Protein AF-A0A919MCL1-F1 (afdb_monomer_lite)

Sequence (572 aa):
MMVAASNREPRRPWLAPAAVLRRIGEMRAAGGGRAAERLLDAIGAGRAAHEVAGIVEALDATGATADADRVLTAVCRRSPAEVAAMLTVLRTLRRDAVLTRVRAHAATELDTGTIAAIAALLAPAERAALTAAVLAARLRPESDGSPASSARPDLAGGAAARLTRLETTDPAAAAGLAEAVLDEGPAETARALAGLADAPLRQLLHRLGTRPAAEAALVMAELVGQGQRSLSRAVAAAVPGGVDWPAETDVRVVIDLMVASAEHGAALAAVVDAAGPRGFVEALAAEPAGVIAAVLTRAYAAGARELAGEILDDLARRPGTVKWIARLWHLDPEPAASAGRRPDLVDRYLDLVVGLRTPQQVADLIRELDDGDGAPMAGRITRMLLDDPARRWVRPYVGHLLGDSPRADVLCGGWTGDRAELARAAAVDELRRRLPEPAPVHSWRPALSLRAAERPLWLVRLGDLDGGSLIGLSDRGVHCHSAPGPLSGPRIRQPGREFRIDYEQFADLTFAFVEEGRRIRIAKADTSYYWAADHAAGAEARAVTALLNAVAAAVRAIYAVRIDEPLGPSPG

Structure (mmCIF, N/CA/C/O backbone):
data_AF-A0A919MCL1-F1
#
_entry.id   AF-A0A919MCL1-F1
#
loop_
_atom_site.group_PDB
_atom_site.id
_atom_site.type_symbol
_atom_site.label_atom_id
_atom_site.label_alt_id
_atom_site.label_comp_id
_atom_site.label_asym_id
_atom_site.label_entity_id
_atom_site.label_seq_id
_atom_site.pdbx_PDB_ins_code
_atom_site.Cartn_x
_atom_site.Cartn_y
_atom_site.Cartn_z
_atom_site.occupancy
_atom_site.B_iso_or_equiv
_atom_site.auth_seq_id
_atom_site.auth_comp_id
_atom_site.auth_asym_id
_atom_site.auth_atom_id
_atom_site.pdbx_PDB_model_num
ATOM 1 N N . MET A 1 1 ? -59.456 13.052 27.661 1.00 34.94 1 MET A N 1
ATOM 2 C CA . MET A 1 1 ? -59.749 14.132 28.625 1.00 34.94 1 MET A CA 1
ATOM 3 C C . MET A 1 1 ? -58.616 15.145 28.526 1.00 34.94 1 MET A C 1
ATOM 5 O O . MET A 1 1 ? -57.487 14.807 28.850 1.00 34.94 1 MET A O 1
ATOM 9 N N . MET A 1 2 ? -58.893 16.310 27.938 1.00 34.03 2 MET A N 1
ATOM 10 C CA . MET A 1 2 ? -57.967 17.442 27.815 1.00 34.03 2 MET A CA 1
ATOM 11 C C . MET A 1 2 ? -57.680 18.039 29.194 1.00 34.03 2 MET A C 1
ATOM 13 O O . MET A 1 2 ? -58.624 18.376 29.902 1.00 34.03 2 MET A O 1
ATOM 17 N N . VAL A 1 3 ? -56.407 18.271 29.514 1.00 35.84 3 VAL A N 1
ATOM 18 C CA . VAL A 1 3 ? -56.014 19.319 30.464 1.00 35.84 3 VAL A CA 1
ATOM 19 C C . VAL A 1 3 ? -54.991 20.201 29.762 1.00 35.84 3 VAL A C 1
ATOM 21 O O . VAL A 1 3 ? -53.824 19.855 29.612 1.00 35.84 3 VAL A O 1
ATOM 24 N N . ALA A 1 4 ? -55.496 21.327 29.269 1.00 43.41 4 ALA A N 1
ATOM 25 C CA . ALA A 1 4 ? -54.722 22.518 28.972 1.00 43.41 4 ALA A CA 1
ATOM 26 C C . ALA A 1 4 ? -54.785 23.462 30.189 1.00 43.41 4 ALA A C 1
ATOM 28 O O . ALA A 1 4 ? -55.746 23.401 30.954 1.00 43.41 4 ALA A O 1
ATOM 29 N N . ALA A 1 5 ? -53.803 24.371 30.261 1.00 36.53 5 ALA A N 1
ATOM 30 C CA . ALA A 1 5 ? -53.512 25.397 31.282 1.00 36.53 5 ALA A CA 1
ATOM 31 C C . ALA A 1 5 ? -52.458 24.946 32.317 1.00 36.53 5 ALA A C 1
ATOM 33 O O . ALA A 1 5 ? -52.543 23.857 32.856 1.00 36.53 5 ALA A O 1
ATOM 34 N N . SER A 1 6 ? -51.415 25.716 32.639 1.00 33.16 6 SER A N 1
ATOM 35 C CA . SER A 1 6 ? -51.302 27.175 32.639 1.00 33.16 6 SER A CA 1
ATOM 36 C C . SER A 1 6 ? -49.853 27.606 32.383 1.00 33.16 6 SER A C 1
ATOM 38 O O . SER A 1 6 ? -48.951 27.259 33.137 1.00 33.16 6 SER A O 1
ATOM 40 N N . ASN A 1 7 ? -49.634 28.373 31.313 1.00 40.66 7 ASN A N 1
ATOM 41 C CA . ASN A 1 7 ? -48.327 28.877 30.890 1.00 40.66 7 ASN A CA 1
ATOM 42 C C . ASN A 1 7 ? -48.272 30.407 31.045 1.00 40.66 7 ASN A C 1
ATOM 44 O O . ASN A 1 7 ? -48.068 31.136 30.074 1.00 40.66 7 ASN A O 1
ATOM 48 N N . ARG A 1 8 ? -48.552 30.911 32.253 1.00 48.19 8 ARG A N 1
ATOM 49 C CA . ARG A 1 8 ? -48.386 32.330 32.610 1.00 48.19 8 ARG A CA 1
ATOM 50 C C . ARG A 1 8 ? -48.020 32.477 34.084 1.00 48.19 8 ARG A C 1
ATOM 52 O O . ARG A 1 8 ? -48.889 32.709 34.917 1.00 48.19 8 ARG A O 1
ATOM 59 N N . GLU A 1 9 ? -46.726 32.415 34.383 1.00 36.44 9 GLU A N 1
ATOM 60 C CA . GLU A 1 9 ? -46.188 33.081 35.569 1.00 36.44 9 GLU A CA 1
ATOM 61 C C . GLU A 1 9 ? -45.606 34.452 35.187 1.00 36.44 9 GLU A C 1
ATOM 63 O O . GLU A 1 9 ? -44.975 34.596 34.132 1.00 36.44 9 GLU A O 1
ATOM 68 N N . PRO A 1 10 ? -45.829 35.487 36.015 1.00 41.12 10 PRO A N 1
ATOM 69 C CA . PRO A 1 10 ? -45.293 36.818 35.785 1.00 41.12 10 PRO A CA 1
ATOM 70 C C . PRO A 1 10 ? -43.765 36.766 35.860 1.00 41.12 10 PRO A C 1
ATOM 72 O O . PRO A 1 10 ? -43.200 36.334 36.865 1.00 41.12 10 PRO A O 1
ATOM 75 N N . ARG A 1 11 ? -43.096 37.231 34.796 1.00 43.06 11 ARG A N 1
ATOM 76 C CA . ARG A 1 11 ? -41.638 37.402 34.729 1.00 43.06 11 ARG A CA 1
ATOM 77 C C . ARG A 1 11 ? -41.191 38.380 35.817 1.00 43.06 11 ARG A C 1
ATOM 79 O O . ARG A 1 11 ? -41.071 39.578 35.573 1.00 43.06 11 ARG A O 1
ATOM 86 N N . ARG A 1 12 ? -40.951 37.879 37.032 1.00 50.88 12 ARG A N 1
ATOM 87 C CA . ARG A 1 12 ? -40.153 38.605 38.019 1.00 50.88 12 ARG A CA 1
ATOM 88 C C . ARG A 1 12 ? -38.799 38.889 37.361 1.00 50.88 12 ARG A C 1
ATOM 90 O O . ARG A 1 12 ? -38.257 37.978 36.729 1.00 50.88 12 ARG A O 1
ATOM 97 N N . PRO A 1 13 ? -38.278 40.124 37.449 1.00 54.84 13 PRO A N 1
ATOM 98 C CA . PRO A 1 13 ? -36.992 40.457 36.858 1.00 54.84 13 PRO A CA 1
ATOM 99 C C . PRO A 1 13 ? -35.946 39.482 37.393 1.00 54.84 13 PRO A C 1
ATOM 101 O O . PRO A 1 13 ? -35.831 39.274 38.604 1.00 54.84 13 PRO A O 1
ATOM 104 N N . TRP A 1 14 ? -35.259 38.828 36.462 1.00 64.25 14 TRP A N 1
ATOM 105 C CA . TRP A 1 14 ? -34.248 37.826 36.753 1.00 64.25 14 TRP A CA 1
ATOM 106 C C . TRP A 1 14 ? -33.180 38.445 37.651 1.00 64.25 14 TRP A C 1
ATOM 108 O O . TRP A 1 14 ? -32.696 39.549 37.384 1.00 64.25 14 TRP A O 1
ATOM 118 N N . LEU A 1 15 ? -32.807 37.751 38.725 1.00 70.75 15 LEU A N 1
ATOM 119 C CA . LEU A 1 15 ? -31.635 38.160 39.487 1.00 70.75 15 LEU A CA 1
ATOM 120 C C . LEU A 1 15 ? -30.414 37.776 38.656 1.00 70.75 15 LEU A C 1
ATOM 122 O O . LEU A 1 15 ? -30.041 36.607 38.602 1.00 70.75 15 LEU A O 1
ATOM 126 N N . ALA A 1 16 ? -29.813 38.762 37.990 1.00 85.88 16 ALA A N 1
ATOM 127 C CA . ALA A 1 16 ? -28.543 38.574 37.303 1.00 85.88 16 ALA A CA 1
ATOM 128 C C . ALA A 1 16 ? -27.527 37.912 38.260 1.00 85.88 16 ALA A C 1
ATOM 130 O O . ALA A 1 16 ? -27.430 38.354 39.411 1.00 85.88 16 ALA A O 1
ATOM 131 N N . PRO A 1 17 ? -26.744 36.907 37.819 1.00 90.31 17 PRO A N 1
ATOM 132 C CA . PRO A 1 17 ? -25.770 36.218 38.672 1.00 90.31 17 PRO A CA 1
ATOM 133 C C . PRO A 1 17 ? -24.850 37.173 39.446 1.00 90.31 17 PRO A C 1
ATOM 135 O O . PRO A 1 17 ? -24.631 37.003 40.642 1.00 90.31 17 PRO A O 1
ATOM 138 N N . ALA A 1 18 ? -24.420 38.266 38.809 1.00 88.56 18 ALA A N 1
ATOM 139 C CA . ALA A 1 18 ? -23.626 39.315 39.448 1.00 88.56 18 ALA A CA 1
ATOM 140 C C . ALA A 1 18 ? -24.337 39.989 40.641 1.00 88.56 18 ALA A C 1
ATOM 142 O O . ALA A 1 18 ? -23.704 40.304 41.648 1.00 88.56 18 ALA A O 1
ATOM 143 N N . ALA A 1 19 ? -25.657 40.190 40.570 1.00 90.62 19 ALA A N 1
ATOM 144 C CA . ALA A 1 19 ? -26.431 40.759 41.672 1.00 90.62 19 ALA A CA 1
ATOM 145 C C . ALA A 1 19 ? -26.532 39.787 42.856 1.00 90.62 19 ALA A C 1
ATOM 147 O O . ALA A 1 19 ? -26.469 40.224 44.006 1.00 90.62 19 ALA A O 1
ATOM 148 N N . VAL A 1 20 ? -26.642 38.483 42.578 1.00 91.19 20 VAL A N 1
ATOM 149 C CA . VAL A 1 20 ? -26.633 37.421 43.597 1.00 91.19 20 VAL A CA 1
ATOM 150 C C . VAL A 1 20 ? -25.281 37.375 44.308 1.00 91.19 20 VAL A C 1
ATOM 152 O O . VAL A 1 20 ? -25.243 37.444 45.535 1.00 91.19 20 VAL A O 1
ATOM 155 N N . LEU A 1 21 ? -24.177 37.350 43.554 1.00 93.56 21 LEU A N 1
ATOM 156 C CA . LEU A 1 21 ? -22.821 37.360 44.112 1.00 93.56 21 LEU A CA 1
ATOM 157 C C . LEU A 1 21 ? -22.550 38.601 44.961 1.00 93.56 21 LEU A C 1
ATOM 159 O O . LEU A 1 21 ? -22.076 38.487 46.090 1.00 93.56 21 LEU A O 1
ATOM 163 N N . ARG A 1 22 ? -22.917 39.787 44.456 1.00 94.19 22 ARG A N 1
ATOM 164 C CA . ARG A 1 22 ? -22.798 41.038 45.213 1.00 94.19 22 ARG A CA 1
ATOM 165 C C . ARG A 1 22 ? -23.568 40.956 46.529 1.00 94.19 22 ARG A C 1
ATOM 167 O O . ARG A 1 22 ? -23.026 41.301 47.574 1.00 94.19 22 ARG A O 1
ATOM 174 N N . ARG A 1 23 ? -24.801 40.440 46.500 1.00 94.38 23 ARG A N 1
ATOM 175 C CA . ARG A 1 23 ? -25.625 40.303 47.704 1.00 94.38 23 ARG A CA 1
ATOM 176 C C . ARG A 1 23 ? -25.035 39.312 48.711 1.00 94.38 23 ARG A C 1
ATOM 178 O O . ARG A 1 23 ? -25.081 39.579 49.908 1.00 94.38 23 ARG A O 1
ATOM 185 N N . ILE A 1 24 ? -24.469 38.198 48.247 1.00 95.81 24 ILE A N 1
ATOM 186 C CA . ILE A 1 24 ? -23.751 37.233 49.096 1.00 95.81 24 ILE A CA 1
ATOM 187 C C . ILE A 1 24 ? -22.542 37.904 49.761 1.00 95.81 24 ILE A C 1
ATOM 189 O O . ILE A 1 24 ? -22.358 37.765 50.971 1.00 95.81 24 ILE A O 1
ATOM 193 N N . GLY A 1 25 ? -21.761 38.675 48.998 1.00 93.50 25 GLY A N 1
ATOM 194 C CA . GLY A 1 25 ? -20.633 39.454 49.512 1.00 93.50 25 GLY A CA 1
ATOM 195 C C . GLY A 1 25 ? -21.052 40.469 50.579 1.00 93.50 25 GLY A C 1
ATOM 196 O O . GLY A 1 25 ? -20.471 40.490 51.661 1.00 93.50 25 GLY A O 1
ATOM 197 N N . GLU A 1 26 ? -22.111 41.244 50.326 1.00 95.44 26 GLU A N 1
ATOM 198 C CA . GLU A 1 26 ? -22.688 42.194 51.292 1.00 95.44 26 GLU A CA 1
ATOM 199 C C . GLU A 1 26 ? -23.147 41.503 52.583 1.00 95.44 26 GLU A C 1
ATOM 201 O O . GLU A 1 26 ? -22.840 41.965 53.682 1.00 95.44 26 GLU A O 1
ATOM 206 N N . MET A 1 27 ? -23.866 40.377 52.469 1.00 96.38 27 MET A N 1
ATOM 207 C CA . MET A 1 27 ? -24.326 39.612 53.631 1.00 96.38 27 MET A CA 1
ATOM 208 C C . MET A 1 27 ? -23.149 39.130 54.478 1.00 96.38 27 MET A C 1
ATOM 210 O O . MET A 1 27 ? -23.207 39.218 55.702 1.00 96.38 27 MET A O 1
ATOM 214 N N . ARG A 1 28 ? -22.073 38.650 53.845 1.00 95.31 28 ARG A N 1
ATOM 215 C CA . ARG A 1 28 ? -20.866 38.198 54.548 1.00 95.31 28 ARG A CA 1
ATOM 216 C C . ARG A 1 28 ? -20.114 39.345 55.207 1.00 95.31 28 ARG A C 1
ATOM 218 O O . ARG A 1 28 ? -19.742 39.212 56.368 1.00 95.31 28 ARG A O 1
ATOM 225 N N . ALA A 1 29 ? -19.950 40.469 54.512 1.00 94.81 29 ALA A N 1
ATOM 226 C CA . ALA A 1 29 ? -19.303 41.661 55.057 1.00 94.81 29 ALA A CA 1
ATOM 227 C C . ALA A 1 29 ? -20.036 42.201 56.299 1.00 94.81 29 ALA A C 1
ATOM 229 O O . ALA A 1 29 ? -19.402 42.682 57.231 1.00 94.81 29 ALA A O 1
ATOM 230 N N . ALA A 1 30 ? -21.362 42.048 56.352 1.00 95.19 30 ALA A N 1
ATOM 231 C CA . ALA A 1 30 ? -22.183 42.393 57.511 1.00 95.19 30 ALA A CA 1
ATOM 232 C C . ALA A 1 30 ? -22.212 41.311 58.620 1.00 95.19 30 ALA A C 1
ATOM 234 O O . ALA A 1 30 ? -23.043 41.386 59.524 1.00 95.19 30 ALA A O 1
ATOM 235 N N . GLY A 1 31 ? -21.373 40.268 58.550 1.00 96.19 31 GLY A N 1
ATOM 236 C CA . GLY A 1 31 ? -21.351 39.151 59.510 1.00 96.19 31 GLY A CA 1
ATOM 237 C C . GLY A 1 31 ? -22.490 38.132 59.340 1.00 96.19 31 GLY A C 1
ATOM 238 O O . GLY A 1 31 ? -22.601 37.168 60.095 1.00 96.19 31 GLY A O 1
ATOM 239 N N . GLY A 1 32 ? -23.332 38.292 58.320 1.00 95.81 32 GLY A N 1
ATOM 240 C CA . GLY A 1 32 ? -24.489 37.452 58.013 1.00 95.81 32 GLY A CA 1
ATOM 241 C C . GLY A 1 32 ? -24.155 36.155 57.272 1.00 95.81 32 GLY A C 1
ATOM 242 O O . GLY A 1 32 ? -24.894 35.779 56.364 1.00 95.81 32 GLY A O 1
ATOM 243 N N . GLY A 1 33 ? -23.080 35.450 57.647 1.00 95.19 33 GLY A N 1
ATOM 244 C CA . GLY A 1 33 ? -22.623 34.224 56.973 1.00 95.19 33 GLY A CA 1
ATOM 245 C C . GLY A 1 33 ? -23.753 33.214 56.745 1.00 95.19 33 GLY A C 1
ATOM 246 O O . GLY A 1 33 ? -24.091 32.925 55.603 1.00 95.19 33 GLY A O 1
ATOM 247 N N . ARG A 1 34 ? -24.448 32.797 57.813 1.00 95.31 34 ARG A N 1
ATOM 248 C CA . ARG A 1 34 ? -25.596 31.863 57.751 1.00 95.31 34 ARG A CA 1
ATOM 249 C C . ARG A 1 34 ? -26.770 32.351 56.893 1.00 95.31 34 ARG A C 1
ATOM 251 O O . ARG A 1 34 ? -27.591 31.546 56.460 1.00 95.31 34 ARG A O 1
ATOM 258 N N . ALA A 1 35 ? -26.939 33.663 56.722 1.00 95.12 35 ALA A N 1
ATOM 259 C CA . ALA A 1 35 ? -27.977 34.197 55.840 1.00 95.12 35 ALA A CA 1
ATOM 260 C C . ALA A 1 35 ? -27.584 34.013 54.366 1.00 95.12 35 ALA A C 1
ATOM 262 O O . ALA A 1 35 ? -28.434 33.643 53.560 1.00 95.12 35 ALA A O 1
ATOM 263 N N . ALA A 1 36 ? -26.298 34.184 54.042 1.00 95.44 36 ALA A N 1
ATOM 264 C CA . ALA A 1 36 ? -25.764 33.905 52.714 1.00 95.44 36 ALA A CA 1
ATOM 265 C C . ALA A 1 36 ? -25.847 32.410 52.359 1.00 95.44 36 ALA A C 1
ATOM 267 O O . ALA A 1 36 ? -26.259 32.076 51.252 1.00 95.44 36 ALA A O 1
ATOM 268 N N . GLU A 1 37 ? -25.536 31.510 53.299 1.00 96.50 37 GLU A N 1
ATOM 269 C CA . GLU A 1 37 ? -25.662 30.057 53.072 1.00 96.50 37 GLU A CA 1
ATOM 270 C C . GLU A 1 37 ? -27.113 29.660 52.781 1.00 96.50 37 GLU A C 1
ATOM 272 O O . GLU A 1 37 ? -27.386 29.008 51.778 1.00 96.50 37 GLU A O 1
ATOM 277 N N . ARG A 1 38 ? -28.061 30.154 53.590 1.00 95.94 38 ARG A N 1
ATOM 278 C CA . ARG A 1 38 ? -29.498 29.924 53.372 1.00 95.94 38 ARG A CA 1
ATOM 279 C C . ARG A 1 38 ? -29.992 30.480 52.040 1.00 95.94 38 ARG A C 1
ATOM 281 O O . ARG A 1 38 ? -30.890 29.899 51.439 1.00 95.94 38 ARG A O 1
ATOM 288 N N . LEU A 1 39 ? -29.428 31.596 51.572 1.00 95.75 39 LEU A N 1
ATOM 289 C CA . LEU A 1 39 ? -29.741 32.134 50.250 1.00 95.75 39 LEU A CA 1
ATOM 290 C C . LEU A 1 39 ? -29.243 31.201 49.135 1.00 95.75 39 LEU A C 1
ATOM 292 O O . LEU A 1 39 ? -29.992 30.950 48.196 1.00 95.75 39 LEU A O 1
ATOM 296 N N . LEU A 1 40 ? -28.020 30.672 49.244 1.00 96.56 40 LEU A N 1
ATOM 297 C CA . LEU A 1 40 ? -27.462 29.704 48.290 1.00 96.56 40 LEU A CA 1
ATOM 298 C C . LEU A 1 40 ? -28.272 28.402 48.263 1.00 96.56 40 LEU A C 1
ATOM 300 O O . LEU A 1 40 ? -28.620 27.926 47.182 1.00 96.56 40 LEU A O 1
ATOM 304 N N . ASP A 1 41 ? -28.660 27.887 49.431 1.00 96.44 41 ASP A N 1
ATOM 305 C CA . ASP A 1 41 ? -29.538 26.718 49.537 1.00 96.44 41 ASP A CA 1
ATOM 306 C C . ASP A 1 41 ? -30.903 26.989 48.890 1.00 96.44 41 ASP A C 1
ATOM 308 O O . ASP A 1 41 ? -31.398 26.178 48.110 1.00 96.44 41 ASP A O 1
ATOM 312 N N . ALA A 1 42 ? -31.501 28.158 49.147 1.00 95.25 42 ALA A N 1
ATOM 313 C CA . ALA A 1 42 ? -32.776 28.548 48.545 1.00 95.25 42 ALA A CA 1
ATOM 314 C C . ALA A 1 42 ? -32.684 28.701 47.016 1.00 95.25 42 ALA A C 1
ATOM 316 O O . ALA A 1 42 ? -33.631 28.369 46.301 1.00 95.25 42 ALA A O 1
ATOM 317 N N . ILE A 1 43 ? -31.546 29.176 46.498 1.00 95.00 43 ILE A N 1
ATOM 318 C CA . ILE A 1 43 ? -31.276 29.223 45.056 1.00 95.00 43 ILE A CA 1
ATOM 319 C C . ILE A 1 43 ? -31.229 27.801 44.493 1.00 95.00 43 ILE A C 1
ATOM 321 O O . ILE A 1 43 ? -31.973 27.483 43.561 1.00 95.00 43 ILE A O 1
ATOM 325 N N . GLY A 1 44 ? -30.399 26.942 45.086 1.00 94.62 44 GLY A N 1
ATOM 326 C CA . GLY A 1 44 ? -30.232 25.560 44.653 1.00 94.62 44 GLY A CA 1
ATOM 327 C C . GLY A 1 44 ? -31.515 24.739 44.761 1.00 94.62 44 GLY A C 1
ATOM 328 O O . GLY A 1 44 ? -31.772 23.928 43.881 1.00 94.62 44 GLY A O 1
ATOM 329 N N . ALA A 1 45 ? -32.382 25.007 45.738 1.00 94.19 45 ALA A N 1
ATOM 330 C CA . ALA A 1 45 ? -33.644 24.290 45.926 1.00 94.19 45 ALA A CA 1
ATOM 331 C C . ALA A 1 45 ? -34.806 24.818 45.064 1.00 94.19 45 ALA A C 1
ATOM 333 O O . ALA A 1 45 ? -35.647 24.031 44.646 1.00 94.19 45 ALA A O 1
ATOM 334 N N . GLY A 1 46 ? -34.873 26.128 44.786 1.00 90.56 46 GLY A N 1
ATOM 335 C CA . GLY A 1 46 ? -36.096 26.748 44.252 1.00 90.56 46 GLY A CA 1
ATOM 336 C C . GLY A 1 46 ? -35.991 27.433 42.889 1.00 90.56 46 GLY A C 1
ATOM 337 O O . GLY A 1 46 ? -37.017 27.799 42.320 1.00 90.56 46 GLY A O 1
ATOM 338 N N . ARG A 1 47 ? -34.785 27.665 42.351 1.00 93.31 47 ARG A N 1
ATOM 339 C CA . ARG A 1 47 ? -34.612 28.437 41.102 1.00 93.31 47 ARG A CA 1
ATOM 340 C C . ARG A 1 47 ? -34.651 27.588 39.838 1.00 93.31 47 ARG A C 1
ATOM 342 O O . ARG A 1 47 ? -34.448 26.373 39.884 1.00 93.31 47 ARG A O 1
ATOM 349 N N . ALA A 1 48 ? -34.907 28.232 38.701 1.00 90.94 48 ALA A N 1
ATOM 350 C CA . ALA A 1 48 ? -34.924 27.552 37.413 1.00 90.94 48 ALA A CA 1
ATOM 351 C C . ALA A 1 48 ? -33.513 27.096 37.009 1.00 90.94 48 ALA A C 1
ATOM 353 O O . ALA A 1 48 ? -32.510 27.696 37.393 1.00 90.94 48 ALA A O 1
ATOM 354 N N . ALA A 1 49 ? -33.434 26.048 36.188 1.00 88.00 49 ALA A N 1
ATOM 355 C CA . ALA A 1 49 ? -32.173 25.388 35.863 1.00 88.00 49 ALA A CA 1
ATOM 356 C C . ALA A 1 49 ? -31.098 26.300 35.253 1.00 88.00 49 ALA A C 1
ATOM 358 O O . ALA A 1 49 ? -29.934 26.253 35.643 1.00 88.00 49 ALA A O 1
ATOM 359 N N . HIS A 1 50 ? -31.502 27.176 34.336 1.00 87.06 50 HIS A N 1
ATOM 360 C CA . HIS A 1 50 ? -30.599 28.130 33.696 1.00 87.06 50 HIS A CA 1
ATOM 361 C C . HIS A 1 50 ? -30.101 29.217 34.663 1.00 87.06 50 HIS A C 1
ATOM 363 O O . HIS A 1 50 ? -28.962 29.661 34.540 1.00 87.06 50 HIS A O 1
ATOM 369 N N . GLU A 1 51 ? -30.920 29.627 35.640 1.00 91.38 51 GLU A N 1
ATOM 370 C CA . GLU A 1 51 ? -30.513 30.590 36.672 1.00 91.38 51 GLU A CA 1
ATOM 371 C C . GLU A 1 51 ? -29.476 29.963 37.604 1.00 91.38 51 GLU A C 1
ATOM 373 O O . GLU A 1 51 ? -28.445 30.573 37.881 1.00 91.38 51 GLU A O 1
ATOM 378 N N . VAL A 1 52 ? -29.722 28.724 38.043 1.00 93.88 52 VAL A N 1
ATOM 379 C CA . VAL A 1 52 ? -28.776 27.965 38.869 1.00 93.88 52 VAL A CA 1
ATOM 380 C C . VAL A 1 52 ? -27.446 27.786 38.137 1.00 93.88 52 VAL A C 1
ATOM 382 O O . VAL A 1 52 ? -26.404 28.064 38.721 1.00 93.88 52 VAL A O 1
ATOM 385 N N . ALA A 1 53 ? -27.476 27.405 36.855 1.00 91.06 53 ALA A N 1
ATOM 386 C CA . ALA A 1 53 ? -26.274 27.257 36.036 1.00 91.06 53 ALA A CA 1
ATOM 387 C C . ALA A 1 53 ? -25.446 28.548 35.988 1.00 91.06 53 ALA A C 1
ATOM 389 O O . ALA A 1 53 ? -24.257 28.527 36.292 1.00 91.06 53 ALA A O 1
ATOM 390 N N . GLY A 1 54 ? -26.090 29.680 35.678 1.00 91.19 54 GLY A N 1
ATOM 391 C CA . GLY A 1 54 ? -25.409 30.973 35.610 1.00 91.19 54 GLY A CA 1
ATOM 392 C C . GLY A 1 54 ? -24.843 31.432 36.957 1.00 91.19 54 GLY A C 1
ATOM 393 O O . GLY A 1 54 ? -23.805 32.085 36.991 1.00 91.19 54 GLY A O 1
ATOM 394 N N . ILE A 1 55 ? -25.492 31.085 38.074 1.00 94.00 55 ILE A N 1
ATOM 395 C CA . ILE A 1 55 ? -24.993 31.391 39.424 1.00 94.00 55 ILE A CA 1
ATOM 396 C C . ILE A 1 55 ? -23.795 30.504 39.784 1.00 94.00 55 ILE A C 1
ATOM 398 O O . ILE A 1 55 ? -22.814 31.022 40.307 1.00 94.00 55 ILE A O 1
ATOM 402 N N . VAL A 1 56 ? -23.844 29.202 39.481 1.00 94.56 56 VAL A N 1
ATOM 403 C CA . VAL A 1 56 ? -22.730 28.263 39.712 1.00 94.56 56 VAL A CA 1
ATOM 404 C C . VAL A 1 56 ? -21.494 28.679 38.915 1.00 94.56 56 VAL A C 1
ATOM 406 O O . VAL A 1 56 ? -20.416 28.795 39.487 1.00 94.56 56 VAL A O 1
ATOM 409 N N . GLU A 1 57 ? -21.656 29.001 37.630 1.00 92.75 57 GLU A N 1
ATOM 410 C CA . GLU A 1 57 ? -20.557 29.491 36.788 1.00 92.75 57 GLU A CA 1
ATOM 411 C C . GLU A 1 57 ? -19.955 30.793 37.325 1.00 92.75 57 GLU A C 1
ATOM 413 O O . GLU A 1 57 ? -18.738 30.966 37.329 1.00 92.75 57 GLU A O 1
ATOM 418 N N . ALA A 1 58 ? -20.798 31.711 37.803 1.00 93.94 58 ALA A N 1
ATOM 419 C CA . ALA A 1 58 ? -20.329 32.967 38.368 1.00 93.94 58 ALA A CA 1
ATOM 420 C C . ALA A 1 58 ? -19.580 32.751 39.699 1.00 93.94 58 ALA A C 1
ATOM 422 O O . ALA A 1 58 ? -18.564 33.401 39.937 1.00 93.94 58 ALA A O 1
ATOM 423 N N . LEU A 1 59 ? -20.040 31.825 40.550 1.00 94.25 59 LEU A N 1
ATOM 424 C CA . LEU A 1 59 ? -19.338 31.437 41.779 1.00 94.25 59 LEU A CA 1
ATOM 425 C C . LEU A 1 59 ? -17.965 30.834 41.456 1.00 94.25 59 LEU A C 1
ATOM 427 O O . LEU A 1 59 ? -16.962 31.277 42.018 1.00 94.25 59 LEU A O 1
ATOM 431 N N . ASP A 1 60 ? -17.903 29.916 40.493 1.00 92.50 60 ASP A N 1
ATOM 432 C CA . ASP A 1 60 ? -16.652 29.304 40.034 1.00 92.50 60 ASP A CA 1
ATOM 433 C C . ASP A 1 60 ? -15.673 30.331 39.469 1.00 92.50 60 ASP A C 1
ATOM 435 O O . ASP A 1 60 ? -14.497 30.323 39.830 1.00 92.50 60 ASP A O 1
ATOM 439 N N . ALA A 1 61 ? -16.157 31.269 38.651 1.00 91.88 61 ALA A N 1
ATOM 440 C CA . ALA A 1 61 ? -15.335 32.341 38.090 1.00 91.88 61 ALA A CA 1
ATOM 441 C C . ALA A 1 61 ? -14.713 33.248 39.169 1.00 91.88 61 ALA A C 1
ATOM 443 O O . ALA A 1 61 ? -13.668 33.854 38.944 1.00 91.88 61 ALA A O 1
ATOM 444 N N . THR A 1 62 ? -15.335 33.329 40.349 1.00 93.31 62 THR A N 1
ATOM 445 C CA . THR A 1 62 ? -14.802 34.061 41.512 1.00 93.31 62 THR A CA 1
ATOM 446 C C . THR A 1 62 ? -13.984 33.189 42.470 1.00 93.31 62 THR A C 1
ATOM 448 O O . THR A 1 62 ? -13.531 33.680 43.501 1.00 93.31 62 THR A O 1
ATOM 451 N N . GLY A 1 63 ? -13.789 31.903 42.157 1.00 92.62 63 GLY A N 1
ATOM 452 C CA . GLY A 1 63 ? -13.092 30.943 43.017 1.00 92.62 63 GLY A CA 1
ATOM 453 C C . GLY A 1 63 ? -13.903 30.473 44.232 1.00 92.62 63 GLY A C 1
ATOM 454 O O . GLY A 1 63 ? -13.363 29.794 45.102 1.00 92.62 63 GLY A O 1
ATOM 455 N N . ALA A 1 64 ? -15.197 30.795 44.309 1.00 93.25 64 ALA A N 1
ATOM 456 C CA . ALA A 1 64 ? -16.090 30.400 45.397 1.00 93.25 64 ALA A CA 1
ATOM 457 C C . ALA A 1 64 ? -16.622 28.963 45.207 1.00 93.25 64 ALA A C 1
ATOM 459 O O . ALA A 1 64 ? -17.829 28.717 45.223 1.00 93.25 64 ALA A O 1
ATOM 460 N N . THR A 1 65 ? -15.720 27.995 45.020 1.00 91.81 65 THR A N 1
ATOM 461 C CA . THR A 1 65 ? -16.064 26.605 44.660 1.00 91.81 65 THR A CA 1
ATOM 462 C C . THR A 1 65 ? -16.930 25.907 45.707 1.00 91.81 65 THR A C 1
ATOM 464 O O . THR A 1 65 ? -17.876 25.218 45.338 1.00 91.81 65 THR A O 1
ATOM 467 N N . ALA A 1 66 ? -16.684 26.149 46.998 1.00 93.31 66 ALA A N 1
ATOM 468 C CA . ALA A 1 66 ? -17.491 25.597 48.091 1.00 93.31 66 ALA A CA 1
ATOM 469 C C . ALA A 1 66 ? -18.946 26.105 48.078 1.00 93.31 66 ALA A C 1
ATOM 471 O O . ALA A 1 66 ? -19.873 25.379 48.435 1.00 93.31 66 ALA A O 1
ATOM 472 N N . ASP A 1 67 ? -19.165 27.347 47.638 1.00 95.12 67 ASP A N 1
ATOM 473 C CA . ASP A 1 67 ? -20.512 27.899 47.486 1.00 95.12 67 ASP A CA 1
ATOM 474 C C . ASP A 1 67 ? -21.213 27.318 46.261 1.00 95.12 67 ASP A C 1
ATOM 476 O O . ASP A 1 67 ? -22.401 27.001 46.328 1.00 95.12 67 ASP A O 1
ATOM 480 N N . ALA A 1 68 ? -20.479 27.150 45.156 1.00 94.56 68 ALA A N 1
ATOM 481 C CA . ALA A 1 68 ? -20.976 26.455 43.975 1.00 94.56 68 ALA A CA 1
ATOM 482 C C . ALA A 1 68 ? -21.392 25.018 44.328 1.00 94.56 68 ALA A C 1
ATOM 484 O O . ALA A 1 68 ? -22.499 24.600 43.990 1.00 94.56 68 ALA A O 1
ATOM 485 N N . ASP A 1 69 ? -20.559 24.300 45.085 1.00 94.06 69 ASP A N 1
ATOM 486 C CA . ASP A 1 69 ? -20.867 22.956 45.569 1.00 94.06 69 ASP A CA 1
ATOM 487 C C . ASP A 1 69 ? -22.120 22.941 46.438 1.00 94.06 69 ASP A C 1
ATOM 489 O O . ASP A 1 69 ? -23.002 22.123 46.199 1.00 94.06 69 ASP A O 1
ATOM 493 N N . ARG A 1 70 ? -22.267 23.892 47.368 1.00 95.88 70 ARG A N 1
ATOM 494 C CA . ARG A 1 70 ? -23.473 24.003 48.199 1.00 95.88 70 ARG A CA 1
ATOM 495 C C . ARG A 1 70 ? -24.743 24.190 47.369 1.00 95.88 70 ARG A C 1
ATOM 497 O O . ARG A 1 70 ? -25.746 23.525 47.635 1.00 95.88 70 ARG A O 1
ATOM 504 N N . VAL A 1 71 ? -24.712 25.058 46.355 1.00 96.38 71 VAL A N 1
ATOM 505 C CA . VAL A 1 71 ? -25.856 25.249 45.446 1.00 96.38 71 VAL A CA 1
ATOM 506 C C . VAL A 1 71 ? -26.199 23.935 44.745 1.00 96.38 71 VAL A C 1
ATOM 508 O O . VAL A 1 71 ? -27.369 23.561 44.688 1.00 96.38 71 VAL A O 1
ATOM 511 N N . LEU A 1 72 ? -25.194 23.210 44.253 1.00 95.94 72 LEU A N 1
ATOM 512 C CA . LEU A 1 72 ? -25.378 21.927 43.576 1.00 95.94 72 LEU A CA 1
ATOM 513 C C . LEU A 1 72 ? -25.868 20.815 44.524 1.00 95.94 72 LEU A C 1
ATOM 515 O O . LEU A 1 72 ? -26.732 20.027 44.139 1.00 95.94 72 LEU A O 1
ATOM 519 N N . THR A 1 73 ? -25.413 20.781 45.779 1.00 95.44 73 THR A N 1
ATOM 520 C CA . THR A 1 73 ? -25.954 19.889 46.817 1.00 95.44 73 THR A CA 1
ATOM 521 C C . THR A 1 73 ? -27.434 20.183 47.063 1.00 95.44 73 THR A C 1
ATOM 523 O O . THR A 1 73 ? -28.251 19.267 47.130 1.00 95.44 73 THR A O 1
ATOM 526 N N . ALA A 1 74 ? -27.820 21.460 47.142 1.00 95.62 74 ALA A N 1
ATOM 527 C CA . ALA A 1 74 ? -29.220 21.848 47.290 1.00 95.62 74 ALA A CA 1
ATOM 528 C C . ALA A 1 74 ? -30.073 21.492 46.054 1.00 95.62 74 ALA A C 1
ATOM 530 O O . ALA A 1 74 ? -31.238 21.132 46.215 1.00 95.62 74 ALA A O 1
ATOM 531 N N . VAL A 1 75 ? -29.501 21.510 44.841 1.00 96.31 75 VAL A N 1
ATOM 532 C CA . VAL A 1 75 ? -30.161 20.984 43.629 1.00 96.31 75 VAL A CA 1
ATOM 533 C C . VAL A 1 75 ? -30.445 19.491 43.759 1.00 96.31 75 VAL A C 1
ATOM 535 O O . VAL A 1 75 ? -31.540 19.057 43.411 1.00 96.31 75 VAL A O 1
ATOM 538 N N . CYS A 1 76 ? -29.498 18.709 44.280 1.00 95.25 76 CYS A N 1
ATOM 539 C CA . CYS A 1 76 ? -29.671 17.262 44.422 1.00 95.25 76 CYS A CA 1
ATOM 540 C C . CYS A 1 76 ? -30.795 16.901 45.406 1.00 95.25 76 CYS A C 1
ATOM 542 O O . CYS A 1 76 ? -31.409 15.857 45.264 1.00 95.25 76 CYS A O 1
ATOM 544 N N . ARG A 1 77 ? -31.147 17.784 46.348 1.00 94.31 77 ARG A N 1
ATOM 545 C CA . ARG A 1 77 ? -32.263 17.568 47.292 1.00 94.31 77 ARG A CA 1
ATOM 546 C C . ARG A 1 77 ? -33.658 17.773 46.686 1.00 94.31 77 ARG A C 1
ATOM 548 O O . ARG A 1 77 ? -34.649 17.601 47.393 1.00 94.31 77 ARG A O 1
ATOM 555 N N . ARG A 1 78 ? -33.755 18.183 45.417 1.00 95.44 78 ARG A N 1
ATOM 556 C CA . ARG A 1 78 ? -35.034 18.296 44.700 1.00 95.44 78 ARG A CA 1
ATOM 557 C C . ARG A 1 78 ? -35.603 16.917 44.366 1.00 95.44 78 ARG A C 1
ATOM 559 O O . ARG A 1 78 ? -34.936 15.897 44.521 1.00 95.44 78 ARG A O 1
ATOM 566 N N . SER A 1 79 ? -36.840 16.875 43.875 1.00 96.12 79 SER A N 1
ATOM 567 C CA . SER A 1 79 ? -37.422 15.609 43.424 1.00 96.12 79 SER A CA 1
ATOM 568 C C . SER A 1 79 ? -36.637 15.018 42.233 1.00 96.12 79 SER A C 1
ATOM 570 O O . SER A 1 79 ? -36.082 15.775 41.428 1.00 96.12 79 SER A O 1
ATOM 572 N N . PRO A 1 80 ? -36.629 13.682 42.044 1.00 96.00 80 PRO A N 1
ATOM 573 C CA . PRO A 1 80 ? -35.959 13.038 40.908 1.00 96.00 80 PRO A CA 1
ATOM 574 C C . PRO A 1 80 ? -36.332 13.636 39.546 1.00 96.00 80 PRO A C 1
ATOM 576 O O . PRO A 1 80 ? -35.478 13.807 38.677 1.00 96.00 80 PRO A O 1
ATOM 579 N N . ALA A 1 81 ? -37.606 14.001 39.373 1.00 94.62 81 ALA A N 1
ATOM 580 C CA . ALA A 1 81 ? -38.107 14.611 38.147 1.00 94.62 81 ALA A CA 1
ATOM 581 C C . ALA A 1 81 ? -37.509 16.001 37.895 1.00 94.62 81 ALA A C 1
ATOM 583 O O . ALA A 1 81 ? -37.143 16.319 36.764 1.00 94.62 81 ALA A O 1
ATOM 584 N N . GLU A 1 82 ? -37.350 16.813 38.939 1.00 93.19 82 GLU A N 1
ATOM 585 C CA . GLU A 1 82 ? -36.728 18.133 38.829 1.00 93.19 82 GLU A CA 1
ATOM 586 C C . GLU A 1 82 ? -35.229 18.034 38.536 1.00 93.19 82 GLU A C 1
ATOM 588 O O . GLU A 1 82 ? -34.717 18.805 37.723 1.00 93.19 82 GLU A O 1
ATOM 593 N N . VAL A 1 83 ? -34.527 17.068 39.138 1.00 94.75 83 VAL A N 1
ATOM 594 C CA . VAL A 1 83 ? -33.104 16.823 38.851 1.00 94.75 83 VAL A CA 1
ATOM 595 C C . VAL A 1 83 ? -32.916 16.322 37.413 1.00 94.75 83 VAL A C 1
ATOM 597 O O . VAL A 1 83 ? -32.048 16.820 36.696 1.00 94.75 83 VAL A O 1
ATOM 600 N N . ALA A 1 84 ? -33.760 15.407 36.928 1.00 94.62 84 ALA A N 1
ATOM 601 C CA . ALA A 1 84 ? -33.714 14.947 35.537 1.00 94.62 84 ALA A CA 1
ATOM 602 C C . ALA A 1 84 ? -34.008 16.082 34.534 1.00 94.62 84 ALA A C 1
ATOM 604 O O . ALA A 1 84 ? -33.303 16.238 33.527 1.00 94.62 84 ALA A O 1
ATOM 605 N N . ALA A 1 85 ? -35.006 16.923 34.829 1.00 91.38 85 ALA A N 1
ATOM 606 C CA . ALA A 1 85 ? -35.322 18.103 34.027 1.00 91.38 85 ALA A CA 1
ATOM 607 C C . ALA A 1 85 ? -34.149 19.099 34.005 1.00 91.38 85 ALA A C 1
ATOM 609 O O . ALA A 1 85 ? -33.782 19.601 32.942 1.00 91.38 85 ALA A O 1
ATOM 610 N N . MET A 1 86 ? -33.508 19.332 35.153 1.00 92.81 86 MET A N 1
ATOM 611 C CA . MET A 1 86 ? -32.308 20.162 35.283 1.00 92.81 86 MET A CA 1
ATOM 612 C C . MET A 1 86 ? -31.167 19.660 34.387 1.00 92.81 86 MET A C 1
ATOM 614 O O . MET A 1 86 ? -30.653 20.430 33.577 1.00 92.81 86 MET A O 1
ATOM 618 N N . LEU A 1 87 ? -30.805 18.373 34.475 1.00 94.00 87 LEU A N 1
ATOM 619 C CA . LEU A 1 87 ? -29.749 17.769 33.646 1.00 94.00 87 LEU A CA 1
ATOM 620 C C . LEU A 1 87 ? -30.044 17.930 32.144 1.00 94.00 87 LEU A C 1
ATOM 622 O O . LEU A 1 87 ? -29.152 18.257 31.359 1.00 94.00 87 LEU A O 1
ATOM 626 N N . THR A 1 88 ? -31.310 17.773 31.754 1.00 91.31 88 THR A N 1
ATOM 627 C CA . THR A 1 88 ? -31.762 17.953 30.366 1.00 91.31 88 THR A CA 1
ATOM 628 C C . THR A 1 88 ? -31.623 19.404 29.900 1.00 91.31 88 THR A C 1
ATOM 630 O O . THR A 1 88 ? -31.140 19.661 28.792 1.00 91.31 88 THR A O 1
ATOM 633 N N . VAL A 1 89 ? -32.000 20.372 30.742 1.00 90.88 89 VAL A N 1
ATOM 634 C CA . VAL A 1 89 ? -31.859 21.802 30.431 1.00 90.88 89 VAL A CA 1
ATOM 635 C C . VAL A 1 89 ? -30.386 22.198 30.317 1.00 90.88 89 VAL A C 1
ATOM 637 O O . VAL A 1 89 ? -30.018 22.855 29.346 1.00 90.88 89 VAL A O 1
ATOM 640 N N . LEU A 1 90 ? -29.529 21.768 31.247 1.00 90.62 90 LEU A N 1
ATOM 641 C CA . LEU A 1 90 ? -28.092 22.077 31.224 1.00 90.62 90 LEU A CA 1
ATOM 642 C C . LEU A 1 90 ? -27.416 21.585 29.943 1.00 90.62 90 LEU A C 1
ATOM 644 O O . LEU A 1 90 ? -26.656 22.329 29.324 1.00 90.62 90 LEU A O 1
ATOM 648 N N . ARG A 1 91 ? -27.747 20.367 29.503 1.00 91.69 91 ARG A N 1
ATOM 649 C CA . ARG A 1 91 ? -27.271 19.825 28.228 1.00 91.69 91 ARG A CA 1
ATOM 650 C C . ARG A 1 91 ? -27.786 20.629 27.036 1.00 91.69 91 ARG A C 1
ATOM 652 O O . ARG A 1 91 ? -27.015 20.963 26.143 1.00 91.69 91 ARG A O 1
ATOM 659 N N . THR A 1 92 ? -29.077 20.965 27.021 1.00 90.94 92 THR A N 1
ATOM 660 C CA . THR A 1 92 ? -29.685 21.757 25.935 1.00 90.94 92 THR A CA 1
ATOM 661 C C . THR A 1 92 ? -29.000 23.119 25.792 1.00 90.94 92 THR A C 1
ATOM 663 O O . THR A 1 92 ? -28.793 23.604 24.683 1.00 90.94 92 THR A O 1
ATOM 666 N N . LEU A 1 93 ? -28.583 23.706 26.915 1.00 85.19 93 LEU A N 1
ATOM 667 C CA . LEU A 1 93 ? -27.846 24.967 26.976 1.00 85.19 93 LEU A CA 1
ATOM 668 C C . LEU A 1 93 ? -26.322 24.811 26.814 1.00 85.19 93 LEU A C 1
ATOM 670 O O . LEU A 1 93 ? -25.616 25.813 26.922 1.00 85.19 93 LEU A O 1
ATOM 674 N N . ARG A 1 94 ? -25.819 23.591 26.567 1.00 90.44 94 ARG A N 1
ATOM 675 C CA . ARG A 1 94 ? -24.389 23.249 26.426 1.00 90.44 94 ARG A CA 1
ATOM 676 C C . ARG A 1 94 ? -23.525 23.717 27.603 1.00 90.44 94 ARG A C 1
ATOM 678 O O . ARG A 1 94 ? -22.444 24.271 27.426 1.00 90.44 94 ARG A O 1
ATOM 685 N N . ARG A 1 95 ? -24.024 23.536 28.828 1.00 88.56 95 ARG A N 1
ATOM 686 C CA . ARG A 1 95 ? -23.310 23.878 30.071 1.00 88.56 95 ARG A CA 1
ATOM 687 C C . ARG A 1 95 ? -22.602 22.654 30.648 1.00 88.56 95 ARG A C 1
ATOM 689 O O . ARG A 1 95 ? -22.905 22.211 31.754 1.00 88.56 95 ARG A O 1
ATOM 696 N N . ASP A 1 96 ? -21.668 22.096 29.880 1.00 89.25 96 ASP A N 1
ATOM 697 C CA . ASP A 1 96 ? -21.093 20.763 30.127 1.00 89.25 96 ASP A CA 1
ATOM 698 C C . ASP A 1 96 ? -20.299 20.663 31.440 1.00 89.25 96 ASP A C 1
ATOM 700 O O . ASP A 1 96 ? -20.354 19.638 32.126 1.00 89.25 96 ASP A O 1
ATOM 704 N N . ALA A 1 97 ? -19.624 21.743 31.846 1.00 86.38 97 ALA A N 1
ATOM 705 C CA . ALA A 1 97 ? -18.895 21.799 33.115 1.00 86.38 97 ALA A CA 1
ATOM 706 C C . ALA A 1 97 ? -19.844 21.689 34.323 1.00 86.38 97 ALA A C 1
ATOM 708 O O . ALA A 1 97 ? -19.638 20.861 35.214 1.00 86.38 97 ALA A O 1
ATOM 709 N N . VAL A 1 98 ? -20.932 22.467 34.320 1.00 88.75 98 VAL A N 1
ATOM 710 C CA . VAL A 1 98 ? -21.962 22.422 35.372 1.00 88.75 98 VAL A CA 1
ATOM 711 C C . VAL A 1 98 ? -22.678 21.073 35.353 1.00 88.75 98 VAL A C 1
ATOM 713 O O . VAL A 1 98 ? -22.880 20.469 36.403 1.00 88.75 98 VAL A O 1
ATOM 716 N N . LEU A 1 99 ? -23.006 20.559 34.164 1.00 90.31 99 LEU A N 1
ATOM 717 C CA . LEU A 1 99 ? -23.635 19.251 33.983 1.00 90.31 99 LEU A CA 1
ATOM 718 C C . LEU A 1 99 ? -22.798 18.119 34.597 1.00 90.31 99 LEU A C 1
ATOM 720 O O . LEU A 1 99 ? -23.334 17.271 35.311 1.00 90.31 99 LEU A O 1
ATOM 724 N N . THR A 1 100 ? -21.488 18.125 34.354 1.00 89.94 100 THR A N 1
ATOM 725 C CA . THR A 1 100 ? -20.551 17.142 34.915 1.00 89.94 100 THR A CA 1
ATOM 726 C C . THR A 1 100 ? -20.522 17.210 36.442 1.00 89.94 100 THR A C 1
ATOM 728 O O . THR A 1 100 ? -20.598 16.174 37.101 1.00 89.94 100 THR A O 1
ATOM 731 N N . ARG A 1 101 ? -20.505 18.416 37.026 1.00 89.94 101 ARG A N 1
ATOM 732 C CA . ARG A 1 101 ? -20.522 18.585 38.489 1.00 89.94 101 ARG A CA 1
ATOM 733 C C . ARG A 1 101 ? -21.842 18.170 39.127 1.00 89.94 101 ARG A C 1
ATOM 735 O O . ARG A 1 101 ? -21.822 17.509 40.157 1.00 89.94 101 ARG A O 1
ATOM 742 N N . VAL A 1 102 ? -22.983 18.488 38.512 1.00 91.62 102 VAL A N 1
ATOM 743 C CA . VAL A 1 102 ? -24.297 18.047 39.019 1.00 91.62 102 VAL A CA 1
ATOM 744 C C . VAL A 1 102 ? -24.366 16.520 39.049 1.00 91.62 102 VAL A C 1
ATOM 746 O O . VAL A 1 102 ? -24.859 15.959 40.021 1.00 91.62 102 VAL A O 1
ATOM 749 N N . ARG A 1 103 ? -23.838 15.833 38.024 1.00 92.44 103 ARG A N 1
ATOM 750 C CA . ARG A 1 103 ? -23.758 14.361 38.005 1.00 92.44 103 ARG A CA 1
ATOM 751 C C . ARG A 1 103 ? -22.865 13.820 39.116 1.00 92.44 103 ARG A C 1
ATOM 753 O O . ARG A 1 103 ? -23.254 12.859 39.770 1.00 92.44 103 ARG A O 1
ATOM 760 N N . ALA A 1 104 ? -21.704 14.435 39.336 1.00 89.12 104 ALA A N 1
ATOM 761 C CA . ALA A 1 104 ? -20.797 14.045 40.412 1.00 89.12 104 ALA A CA 1
ATOM 762 C C . ALA A 1 104 ? -21.452 14.205 41.796 1.00 89.12 104 ALA A C 1
ATOM 764 O O . ALA A 1 104 ? -21.388 13.283 42.601 1.00 89.12 104 ALA A O 1
ATOM 765 N N . HIS A 1 105 ? -22.155 15.314 42.042 1.00 90.38 105 HIS A N 1
ATOM 766 C CA . HIS A 1 105 ? -22.863 15.527 43.311 1.00 90.38 105 HIS A CA 1
ATOM 767 C C . HIS A 1 105 ? -24.075 14.620 43.468 1.00 90.38 105 HIS A C 1
ATOM 769 O O . HIS A 1 105 ? -24.301 14.086 44.545 1.00 90.38 105 HIS A O 1
ATOM 775 N N . ALA A 1 106 ? -24.835 14.383 42.399 1.00 89.81 106 ALA A N 1
ATOM 776 C CA . ALA A 1 106 ? -25.922 13.410 42.429 1.00 89.81 106 ALA A CA 1
ATOM 777 C C . ALA A 1 106 ? -25.393 12.008 42.774 1.00 89.81 106 ALA A C 1
ATOM 779 O O . ALA A 1 106 ? -26.016 11.282 43.540 1.00 89.81 106 ALA A O 1
ATOM 780 N N . ALA A 1 107 ? -24.221 11.644 42.252 1.00 88.81 107 ALA A N 1
ATOM 781 C CA . ALA A 1 107 ? -23.571 10.371 42.522 1.00 88.81 107 ALA A CA 1
ATOM 782 C C . ALA A 1 107 ? -23.104 10.198 43.978 1.00 88.81 107 ALA A C 1
ATOM 784 O O . ALA A 1 107 ? -23.115 9.070 44.483 1.00 88.81 107 ALA A O 1
ATOM 785 N N . THR A 1 108 ? -22.702 11.283 44.647 1.00 89.81 108 THR A N 1
ATOM 786 C CA . THR A 1 108 ? -22.239 11.255 46.043 1.00 89.81 108 THR A CA 1
ATOM 787 C C . THR A 1 108 ? -23.370 11.427 47.052 1.00 89.81 108 THR A C 1
ATOM 789 O O . THR A 1 108 ? -23.381 10.739 48.068 1.00 89.81 108 THR A O 1
ATOM 792 N N . GLU A 1 109 ? -24.318 12.326 46.784 1.00 88.81 109 GLU A N 1
ATOM 793 C CA . GLU A 1 109 ? -25.328 12.764 47.757 1.00 88.81 109 GLU A CA 1
ATOM 794 C C . GLU A 1 109 ? -26.606 11.919 47.743 1.00 88.81 109 GLU A C 1
ATOM 796 O O . GLU A 1 109 ? -27.332 11.893 48.737 1.00 88.81 109 GLU A O 1
ATOM 801 N N . LEU A 1 110 ? -26.922 11.259 46.625 1.00 90.94 110 LEU A N 1
ATOM 802 C CA . LEU A 1 110 ? -28.182 10.535 46.472 1.00 90.94 110 LEU A CA 1
ATOM 803 C C . LEU A 1 110 ? -28.030 9.045 46.774 1.00 90.94 110 LEU A C 1
ATOM 805 O O . LEU A 1 110 ? -27.020 8.406 46.461 1.00 90.94 110 LEU A O 1
ATOM 809 N N . ASP A 1 111 ? -29.078 8.472 47.359 1.00 93.06 111 ASP A N 1
ATOM 810 C CA . ASP A 1 111 ? -29.199 7.029 47.501 1.00 93.06 111 ASP A CA 1
ATOM 811 C C . ASP A 1 111 ? -29.452 6.358 46.138 1.00 93.06 111 ASP A C 1
ATOM 813 O O . ASP A 1 111 ? -29.920 6.972 45.172 1.00 93.06 111 ASP A O 1
ATOM 817 N N . THR A 1 112 ? -29.157 5.059 46.063 1.00 88.12 112 THR A N 1
ATOM 818 C CA . THR A 1 112 ? -29.276 4.270 44.831 1.00 88.12 112 THR A CA 1
ATOM 819 C C . THR A 1 112 ? -30.700 4.265 44.262 1.00 88.12 112 THR A C 1
ATOM 821 O O . THR A 1 112 ? -30.863 4.247 43.041 1.00 88.12 112 THR A O 1
ATOM 824 N N . GLY A 1 113 ? -31.734 4.322 45.112 1.00 90.00 113 GLY A N 1
ATOM 825 C CA . GLY A 1 113 ? -33.132 4.368 44.680 1.00 90.00 113 GLY A CA 1
ATOM 826 C C . GLY A 1 113 ? -33.470 5.683 43.980 1.00 90.00 113 GLY A C 1
ATOM 827 O O . GLY A 1 113 ? -34.044 5.678 42.889 1.00 90.00 113 GLY A O 1
ATOM 828 N N . THR A 1 114 ? -33.039 6.808 44.550 1.00 91.44 114 THR A N 1
ATOM 829 C CA . THR A 1 114 ? -33.200 8.136 43.941 1.00 91.44 114 THR A CA 1
ATOM 830 C C . THR A 1 114 ? -32.428 8.253 42.623 1.00 91.44 114 THR A C 1
ATOM 832 O O . THR A 1 114 ? -32.971 8.748 41.632 1.00 91.44 114 THR A O 1
ATOM 835 N N . ILE A 1 115 ? -31.196 7.737 42.557 1.00 90.81 115 ILE A N 1
ATOM 836 C CA . ILE A 1 115 ? -30.395 7.703 41.320 1.00 90.81 115 ILE A CA 1
ATOM 837 C C . ILE A 1 115 ? -31.113 6.908 40.224 1.00 90.81 115 ILE A C 1
ATOM 839 O O . ILE A 1 115 ? -31.206 7.377 39.088 1.00 90.81 115 ILE A O 1
ATOM 843 N N . ALA A 1 116 ? -31.655 5.732 40.554 1.00 85.88 116 ALA A N 1
ATOM 844 C CA . ALA A 1 116 ? -32.406 4.913 39.606 1.00 85.88 116 ALA A CA 1
ATOM 845 C C . ALA A 1 116 ? -33.665 5.637 39.097 1.00 85.88 116 ALA A C 1
ATOM 847 O O . ALA A 1 116 ? -33.955 5.604 37.899 1.00 85.88 116 ALA A O 1
ATOM 848 N N . ALA A 1 117 ? -34.372 6.351 39.980 1.00 90.94 117 ALA A N 1
ATOM 849 C CA . ALA A 1 117 ? -35.528 7.162 39.607 1.00 90.94 117 ALA A CA 1
ATOM 850 C C . ALA A 1 117 ? -35.156 8.306 38.645 1.00 90.94 117 ALA A C 1
ATOM 852 O O . ALA A 1 117 ? -35.870 8.536 37.672 1.00 90.94 117 ALA A O 1
ATOM 853 N N . ILE A 1 118 ? -34.022 8.986 38.858 1.00 92.88 118 ILE A N 1
ATOM 854 C CA . ILE A 1 118 ? -33.513 10.011 37.928 1.00 92.88 118 ILE A CA 1
ATOM 855 C C . ILE A 1 118 ? -33.143 9.371 36.585 1.00 92.88 118 ILE A C 1
ATOM 857 O O . ILE A 1 118 ? -33.582 9.832 35.534 1.00 92.88 118 ILE A O 1
ATOM 861 N N . ALA A 1 119 ? -32.369 8.284 36.610 1.00 89.88 119 ALA A N 1
ATOM 862 C CA . ALA A 1 119 ? -31.903 7.563 35.427 1.00 89.88 119 ALA A CA 1
ATOM 863 C C . ALA A 1 119 ? -33.055 7.089 34.521 1.00 89.88 119 ALA A C 1
ATOM 865 O O . ALA A 1 119 ? -32.938 7.136 33.292 1.00 89.88 119 ALA A O 1
ATOM 866 N N . ALA A 1 120 ? -34.179 6.673 35.112 1.00 92.38 120 ALA A N 1
ATOM 867 C CA . ALA A 1 120 ? -35.377 6.256 34.388 1.00 92.38 120 ALA A CA 1
ATOM 868 C C . ALA A 1 120 ? -36.039 7.398 33.593 1.00 92.38 120 ALA A C 1
ATOM 870 O O . ALA A 1 120 ? -36.657 7.140 32.562 1.00 92.38 120 ALA A O 1
ATOM 871 N N . LEU A 1 121 ? -35.878 8.647 34.040 1.00 93.12 121 LEU A N 1
ATOM 872 C CA . LEU A 1 121 ? -36.444 9.845 33.406 1.00 93.12 121 LEU A CA 1
ATOM 873 C C . LEU A 1 121 ? -35.512 10.481 32.364 1.00 93.12 121 LEU A C 1
ATOM 875 O O . LEU A 1 121 ? -35.916 11.400 31.653 1.00 93.12 121 LEU A O 1
ATOM 879 N N . LEU A 1 122 ? -34.266 10.013 32.277 1.00 92.25 122 LEU A N 1
ATOM 880 C CA . LEU A 1 122 ? -33.266 10.507 31.338 1.00 92.25 122 LEU A CA 1
ATOM 881 C C . LEU A 1 122 ? -33.271 9.708 30.030 1.00 92.25 122 LEU A C 1
ATOM 883 O O . LEU A 1 122 ? -33.542 8.500 30.008 1.00 92.25 122 LEU A O 1
ATOM 887 N N . ALA A 1 123 ? -32.908 10.387 28.939 1.00 89.62 123 ALA A N 1
ATOM 888 C CA . ALA A 1 123 ? -32.606 9.733 27.673 1.00 89.62 123 ALA A CA 1
ATOM 889 C C . ALA A 1 123 ? -31.342 8.842 27.799 1.00 89.62 123 ALA A C 1
ATOM 891 O O . ALA A 1 123 ? -30.571 8.981 28.757 1.00 89.62 123 ALA A O 1
ATOM 892 N N . PRO A 1 124 ? -31.140 7.866 26.885 1.00 86.06 124 PRO A N 1
ATOM 893 C CA . PRO A 1 124 ? -30.141 6.809 27.070 1.00 86.06 124 PRO A CA 1
ATOM 894 C C . PRO A 1 124 ? -28.707 7.307 27.287 1.00 86.06 124 PRO A C 1
ATOM 896 O O . PRO A 1 124 ? -27.997 6.774 28.138 1.00 86.06 124 PRO A O 1
ATOM 899 N N . ALA A 1 125 ? -28.290 8.354 26.572 1.00 78.62 125 ALA A N 1
ATOM 900 C CA . ALA A 1 125 ? -26.939 8.902 26.687 1.00 78.62 125 ALA A CA 1
ATOM 901 C C . ALA A 1 125 ? -26.701 9.576 28.051 1.00 78.62 125 ALA A C 1
ATOM 903 O O . ALA A 1 125 ? -25.657 9.404 28.677 1.00 78.62 125 ALA A O 1
ATOM 904 N N . GLU A 1 126 ? -27.681 10.325 28.558 1.00 86.38 126 GLU A N 1
ATOM 905 C CA . GLU A 1 126 ? -27.596 10.985 29.860 1.00 86.38 126 GLU A CA 1
ATOM 906 C C . GLU A 1 126 ? -27.695 9.987 31.005 1.00 86.38 126 GLU A C 1
ATOM 908 O O . GLU A 1 126 ? -27.048 10.186 32.034 1.00 86.38 126 GLU A O 1
ATOM 913 N N . ARG A 1 127 ? -28.464 8.912 30.811 1.00 89.56 127 ARG A N 1
ATOM 914 C CA . ARG A 1 127 ? -28.502 7.776 31.727 1.00 89.56 127 ARG A CA 1
ATOM 915 C C . ARG A 1 127 ? -27.118 7.149 31.859 1.00 89.56 127 ARG A C 1
ATOM 917 O O . ARG A 1 127 ? -26.634 7.039 32.978 1.00 89.56 127 ARG A O 1
ATOM 924 N N . ALA A 1 128 ? -26.471 6.815 30.741 1.00 76.94 128 ALA A N 1
ATOM 925 C CA . ALA A 1 128 ? -25.127 6.239 30.741 1.00 76.94 128 ALA A CA 1
ATOM 926 C C . ALA A 1 128 ? -24.116 7.154 31.453 1.00 76.94 128 ALA A C 1
ATOM 928 O O . ALA A 1 128 ? -23.390 6.709 32.338 1.00 76.94 128 ALA A O 1
ATOM 929 N N . ALA A 1 129 ? -24.140 8.457 31.156 1.00 79.25 129 ALA A N 1
ATOM 930 C CA . ALA A 1 129 ? -23.248 9.421 31.796 1.00 79.25 129 ALA A CA 1
ATOM 931 C C . ALA A 1 129 ? -23.502 9.589 33.309 1.00 79.25 129 ALA A C 1
ATOM 933 O O . ALA A 1 129 ? -22.557 9.788 34.073 1.00 79.25 129 ALA A O 1
ATOM 934 N N . LEU A 1 130 ? -24.760 9.518 33.762 1.00 85.56 130 LEU A N 1
ATOM 935 C CA . LEU A 1 130 ? -25.084 9.520 35.191 1.00 85.56 130 LEU A CA 1
ATOM 936 C C . LEU A 1 130 ? -24.596 8.230 35.863 1.00 85.56 130 LEU A C 1
ATOM 938 O O . LEU A 1 130 ? -23.971 8.299 36.916 1.00 85.56 130 LEU A O 1
ATOM 942 N N . THR A 1 131 ? -24.822 7.069 35.245 1.00 76.00 131 THR A N 1
ATOM 943 C CA . THR A 1 131 ? -24.337 5.775 35.744 1.00 76.00 131 THR A CA 1
ATOM 944 C C . THR A 1 131 ? -22.815 5.755 35.868 1.00 76.00 131 THR A C 1
ATOM 946 O O . THR A 1 131 ? -22.303 5.348 36.908 1.00 76.00 131 THR A O 1
ATOM 949 N N . ALA A 1 132 ? -22.091 6.264 34.868 1.00 70.00 132 ALA A N 1
ATOM 950 C CA . ALA A 1 132 ? -20.636 6.377 34.911 1.00 70.00 132 ALA A CA 1
ATOM 951 C C . ALA A 1 132 ? -20.160 7.256 36.080 1.00 70.00 132 ALA A C 1
ATOM 953 O O . ALA A 1 132 ? -19.266 6.862 36.824 1.00 70.00 132 ALA A O 1
ATOM 954 N N . ALA A 1 133 ? -20.799 8.410 36.309 1.00 75.94 133 ALA A N 1
ATOM 955 C CA . ALA A 1 133 ? -20.470 9.278 37.442 1.00 75.94 133 ALA A CA 1
ATOM 956 C C . ALA A 1 133 ? -20.727 8.597 38.800 1.00 75.94 133 ALA A C 1
ATOM 958 O O . ALA A 1 133 ? -19.925 8.740 39.723 1.00 75.94 133 ALA A O 1
ATOM 959 N N . VAL A 1 134 ? -21.814 7.827 38.914 1.00 77.12 134 VAL A N 1
ATOM 960 C CA . VAL A 1 134 ? -22.150 7.041 40.113 1.00 77.12 134 VAL A CA 1
ATOM 961 C C . VAL A 1 134 ? -21.104 5.970 40.373 1.00 77.12 134 VAL A C 1
ATOM 963 O O . VAL A 1 134 ? -20.609 5.865 41.494 1.00 77.12 134 VAL A O 1
ATOM 966 N N . LEU A 1 135 ? -20.716 5.218 39.345 1.00 67.88 135 LEU A N 1
ATOM 967 C CA . LEU A 1 135 ? -19.652 4.226 39.455 1.00 67.88 135 LEU A CA 1
ATOM 968 C C . LEU A 1 135 ? -18.333 4.889 39.861 1.00 67.88 135 LEU A C 1
ATOM 970 O O . LEU A 1 135 ? -17.730 4.468 40.842 1.00 67.88 135 LEU A O 1
ATOM 974 N N . ALA A 1 136 ? -17.933 5.978 39.203 1.00 69.25 136 ALA A N 1
ATOM 975 C CA . ALA A 1 136 ? -16.709 6.705 39.535 1.00 69.25 136 ALA A CA 1
ATOM 976 C C . ALA A 1 136 ? -16.690 7.203 40.994 1.00 69.25 136 ALA A C 1
ATOM 978 O O . ALA A 1 136 ? -15.676 7.072 41.680 1.00 69.25 136 ALA A O 1
ATOM 979 N N . ALA A 1 137 ? -17.811 7.730 41.497 1.00 76.31 137 ALA A N 1
ATOM 980 C CA . ALA A 1 137 ? -17.921 8.188 42.880 1.00 76.31 137 ALA A CA 1
ATOM 981 C C . ALA A 1 137 ? -17.853 7.033 43.892 1.00 76.31 137 ALA A C 1
ATOM 983 O O . ALA A 1 137 ? -17.190 7.160 44.918 1.00 76.31 137 ALA A O 1
ATOM 984 N N . ARG A 1 138 ? -18.503 5.899 43.599 1.00 79.88 138 ARG A N 1
ATOM 985 C CA . ARG A 1 138 ? -18.552 4.717 44.482 1.00 79.88 138 ARG A CA 1
ATOM 986 C C . ARG A 1 138 ? -17.270 3.886 44.447 1.00 79.88 138 ARG A C 1
ATOM 988 O O . ARG A 1 138 ? -16.969 3.189 45.407 1.00 79.88 138 ARG A O 1
ATOM 995 N N . LEU A 1 139 ? -16.515 3.964 43.353 1.00 54.50 139 LEU A N 1
ATOM 996 C CA . LEU A 1 139 ? -15.216 3.309 43.185 1.00 54.50 139 LEU A CA 1
ATOM 997 C C . LEU A 1 139 ? -14.055 4.126 43.767 1.00 54.50 139 LEU A C 1
ATOM 999 O O . LEU A 1 139 ? -12.920 3.628 43.805 1.00 54.50 139 LEU A O 1
ATOM 1003 N N . ARG A 1 140 ? -14.325 5.359 44.219 1.00 65.44 140 ARG A N 1
ATOM 1004 C CA . ARG A 1 140 ? -13.358 6.178 44.944 1.00 65.44 140 ARG A CA 1
ATOM 1005 C C . ARG A 1 140 ? -13.043 5.451 46.258 1.00 65.44 140 ARG A C 1
ATOM 1007 O O . ARG A 1 140 ? -13.971 5.200 47.024 1.00 65.44 140 ARG A O 1
ATOM 1014 N N . PRO A 1 141 ? -11.782 5.055 46.512 1.00 46.97 141 PRO A N 1
ATOM 1015 C CA . PRO A 1 141 ? -11.431 4.470 47.799 1.00 46.97 141 PRO A CA 1
ATOM 1016 C C . PRO A 1 141 ? -11.831 5.463 48.892 1.00 46.97 141 PRO A C 1
ATOM 1018 O O . PRO A 1 141 ? -11.634 6.666 48.701 1.00 46.97 141 PRO A O 1
ATOM 1021 N N . GLU A 1 142 ? -12.401 4.978 49.998 1.00 47.25 142 GLU A N 1
ATOM 1022 C CA . GLU A 1 142 ? -12.535 5.763 51.227 1.00 47.25 142 GLU A CA 1
ATOM 1023 C C . GLU A 1 142 ? -11.120 6.190 51.626 1.00 47.25 142 GLU A C 1
ATOM 1025 O O . GLU A 1 142 ? -10.365 5.448 52.247 1.00 47.25 142 GLU A O 1
ATOM 1030 N N . SER A 1 143 ? -10.688 7.347 51.133 1.00 46.16 143 SER A N 1
ATOM 1031 C CA . SER A 1 143 ? -9.416 7.923 51.510 1.00 46.16 143 SER A CA 1
ATOM 1032 C C . SER A 1 143 ? -9.584 8.378 52.947 1.00 46.16 143 SER A C 1
ATOM 1034 O O . SER A 1 143 ? -10.348 9.315 53.195 1.00 46.16 143 SER A O 1
ATOM 1036 N N . ASP A 1 144 ? -8.893 7.713 53.868 1.00 40.62 144 ASP A N 1
ATOM 1037 C CA . ASP A 1 144 ? -8.706 8.172 55.239 1.00 40.62 144 ASP A CA 1
ATOM 1038 C C . ASP A 1 144 ? -8.333 9.660 55.229 1.00 40.62 144 ASP A C 1
ATOM 1040 O O . ASP A 1 144 ? -7.217 10.031 54.875 1.00 40.62 144 ASP A O 1
ATOM 1044 N N . GLY A 1 145 ? -9.312 10.506 55.555 1.00 40.88 145 GLY A N 1
ATOM 1045 C CA . GLY A 1 145 ? -9.197 11.826 56.180 1.00 40.88 145 GLY A CA 1
ATOM 1046 C C . GLY A 1 145 ? -8.119 12.823 55.734 1.00 40.88 145 GLY A C 1
ATOM 1047 O O . GLY A 1 145 ? -7.863 13.751 56.496 1.00 40.88 145 GLY A O 1
ATOM 1048 N N . SER A 1 146 ? -7.480 12.694 54.570 1.00 33.91 146 SER A N 1
ATOM 1049 C CA . SER A 1 146 ? -6.395 13.592 54.159 1.00 33.91 146 SER A CA 1
ATOM 1050 C C . SER A 1 146 ? -6.795 14.415 52.932 1.00 33.91 146 SER A C 1
ATOM 1052 O O . SER A 1 146 ? -6.947 13.861 51.839 1.00 33.91 146 SER A O 1
ATOM 1054 N N . PRO A 1 147 ? -7.011 15.737 53.073 1.00 39.97 147 PRO A N 1
ATOM 1055 C CA . PRO A 1 147 ? -7.317 16.577 51.933 1.00 39.97 147 PRO A CA 1
ATOM 1056 C C . PRO A 1 147 ? -6.037 16.885 51.143 1.00 39.97 147 PRO A C 1
ATOM 1058 O O . PRO A 1 147 ? -5.010 17.243 51.712 1.00 39.97 147 PRO A O 1
ATOM 1061 N N . ALA A 1 148 ? -6.175 16.832 49.817 1.00 41.16 148 ALA A N 1
ATOM 1062 C CA . ALA A 1 148 ? -5.258 17.328 48.787 1.00 41.16 148 ALA A CA 1
ATOM 1063 C C . ALA A 1 148 ? -4.070 16.428 48.381 1.00 41.16 148 ALA A C 1
ATOM 1065 O O . ALA A 1 148 ? -2.917 16.660 48.728 1.00 41.16 148 ALA A O 1
ATOM 1066 N N . SER A 1 149 ? -4.344 15.513 47.448 1.00 36.06 149 SER A N 1
ATOM 1067 C CA . SER A 1 149 ? -3.467 15.315 46.289 1.00 36.06 149 SER A CA 1
ATOM 1068 C C . SER A 1 149 ? -4.334 15.095 45.051 1.00 36.06 149 SER A C 1
ATOM 1070 O O . SER A 1 149 ? -5.090 14.131 44.964 1.00 36.06 149 SER A O 1
ATOM 1072 N N . SER A 1 150 ? -4.266 16.023 44.098 1.00 38.47 150 SER A N 1
ATOM 1073 C CA . SER A 1 150 ? -4.969 15.992 42.810 1.00 38.47 150 SER A CA 1
ATOM 1074 C C . SER A 1 150 ? -4.296 15.062 41.791 1.00 38.47 150 SER A C 1
ATOM 1076 O O . SER A 1 150 ? -4.285 15.352 40.595 1.00 38.47 150 SER A O 1
ATOM 1078 N N . ALA A 1 151 ? -3.722 13.947 42.243 1.00 38.62 151 ALA A N 1
ATOM 1079 C CA . ALA A 1 151 ? -3.278 12.885 41.354 1.00 38.62 151 ALA A CA 1
ATOM 1080 C C . ALA A 1 151 ? -4.505 12.065 40.931 1.00 38.62 151 ALA A C 1
ATOM 1082 O O . ALA A 1 151 ? -5.200 11.498 41.777 1.00 38.62 151 ALA A O 1
ATOM 1083 N N . ARG A 1 152 ? -4.792 12.017 39.622 1.00 39.16 152 ARG A N 1
ATOM 1084 C CA . ARG A 1 152 ? -5.706 11.016 39.049 1.00 39.16 152 ARG A CA 1
ATOM 1085 C C . ARG A 1 152 ? -5.270 9.643 39.590 1.00 39.16 152 ARG A C 1
ATOM 1087 O O . ARG A 1 152 ? -4.108 9.293 39.383 1.00 39.16 152 ARG A O 1
ATOM 1094 N N . PRO A 1 153 ? -6.124 8.903 40.318 1.00 46.59 153 PRO A N 1
ATOM 1095 C CA . PRO A 1 153 ? -5.745 7.585 40.802 1.00 46.59 153 PRO A CA 1
ATOM 1096 C C . PRO A 1 153 ? -5.464 6.676 39.602 1.00 46.59 153 PRO A C 1
ATOM 1098 O O . PRO A 1 153 ? -6.176 6.739 38.601 1.00 46.59 153 PRO A O 1
ATOM 1101 N N . ASP A 1 154 ? -4.419 5.854 39.705 1.00 51.34 154 ASP A N 1
ATOM 1102 C CA . ASP A 1 154 ? -4.078 4.816 38.729 1.00 51.34 154 ASP A CA 1
ATOM 1103 C C . ASP A 1 154 ? -5.175 3.738 38.728 1.00 51.34 154 ASP A C 1
ATOM 1105 O O . ASP A 1 154 ? -5.140 2.751 39.470 1.00 51.34 154 ASP A O 1
ATOM 1109 N N . LEU A 1 155 ? -6.220 3.997 37.943 1.00 55.47 155 LEU A N 1
ATOM 1110 C CA . LEU A 1 155 ? -7.384 3.128 37.805 1.00 55.47 155 LEU A CA 1
ATOM 1111 C C . LEU A 1 155 ? -7.013 1.804 37.122 1.00 55.47 155 LEU A C 1
ATOM 1113 O O . LEU A 1 155 ? -7.576 0.769 37.476 1.00 55.47 155 LEU A O 1
ATOM 1117 N N . ALA A 1 156 ? -6.024 1.805 36.221 1.00 51.50 156 ALA A N 1
ATOM 1118 C CA . ALA A 1 156 ? -5.632 0.631 35.444 1.00 51.50 156 ALA A CA 1
ATOM 1119 C C . ALA A 1 156 ? -4.913 -0.426 36.298 1.00 51.50 156 ALA A C 1
ATOM 1121 O O . ALA A 1 156 ? -5.274 -1.603 36.245 1.00 51.50 156 ALA A O 1
ATOM 1122 N N . GLY A 1 157 ? -3.957 -0.017 37.141 1.00 57.75 157 GLY A N 1
ATOM 1123 C CA . GLY A 1 157 ? -3.244 -0.941 38.033 1.00 57.75 157 GLY A CA 1
ATOM 1124 C C . GLY A 1 157 ? -4.154 -1.587 39.088 1.00 57.75 157 GLY A C 1
ATOM 1125 O O . GLY A 1 157 ? -3.973 -2.745 39.465 1.00 57.75 157 GLY A O 1
ATOM 1126 N N . GLY A 1 158 ? -5.187 -0.865 39.534 1.00 74.88 158 GLY A N 1
ATOM 1127 C CA . GLY A 1 158 ? -6.170 -1.373 40.492 1.00 74.88 158 GLY A CA 1
ATOM 1128 C C . GLY A 1 158 ? -7.278 -2.232 39.874 1.00 74.88 158 GLY A C 1
ATOM 1129 O O . GLY A 1 158 ? -7.819 -3.105 40.559 1.00 74.88 158 GLY A O 1
ATOM 1130 N N . ALA A 1 159 ? -7.629 -2.003 38.606 1.00 74.94 159 ALA A N 1
ATOM 1131 C CA . ALA A 1 159 ? -8.762 -2.654 37.951 1.00 74.94 159 ALA A CA 1
ATOM 1132 C C . ALA A 1 159 ? -8.584 -4.170 37.833 1.00 74.94 159 ALA A C 1
ATOM 1134 O O . ALA A 1 159 ? -9.522 -4.907 38.128 1.00 74.94 159 ALA A O 1
ATOM 1135 N N . ALA A 1 160 ? -7.388 -4.653 37.489 1.00 74.62 160 ALA A N 1
ATOM 1136 C CA . ALA A 1 160 ? -7.156 -6.082 37.290 1.00 74.62 160 ALA A CA 1
ATOM 1137 C C . ALA A 1 160 ? -7.291 -6.904 38.587 1.00 74.62 160 ALA A C 1
ATOM 1139 O O . ALA A 1 160 ? -7.976 -7.933 38.632 1.00 74.62 160 ALA A O 1
ATOM 1140 N N . ALA A 1 161 ? -6.714 -6.403 39.684 1.00 77.56 161 ALA A N 1
ATOM 1141 C CA . ALA A 1 161 ? -6.833 -7.020 41.004 1.00 77.56 161 ALA A CA 1
ATOM 1142 C C . ALA A 1 161 ? -8.280 -6.985 41.532 1.00 77.56 161 ALA A C 1
ATOM 1144 O O . ALA A 1 161 ? -8.735 -7.930 42.181 1.00 77.56 161 ALA A O 1
ATOM 1145 N N . ARG A 1 162 ? -9.024 -5.908 41.239 1.00 77.31 162 ARG A N 1
ATOM 1146 C CA . ARG A 1 162 ? -10.435 -5.767 41.628 1.00 77.31 162 ARG A CA 1
ATOM 1147 C C . ARG A 1 162 ? -11.358 -6.648 40.793 1.00 77.31 162 ARG A C 1
ATOM 1149 O O . ARG A 1 162 ? -12.212 -7.289 41.387 1.00 77.31 162 ARG A O 1
ATOM 1156 N N . LEU A 1 163 ? -11.165 -6.733 39.475 1.00 79.12 163 LEU A N 1
ATOM 1157 C CA . LEU A 1 163 ? -11.899 -7.652 38.594 1.00 79.12 163 LEU A CA 1
ATOM 1158 C C . LEU A 1 163 ? -11.729 -9.096 39.064 1.00 79.12 163 LEU A C 1
ATOM 1160 O O . LEU A 1 163 ? -12.719 -9.784 39.283 1.00 79.12 163 LEU A O 1
ATOM 1164 N N . THR A 1 164 ? -10.490 -9.504 39.343 1.00 77.81 164 THR A N 1
ATOM 1165 C CA . THR A 1 164 ? -10.184 -10.853 39.843 1.00 77.81 164 THR A CA 1
ATOM 1166 C C . THR A 1 164 ? -10.874 -11.151 41.178 1.00 77.81 164 THR A C 1
ATOM 1168 O O . THR A 1 164 ? -11.417 -12.236 41.372 1.00 77.81 164 THR A O 1
ATOM 1171 N N . ARG A 1 165 ? -10.897 -10.187 42.109 1.00 84.12 165 ARG A N 1
ATOM 1172 C CA . ARG A 1 165 ? -11.595 -10.345 43.394 1.00 84.12 165 ARG A CA 1
ATOM 1173 C C . ARG A 1 165 ? -13.113 -10.394 43.211 1.00 84.12 165 ARG A C 1
ATOM 1175 O O . ARG A 1 165 ? -13.760 -11.287 43.752 1.00 84.12 165 ARG A O 1
ATOM 1182 N N . LEU A 1 166 ? -13.670 -9.450 42.454 1.00 81.38 166 LEU A N 1
ATOM 1183 C CA . LEU A 1 166 ? -15.110 -9.312 42.255 1.00 81.38 166 LEU A CA 1
ATOM 1184 C C . LEU A 1 166 ? -15.698 -10.497 41.504 1.00 81.38 166 LEU A C 1
ATOM 1186 O O . LEU A 1 166 ? -16.796 -10.909 41.834 1.00 81.38 166 LEU A O 1
ATOM 1190 N N . GLU A 1 167 ? -14.984 -11.109 40.566 1.00 82.19 167 GLU A N 1
ATOM 1191 C CA . GLU A 1 167 ? -15.516 -12.277 39.860 1.00 82.19 167 GLU A CA 1
ATOM 1192 C C . GLU A 1 167 ? -15.822 -13.449 40.810 1.00 82.19 167 GLU A C 1
ATOM 1194 O O . GLU A 1 167 ? -16.773 -14.196 40.591 1.00 82.19 167 GLU A O 1
ATOM 1199 N N . THR A 1 168 ? -15.080 -13.562 41.918 1.00 79.31 168 THR A N 1
ATOM 1200 C CA . THR A 1 168 ? -15.335 -14.579 42.952 1.00 79.31 168 THR A CA 1
ATOM 1201 C C . THR A 1 168 ? -16.429 -14.199 43.949 1.00 79.31 168 THR A C 1
ATOM 1203 O O . THR A 1 168 ? -17.090 -15.086 44.485 1.00 79.31 168 THR A O 1
ATOM 1206 N N . THR A 1 169 ? -16.624 -12.905 44.223 1.00 84.25 169 THR A N 1
ATOM 1207 C CA . THR A 1 169 ? -17.508 -12.437 45.308 1.00 84.25 169 THR A CA 1
ATOM 1208 C C . THR A 1 169 ? -18.818 -11.826 44.817 1.00 84.25 169 THR A C 1
ATOM 1210 O O . THR A 1 169 ? -19.826 -11.927 45.507 1.00 84.25 169 THR A O 1
ATOM 1213 N N . ASP A 1 170 ? -18.805 -11.176 43.654 1.00 85.31 170 ASP A N 1
ATOM 1214 C CA . ASP A 1 170 ? -19.929 -10.465 43.040 1.00 85.31 170 ASP A CA 1
ATOM 1215 C C . ASP A 1 170 ? -19.747 -10.347 41.502 1.00 85.31 170 ASP A C 1
ATOM 1217 O O . ASP A 1 170 ? -19.206 -9.354 40.989 1.00 85.31 170 ASP A O 1
ATOM 1221 N N . PRO A 1 171 ? -20.220 -11.346 40.731 1.00 80.88 171 PRO A N 1
ATOM 1222 C CA . PRO A 1 171 ? -20.092 -11.367 39.273 1.00 80.88 171 PRO A CA 1
ATOM 1223 C C . PRO A 1 171 ? -20.799 -10.201 38.566 1.00 80.88 171 PRO A C 1
ATOM 1225 O O . PRO A 1 171 ? -20.398 -9.811 37.467 1.00 80.88 171 PRO A O 1
ATOM 1228 N N . ALA A 1 172 ? -21.847 -9.632 39.172 1.00 75.62 172 ALA A N 1
ATOM 1229 C CA . ALA A 1 172 ? -22.578 -8.501 38.606 1.00 75.62 172 ALA A CA 1
ATOM 1230 C C . ALA A 1 172 ? -21.774 -7.199 38.744 1.00 75.62 172 ALA A C 1
ATOM 1232 O O . ALA A 1 172 ? -21.720 -6.396 37.809 1.00 75.62 172 ALA A O 1
ATOM 1233 N N . ALA A 1 173 ? -21.079 -7.014 39.867 1.00 74.00 173 ALA A N 1
ATOM 1234 C CA . ALA A 1 173 ? -20.134 -5.914 40.029 1.00 74.00 173 ALA A CA 1
ATOM 1235 C C . ALA A 1 173 ? -18.899 -6.077 39.127 1.00 74.00 173 ALA A C 1
ATOM 1237 O O . ALA A 1 173 ? -18.453 -5.098 38.525 1.00 74.00 173 ALA A O 1
ATOM 1238 N N . ALA A 1 174 ? -18.381 -7.302 38.967 1.00 78.19 174 ALA A N 1
ATOM 1239 C CA . ALA A 1 174 ? -17.292 -7.593 38.027 1.00 78.19 174 ALA A CA 1
ATOM 1240 C C . ALA A 1 174 ? -17.683 -7.230 36.585 1.00 78.19 174 ALA A C 1
ATOM 1242 O O . ALA A 1 174 ? -16.925 -6.579 35.869 1.00 78.19 174 ALA A O 1
ATOM 1243 N N . ALA A 1 175 ? -18.916 -7.564 36.197 1.00 80.19 175 ALA A N 1
ATOM 1244 C CA . ALA A 1 175 ? -19.498 -7.184 34.921 1.00 80.19 175 ALA A CA 1
ATOM 1245 C C . ALA A 1 175 ? -19.558 -5.661 34.707 1.00 80.19 175 ALA A C 1
ATOM 1247 O O . ALA A 1 175 ? -19.246 -5.191 33.615 1.00 80.19 175 ALA A O 1
ATOM 1248 N N . GLY A 1 176 ? -19.958 -4.892 35.722 1.00 77.12 176 GLY A N 1
ATOM 1249 C CA . GLY A 1 176 ? -19.985 -3.429 35.640 1.00 77.12 176 GLY A CA 1
ATOM 1250 C C . GLY A 1 176 ? -18.586 -2.814 35.547 1.00 77.12 176 GLY A C 1
ATOM 1251 O O . GLY A 1 176 ? -18.371 -1.881 34.778 1.00 77.12 176 GLY A O 1
ATOM 1252 N N . LEU A 1 177 ? -17.620 -3.369 36.284 1.00 81.06 177 LEU A N 1
ATOM 1253 C CA . LEU A 1 177 ? -16.230 -2.916 36.246 1.00 81.06 177 LEU A CA 1
ATOM 1254 C C . LEU A 1 177 ? -15.557 -3.228 34.902 1.00 81.06 177 LEU A C 1
ATOM 1256 O O . LEU A 1 177 ? -14.787 -2.411 34.413 1.00 81.06 177 LEU A O 1
ATOM 1260 N N . ALA A 1 178 ? -15.866 -4.372 34.289 1.00 82.88 178 ALA A N 1
ATOM 1261 C CA . ALA A 1 178 ? -15.367 -4.728 32.965 1.00 82.88 178 ALA A CA 1
ATOM 1262 C C . ALA A 1 178 ? -15.803 -3.717 31.890 1.00 82.88 178 ALA A C 1
ATOM 1264 O O . ALA A 1 178 ? -14.970 -3.303 31.092 1.00 82.88 178 ALA A O 1
ATOM 1265 N N . GLU A 1 179 ? -17.069 -3.274 31.896 1.00 87.00 179 GLU A N 1
ATOM 1266 C CA . GLU A 1 179 ? -17.521 -2.213 30.976 1.00 87.00 179 GLU A CA 1
ATOM 1267 C C . GLU A 1 179 ? -16.819 -0.887 31.252 1.00 87.00 179 GLU A C 1
ATOM 1269 O O . GLU A 1 179 ? -16.366 -0.236 30.319 1.00 87.00 179 GLU A O 1
ATOM 1274 N N . ALA A 1 180 ? -16.659 -0.521 32.527 1.00 81.19 180 ALA A N 1
ATOM 1275 C CA . ALA A 1 180 ? -15.960 0.706 32.889 1.00 81.19 180 ALA A CA 1
ATOM 1276 C C . ALA A 1 180 ? -14.503 0.702 32.396 1.00 81.19 180 ALA A C 1
ATOM 1278 O O . ALA A 1 180 ? -14.035 1.711 31.891 1.00 81.19 180 ALA A O 1
ATOM 1279 N N . VAL A 1 181 ? -13.799 -0.433 32.485 1.00 83.56 181 VAL A N 1
ATOM 1280 C CA . VAL A 1 181 ? -12.432 -0.576 31.950 1.00 83.56 181 VAL A CA 1
ATOM 1281 C C . VAL A 1 181 ? -12.398 -0.393 30.433 1.00 83.56 181 VAL A C 1
ATOM 1283 O O . VAL A 1 181 ? -11.510 0.293 29.937 1.00 83.56 181 VAL A O 1
ATOM 1286 N N . LEU A 1 182 ? -13.359 -0.975 29.709 1.00 86.94 182 LEU A N 1
ATOM 1287 C CA . LEU A 1 182 ? -13.463 -0.818 28.255 1.00 86.94 182 LEU A CA 1
ATOM 1288 C C . LEU A 1 182 ? -13.761 0.639 27.857 1.00 86.94 182 LEU A C 1
ATOM 1290 O O . LEU A 1 182 ? -13.223 1.124 26.866 1.00 86.94 182 LEU A O 1
ATOM 1294 N N . ASP A 1 183 ? -14.563 1.350 28.654 1.00 86.75 183 ASP A N 1
ATOM 1295 C CA . ASP A 1 183 ? -14.943 2.746 28.405 1.00 86.75 183 ASP A CA 1
ATOM 1296 C C . ASP A 1 183 ? -13.823 3.766 28.723 1.00 86.75 183 ASP A C 1
ATOM 1298 O O . ASP A 1 183 ? -13.878 4.897 28.240 1.00 86.75 183 ASP A O 1
ATOM 1302 N N . GLU A 1 184 ? -12.794 3.392 29.497 1.00 83.00 184 GLU A N 1
ATOM 1303 C CA . GLU A 1 184 ? -11.628 4.252 29.801 1.00 83.00 184 GLU A CA 1
ATOM 1304 C C . GLU A 1 184 ? -10.643 4.369 28.620 1.00 83.00 184 GLU A C 1
ATOM 1306 O O . GLU A 1 184 ? -9.831 5.295 28.573 1.00 83.00 184 GLU A O 1
ATOM 1311 N N . GLY A 1 185 ? -10.730 3.466 27.638 1.00 81.69 185 GLY A N 1
ATOM 1312 C CA . GLY A 1 185 ? -9.979 3.532 26.385 1.00 81.69 185 GLY A CA 1
ATOM 1313 C C . GLY A 1 185 ? -8.900 2.450 26.202 1.00 81.69 185 GLY A C 1
ATOM 1314 O O . GLY A 1 185 ? -8.718 1.574 27.055 1.00 81.69 185 GLY A O 1
ATOM 1315 N N . PRO A 1 186 ? -8.178 2.473 25.060 1.00 79.12 186 PRO A N 1
ATOM 1316 C CA . PRO A 1 186 ? -7.366 1.340 24.608 1.00 79.12 186 PRO A CA 1
ATOM 1317 C C . PRO A 1 186 ? -6.149 1.024 25.482 1.00 79.12 186 PRO A C 1
ATOM 1319 O O . PRO A 1 186 ? -5.878 -0.145 25.753 1.00 79.12 186 PRO A O 1
ATOM 1322 N N . ALA A 1 187 ? -5.431 2.047 25.955 1.00 79.56 187 ALA A N 1
ATOM 1323 C CA . ALA A 1 187 ? -4.220 1.871 26.757 1.00 79.56 187 ALA A CA 1
ATOM 1324 C C . ALA A 1 187 ? -4.535 1.323 28.160 1.00 79.56 187 ALA A C 1
ATOM 1326 O O . ALA A 1 187 ? -3.844 0.432 28.657 1.00 79.56 187 ALA A O 1
ATOM 1327 N N . GLU A 1 188 ? -5.594 1.833 28.790 1.00 85.81 188 GLU A N 1
ATOM 1328 C CA . GLU A 1 188 ? -6.143 1.366 30.064 1.00 85.81 188 GLU A CA 1
ATOM 1329 C C . GLU A 1 188 ? -6.687 -0.062 29.941 1.00 85.81 188 GLU A C 1
ATOM 1331 O O . GLU A 1 188 ? -6.377 -0.908 30.782 1.00 85.81 188 GLU A O 1
ATOM 1336 N N . THR A 1 189 ? -7.415 -0.361 28.861 1.00 86.88 189 THR A N 1
ATOM 1337 C CA . THR A 1 189 ? -7.907 -1.713 28.561 1.00 86.88 189 THR A CA 1
ATOM 1338 C C . THR A 1 189 ? -6.752 -2.694 28.353 1.00 86.88 189 THR A C 1
ATOM 1340 O O . THR A 1 189 ? -6.765 -3.783 28.925 1.00 86.88 189 THR A O 1
ATOM 1343 N N . ALA A 1 190 ? -5.718 -2.313 27.596 1.00 83.06 190 ALA A N 1
ATOM 1344 C CA . ALA A 1 190 ? -4.524 -3.130 27.383 1.00 83.06 190 ALA A CA 1
ATOM 1345 C C . ALA A 1 190 ? -3.761 -3.386 28.695 1.00 83.06 190 ALA A C 1
ATOM 1347 O O . ALA A 1 190 ? -3.401 -4.529 28.987 1.00 83.06 190 ALA A O 1
ATOM 1348 N N . ARG A 1 191 ? -3.588 -2.350 29.530 1.00 85.38 191 ARG A N 1
ATOM 1349 C CA . ARG A 1 191 ? -2.976 -2.475 30.864 1.00 85.38 191 ARG A CA 1
ATOM 1350 C C . ARG A 1 191 ? -3.780 -3.390 31.784 1.00 85.38 191 ARG A C 1
ATOM 1352 O O . ARG A 1 191 ? -3.191 -4.212 32.482 1.00 85.38 191 ARG A O 1
ATOM 1359 N N . ALA A 1 192 ? -5.108 -3.277 31.775 1.00 85.62 192 ALA A N 1
ATOM 1360 C CA . ALA A 1 192 ? -5.975 -4.157 32.546 1.00 85.62 192 ALA A CA 1
ATOM 1361 C C . ALA A 1 192 ? -5.846 -5.607 32.060 1.00 85.62 192 ALA A C 1
ATOM 1363 O O . ALA A 1 192 ? -5.549 -6.478 32.870 1.00 85.62 192 ALA A O 1
ATOM 1364 N N . LEU A 1 193 ? -5.969 -5.858 30.750 1.00 87.38 193 LEU A N 1
ATOM 1365 C CA . LEU A 1 193 ? -5.806 -7.185 30.139 1.00 87.38 193 LEU A CA 1
ATOM 1366 C C . LEU A 1 193 ? -4.478 -7.850 30.517 1.00 87.38 193 LEU A C 1
ATOM 1368 O O . LEU A 1 193 ? -4.464 -9.042 30.818 1.00 87.38 193 LEU A O 1
ATOM 1372 N N . ALA A 1 194 ? -3.383 -7.087 30.553 1.00 86.19 194 ALA A N 1
ATOM 1373 C CA . ALA A 1 194 ? -2.061 -7.589 30.921 1.00 86.19 194 ALA A CA 1
ATOM 1374 C C . ALA A 1 194 ? -1.953 -8.065 32.384 1.00 86.19 194 ALA A C 1
ATOM 1376 O O . ALA A 1 194 ? -1.070 -8.862 32.697 1.00 86.19 194 ALA A O 1
ATOM 1377 N N . GLY A 1 195 ? -2.830 -7.591 33.276 1.00 84.62 195 GLY A N 1
ATOM 1378 C CA . GLY A 1 195 ? -2.823 -7.925 34.704 1.00 84.62 195 GLY A CA 1
ATOM 1379 C C . GLY A 1 195 ? -3.885 -8.937 35.153 1.00 84.62 195 GLY A C 1
ATOM 1380 O O . GLY A 1 195 ? -3.942 -9.248 36.344 1.00 84.62 195 GLY A O 1
ATOM 1381 N N . LEU A 1 196 ? -4.758 -9.414 34.258 1.00 86.50 196 LEU A N 1
ATOM 1382 C CA . LEU A 1 196 ? -5.879 -10.301 34.603 1.00 86.50 196 LEU A CA 1
ATOM 1383 C C . LEU A 1 196 ? -5.484 -11.787 34.605 1.00 86.50 196 LEU A C 1
ATOM 1385 O O . LEU A 1 196 ? -4.677 -12.238 33.797 1.00 86.50 196 LEU A O 1
ATOM 1389 N N . ALA A 1 197 ? -6.114 -12.569 35.488 1.00 84.94 197 ALA A N 1
ATOM 1390 C CA . ALA A 1 197 ? -6.074 -14.034 35.455 1.00 84.94 197 ALA A CA 1
ATOM 1391 C C . ALA A 1 197 ? -7.020 -14.614 34.373 1.00 84.94 197 ALA A C 1
ATOM 1393 O O . ALA A 1 197 ? -7.849 -13.896 33.818 1.00 84.94 197 ALA A O 1
ATOM 1394 N N . ASP A 1 198 ? -6.948 -15.924 34.102 1.00 79.50 198 ASP A N 1
ATOM 1395 C CA . ASP A 1 198 ? -7.634 -16.587 32.970 1.00 79.50 198 ASP A CA 1
ATOM 1396 C C . ASP A 1 198 ? -9.165 -16.434 32.917 1.00 79.50 198 ASP A C 1
ATOM 1398 O O . ASP A 1 198 ? -9.750 -16.323 31.835 1.00 79.50 198 ASP A O 1
ATOM 1402 N N . ALA A 1 199 ? -9.855 -16.496 34.057 1.00 75.75 199 ALA A N 1
ATOM 1403 C CA . ALA A 1 199 ? -11.310 -16.316 34.093 1.00 75.75 199 ALA A CA 1
ATOM 1404 C C . ALA A 1 199 ? -11.718 -14.850 33.808 1.00 75.75 199 ALA A C 1
ATOM 1406 O O . ALA A 1 199 ? -12.427 -14.640 32.814 1.00 75.75 199 ALA A O 1
ATOM 1407 N N . PRO A 1 200 ? -11.147 -13.844 34.504 1.00 78.75 200 PRO A N 1
ATOM 1408 C CA . PRO A 1 200 ? -11.461 -12.439 34.236 1.00 78.75 200 PRO A CA 1
ATOM 1409 C C . PRO A 1 200 ? -11.070 -12.001 32.824 1.00 78.75 200 PRO A C 1
ATOM 1411 O O . PRO A 1 200 ? -11.771 -11.227 32.170 1.00 78.75 200 PRO A O 1
ATOM 1414 N N . LEU A 1 201 ? -9.941 -12.522 32.337 1.00 85.69 201 LEU A N 1
ATOM 1415 C CA . LEU A 1 201 ? -9.430 -12.261 31.001 1.00 85.69 201 LEU A CA 1
ATOM 1416 C C . LEU A 1 201 ? -10.432 -12.705 29.933 1.00 85.69 201 LEU A C 1
ATOM 1418 O O . LEU A 1 201 ? -10.768 -11.924 29.047 1.00 85.69 201 LEU A O 1
ATOM 1422 N N . ARG A 1 202 ? -10.960 -13.933 30.024 1.00 84.94 202 ARG A N 1
ATOM 1423 C CA . ARG A 1 202 ? -11.960 -14.433 29.064 1.00 84.94 202 ARG A CA 1
ATOM 1424 C C . ARG A 1 202 ? -13.229 -13.592 29.065 1.00 84.94 202 ARG A C 1
ATOM 1426 O O . ARG A 1 202 ? -13.799 -13.361 28.001 1.00 84.94 202 ARG A O 1
ATOM 1433 N N . GLN A 1 203 ? -13.655 -13.113 30.231 1.00 82.06 203 GLN A N 1
ATOM 1434 C CA . GLN A 1 203 ? -14.827 -12.254 30.338 1.00 82.06 203 GLN A CA 1
ATOM 1435 C C . GLN A 1 203 ? -14.599 -10.889 29.672 1.00 82.06 203 GLN A C 1
ATOM 1437 O O . GLN A 1 203 ? -15.469 -10.423 28.934 1.00 82.06 203 GLN A O 1
ATOM 1442 N N . LEU A 1 204 ? -13.433 -10.271 29.892 1.00 86.00 204 LEU A N 1
ATOM 1443 C CA . LEU A 1 204 ? -13.087 -8.996 29.261 1.00 86.00 204 LEU A CA 1
ATOM 1444 C C . LEU A 1 204 ? -12.925 -9.148 27.742 1.00 86.00 204 LEU A C 1
ATOM 1446 O O . LEU A 1 204 ? -13.439 -8.326 26.992 1.00 86.00 204 LEU A O 1
ATOM 1450 N N . LEU A 1 205 ? -12.284 -10.230 27.286 1.00 86.56 205 LEU A N 1
ATOM 1451 C CA . LEU A 1 205 ? -12.136 -10.553 25.864 1.00 86.56 205 LEU A CA 1
ATOM 1452 C C . LEU A 1 205 ? -13.488 -10.759 25.184 1.00 86.56 205 LEU A C 1
ATOM 1454 O O . LEU A 1 205 ? -13.721 -10.202 24.119 1.00 86.56 205 LEU A O 1
ATOM 1458 N N . HIS A 1 206 ? -14.403 -11.505 25.807 1.00 87.81 206 HIS A N 1
ATOM 1459 C CA . HIS A 1 206 ? -15.745 -11.707 25.262 1.00 87.81 206 HIS A CA 1
ATOM 1460 C C . HIS A 1 206 ? -16.488 -10.378 25.067 1.00 87.81 206 HIS A C 1
ATOM 1462 O O . HIS A 1 206 ? -17.121 -10.171 24.036 1.00 87.81 206 HIS A O 1
ATOM 1468 N N . ARG A 1 207 ? -16.366 -9.453 26.026 1.00 88.25 207 ARG A N 1
ATOM 1469 C CA . ARG A 1 207 ? -16.987 -8.121 25.951 1.00 88.25 207 ARG A CA 1
ATOM 1470 C C . ARG A 1 207 ? -16.323 -7.219 24.928 1.00 88.25 207 ARG A C 1
ATOM 1472 O O . ARG A 1 207 ? -17.027 -6.585 24.151 1.00 88.25 207 ARG A O 1
ATOM 1479 N N . LEU A 1 208 ? -14.995 -7.209 24.878 1.00 84.56 208 LEU A N 1
ATOM 1480 C CA . LEU A 1 208 ? -14.244 -6.511 23.838 1.00 84.56 208 LEU A CA 1
ATOM 1481 C C . LEU A 1 208 ? -14.617 -7.040 22.445 1.00 84.56 208 LEU A C 1
ATOM 1483 O O . LEU A 1 208 ? -14.723 -6.267 21.503 1.00 84.56 208 LEU A O 1
ATOM 1487 N N . GLY A 1 209 ? -14.922 -8.333 22.335 1.00 78.44 209 GLY A N 1
ATOM 1488 C CA . GLY A 1 209 ? -15.492 -8.934 21.135 1.00 78.44 209 GLY A CA 1
ATOM 1489 C C . GLY A 1 209 ? -16.849 -8.356 20.733 1.00 78.44 209 GLY A C 1
ATOM 1490 O O . GLY A 1 209 ? -17.156 -8.238 19.559 1.00 78.44 209 GLY A O 1
ATOM 1491 N N . THR A 1 210 ? -17.673 -7.928 21.685 1.00 83.31 210 THR A N 1
ATOM 1492 C CA . THR A 1 210 ? -18.956 -7.270 21.376 1.00 83.31 210 THR A CA 1
ATOM 1493 C C . THR A 1 210 ? -18.828 -5.777 21.051 1.00 83.31 210 THR A C 1
ATOM 1495 O O . THR A 1 210 ? -19.827 -5.149 20.698 1.00 83.31 210 THR A O 1
ATOM 1498 N N . ARG A 1 211 ? -17.625 -5.197 21.176 1.00 81.69 211 ARG A N 1
ATOM 1499 C CA . ARG A 1 211 ? -17.348 -3.785 20.873 1.00 81.69 211 ARG A CA 1
ATOM 1500 C C . ARG A 1 211 ? -17.052 -3.579 19.381 1.00 81.69 211 ARG A C 1
ATOM 1502 O O . ARG A 1 211 ? -16.755 -4.544 18.672 1.00 81.69 211 ARG A O 1
ATOM 1509 N N . PRO A 1 212 ? -17.135 -2.331 18.878 1.00 76.25 212 PRO A N 1
ATOM 1510 C CA . PRO A 1 212 ? -16.702 -2.011 17.528 1.00 76.25 212 PRO A CA 1
ATOM 1511 C C . PRO A 1 212 ? -15.276 -2.492 17.304 1.00 76.25 212 PRO A C 1
ATOM 1513 O O . PRO A 1 212 ? -14.381 -2.264 18.116 1.00 76.25 212 PRO A O 1
ATOM 1516 N N . ALA A 1 213 ? -15.064 -3.133 16.168 1.00 63.28 213 ALA A N 1
ATOM 1517 C CA . ALA A 1 213 ? -13.814 -3.790 15.862 1.00 63.28 213 ALA A CA 1
ATOM 1518 C C . ALA A 1 213 ? -12.614 -2.810 15.921 1.00 63.28 213 ALA A C 1
ATOM 1520 O O . ALA A 1 213 ? -11.549 -3.182 16.410 1.00 63.28 213 ALA A O 1
ATOM 1521 N N . ALA A 1 214 ? -12.823 -1.529 15.580 1.00 54.81 214 ALA A N 1
ATOM 1522 C CA . ALA A 1 214 ? -11.843 -0.438 15.699 1.00 54.81 214 ALA A CA 1
ATOM 1523 C C . ALA A 1 214 ? -11.274 -0.239 17.119 1.00 54.81 214 ALA A C 1
ATOM 1525 O O . ALA A 1 214 ? -10.099 0.083 17.294 1.00 54.81 214 ALA A O 1
ATOM 1526 N N . GLU A 1 215 ? -12.087 -0.449 18.155 1.00 69.50 215 GLU A N 1
ATOM 1527 C CA . GLU A 1 215 ? -11.636 -0.337 19.546 1.00 69.50 215 GLU A CA 1
ATOM 1528 C C . GLU A 1 215 ? -10.740 -1.521 19.915 1.00 69.50 215 GLU A C 1
ATOM 1530 O O . GLU A 1 215 ? -9.677 -1.348 20.511 1.00 69.50 215 GLU A O 1
ATOM 1535 N N . ALA A 1 216 ? -11.111 -2.725 19.480 1.00 73.88 216 ALA A N 1
ATOM 1536 C CA . ALA A 1 216 ? -10.287 -3.909 19.669 1.00 73.88 216 ALA A CA 1
ATOM 1537 C C . ALA A 1 216 ? -8.960 -3.822 18.897 1.00 73.88 216 ALA A C 1
ATOM 1539 O O . ALA A 1 216 ? -7.935 -4.260 19.410 1.00 73.88 216 ALA A O 1
ATOM 1540 N N . ALA A 1 217 ? -8.947 -3.198 17.716 1.00 62.09 217 ALA A N 1
ATOM 1541 C CA . ALA A 1 217 ? -7.741 -2.826 16.971 1.00 62.09 217 ALA A CA 1
ATOM 1542 C C . ALA A 1 217 ? -6.746 -2.011 17.787 1.00 62.09 217 ALA A C 1
ATOM 1544 O O . ALA A 1 217 ? -5.563 -2.345 17.864 1.00 62.09 217 ALA A O 1
ATOM 1545 N N . LEU A 1 218 ? -7.241 -0.938 18.396 1.00 64.69 218 LEU A N 1
ATOM 1546 C CA . LEU A 1 218 ? -6.428 -0.038 19.197 1.00 64.69 218 LEU A CA 1
ATOM 1547 C C . LEU A 1 218 ? -5.894 -0.748 20.442 1.00 64.69 218 LEU A C 1
ATOM 1549 O O . LEU A 1 218 ? -4.722 -0.605 20.779 1.00 64.69 218 LEU A O 1
ATOM 1553 N N . VAL A 1 219 ? -6.710 -1.593 21.076 1.00 75.81 219 VAL A N 1
ATOM 1554 C CA . VAL A 1 219 ? -6.265 -2.446 22.188 1.00 75.81 219 VAL A CA 1
ATOM 1555 C C . VAL A 1 219 ? -5.204 -3.449 21.725 1.00 75.81 219 VAL A C 1
ATOM 1557 O O . VAL A 1 219 ? -4.211 -3.658 22.420 1.00 75.81 219 VAL A O 1
ATOM 1560 N N . MET A 1 220 ? -5.364 -4.052 20.542 1.00 71.00 220 MET A N 1
ATOM 1561 C CA . MET A 1 220 ? -4.364 -4.948 19.952 1.00 71.00 220 MET A CA 1
ATOM 1562 C C . MET A 1 220 ? -3.037 -4.233 19.698 1.00 71.00 220 MET A C 1
ATOM 1564 O O . MET A 1 220 ? -1.992 -4.819 19.987 1.00 71.00 220 MET A O 1
ATOM 1568 N N . ALA A 1 221 ? -3.069 -2.995 19.198 1.00 56.41 221 ALA A N 1
ATOM 1569 C CA . ALA A 1 221 ? -1.883 -2.177 18.958 1.00 56.41 221 ALA A CA 1
ATOM 1570 C C . ALA A 1 221 ? -1.170 -1.805 20.271 1.00 56.41 221 ALA A C 1
ATOM 1572 O O . ALA A 1 221 ? 0.040 -1.996 20.385 1.00 56.41 221 ALA A O 1
ATOM 1573 N N . GLU A 1 222 ? -1.915 -1.384 21.297 1.00 75.62 222 GLU A N 1
ATOM 1574 C CA . GLU A 1 222 ? -1.374 -1.081 22.631 1.00 75.62 222 GLU A CA 1
ATOM 1575 C C . GLU A 1 222 ? -0.745 -2.312 23.297 1.00 75.62 222 GLU A C 1
ATOM 1577 O O . GLU A 1 222 ? 0.365 -2.250 23.829 1.00 75.62 222 GLU A O 1
ATOM 1582 N N . LEU A 1 223 ? -1.402 -3.473 23.209 1.00 72.31 223 LEU A N 1
ATOM 1583 C CA . LEU A 1 223 ? -0.842 -4.735 23.694 1.00 72.31 223 LEU A CA 1
ATOM 1584 C C . LEU A 1 223 ? 0.444 -5.107 22.946 1.00 72.31 223 LEU A C 1
ATOM 1586 O O . LEU A 1 223 ? 1.390 -5.589 23.567 1.00 72.31 223 LEU A O 1
ATOM 1590 N N . VAL A 1 224 ? 0.521 -4.871 21.633 1.00 60.19 224 VAL A N 1
ATOM 1591 C CA . VAL A 1 224 ? 1.749 -5.093 20.851 1.00 60.19 224 VAL A CA 1
ATOM 1592 C C . VAL A 1 224 ? 2.861 -4.135 21.286 1.00 60.19 224 VAL A C 1
ATOM 1594 O O . VAL A 1 224 ? 3.980 -4.601 21.519 1.00 60.19 224 VAL A O 1
ATOM 1597 N N . GLY A 1 225 ? 2.555 -2.848 21.483 1.00 51.38 225 GLY A N 1
ATOM 1598 C CA . GLY A 1 225 ? 3.497 -1.839 21.984 1.00 51.38 225 GLY A CA 1
ATOM 1599 C C . GLY A 1 225 ? 4.038 -2.154 23.383 1.00 51.38 225 GLY A C 1
ATOM 1600 O O . GLY A 1 225 ? 5.209 -1.917 23.669 1.00 51.38 225 GLY A O 1
ATOM 1601 N N . GLN A 1 226 ? 3.223 -2.787 24.230 1.00 72.38 226 GLN A N 1
ATOM 1602 C CA . GLN A 1 226 ? 3.603 -3.268 25.566 1.00 72.38 226 GLN A CA 1
ATOM 1603 C C . GLN A 1 226 ? 4.295 -4.650 25.555 1.00 72.38 226 GLN A C 1
ATOM 1605 O O . GLN A 1 226 ? 4.622 -5.189 26.613 1.00 72.38 226 GLN A O 1
ATOM 1610 N N . GLY A 1 227 ? 4.511 -5.261 24.382 1.00 58.19 227 GLY A N 1
ATOM 1611 C CA . GLY A 1 227 ? 5.141 -6.581 24.235 1.00 58.19 227 GLY A CA 1
ATOM 1612 C C . GLY A 1 227 ? 4.222 -7.787 24.499 1.00 58.19 227 GLY A C 1
ATOM 1613 O O . GLY A 1 227 ? 4.679 -8.930 24.472 1.00 58.19 227 GLY A O 1
ATOM 1614 N N . GLN A 1 228 ? 2.920 -7.573 24.694 1.00 73.25 228 GLN A N 1
ATOM 1615 C CA . GLN A 1 228 ? 1.900 -8.567 25.061 1.00 73.25 228 GLN A CA 1
ATOM 1616 C C . GLN A 1 228 ? 1.250 -9.250 23.836 1.00 73.25 228 GLN A C 1
ATOM 1618 O O . GLN A 1 228 ? 0.032 -9.249 23.640 1.00 73.25 228 GLN A O 1
ATOM 1623 N N . ARG A 1 229 ? 2.066 -9.882 22.980 1.00 60.16 229 ARG A N 1
ATOM 1624 C CA . ARG A 1 229 ? 1.622 -10.467 21.690 1.00 60.16 229 ARG A CA 1
ATOM 1625 C C . ARG A 1 229 ? 0.648 -11.650 21.814 1.00 60.16 229 ARG A C 1
ATOM 1627 O O . ARG A 1 229 ? -0.112 -11.926 20.888 1.00 60.16 229 ARG A O 1
ATOM 1634 N N . SER A 1 230 ? 0.691 -12.404 22.912 1.00 65.88 230 SER A N 1
ATOM 1635 C CA . SER A 1 230 ? -0.264 -13.495 23.184 1.00 65.88 230 SER A CA 1
ATOM 1636 C C . SER A 1 230 ? -1.664 -12.955 23.474 1.00 65.88 230 SER A C 1
ATOM 1638 O O . SER A 1 230 ? -2.635 -13.481 22.938 1.00 65.88 230 SER A O 1
ATOM 1640 N N . LEU A 1 231 ? -1.752 -11.874 24.251 1.00 73.44 231 LEU A N 1
ATOM 1641 C CA . LEU A 1 231 ? -3.006 -11.190 24.558 1.00 73.44 231 LEU A CA 1
ATOM 1642 C C . LEU A 1 231 ? -3.583 -10.490 23.326 1.00 73.44 231 LEU A C 1
ATOM 1644 O O . LEU A 1 231 ? -4.774 -10.618 23.077 1.00 73.44 231 LEU A O 1
ATOM 1648 N N . SER A 1 232 ? -2.750 -9.851 22.499 1.00 71.50 232 SER A N 1
ATOM 1649 C CA . SER A 1 232 ? -3.197 -9.250 21.230 1.00 71.50 232 SER A CA 1
ATOM 1650 C C . SER A 1 232 ? -3.888 -10.275 20.310 1.00 71.50 232 SER A C 1
ATOM 1652 O O . SER A 1 232 ? -4.979 -10.028 19.803 1.00 71.50 232 SER A O 1
ATOM 1654 N N . ARG A 1 233 ? -3.342 -11.496 20.192 1.00 65.12 233 ARG A N 1
ATOM 1655 C CA . ARG A 1 233 ? -3.994 -12.595 19.449 1.00 65.12 233 ARG A CA 1
ATOM 1656 C C . ARG A 1 233 ? -5.307 -13.059 20.079 1.00 65.12 233 ARG A C 1
ATOM 1658 O O . ARG A 1 233 ? -6.230 -13.422 19.356 1.00 65.12 233 ARG A O 1
ATOM 1665 N N . ALA A 1 234 ? -5.391 -13.060 21.407 1.00 72.88 234 ALA A N 1
ATOM 1666 C CA . ALA A 1 234 ? -6.618 -13.407 22.115 1.00 72.88 234 ALA A CA 1
ATOM 1667 C C . ALA A 1 234 ? -7.717 -12.352 21.897 1.00 72.88 234 ALA A C 1
ATOM 1669 O O . ALA A 1 234 ? -8.881 -12.715 21.756 1.00 72.88 234 ALA A O 1
ATOM 1670 N N . VAL A 1 235 ? -7.342 -11.071 21.793 1.00 76.06 235 VAL A N 1
ATOM 1671 C CA . VAL A 1 235 ? -8.245 -9.982 21.393 1.00 76.06 235 VAL A CA 1
ATOM 1672 C C . VAL A 1 235 ? -8.706 -10.166 19.948 1.00 76.06 235 VAL A C 1
ATOM 1674 O O . VAL A 1 235 ? -9.907 -10.154 19.706 1.00 76.06 235 VAL A O 1
ATOM 1677 N N . ALA A 1 236 ? -7.792 -10.428 19.007 1.00 67.44 236 ALA A N 1
ATOM 1678 C CA . ALA A 1 236 ? -8.133 -10.658 17.598 1.00 67.44 236 ALA A CA 1
ATOM 1679 C C . ALA A 1 236 ? -9.152 -11.794 17.415 1.00 67.44 236 ALA A C 1
ATOM 1681 O O . ALA A 1 236 ? -10.104 -11.669 16.651 1.00 67.44 236 ALA A O 1
ATOM 1682 N N . ALA A 1 237 ? -8.970 -12.895 18.149 1.00 70.12 237 ALA A N 1
ATOM 1683 C CA . ALA A 1 237 ? -9.865 -14.049 18.104 1.00 70.12 237 ALA A CA 1
ATOM 1684 C C . ALA A 1 237 ? -11.245 -13.783 18.730 1.00 70.12 237 ALA A C 1
ATOM 1686 O O . ALA A 1 237 ? -12.181 -14.542 18.486 1.00 70.12 237 ALA A O 1
ATOM 1687 N N . ALA A 1 238 ? -11.368 -12.741 19.555 1.00 75.31 238 ALA A N 1
ATOM 1688 C CA . ALA A 1 238 ? -12.607 -12.405 20.238 1.00 75.31 238 ALA A CA 1
ATOM 1689 C C . ALA A 1 238 ? -13.521 -11.476 19.422 1.00 75.31 238 ALA A C 1
ATOM 1691 O O . ALA A 1 238 ? -14.715 -11.451 19.704 1.00 75.31 238 ALA A O 1
ATOM 1692 N N . VAL A 1 239 ? -13.002 -10.747 18.424 1.00 74.94 239 VAL A N 1
ATOM 1693 C CA . VAL A 1 239 ? -13.754 -9.766 17.615 1.00 74.94 239 VAL A CA 1
ATOM 1694 C C . VAL A 1 239 ? -14.485 -10.448 16.447 1.00 74.94 239 VAL A C 1
ATOM 1696 O O . VAL A 1 239 ? -13.834 -10.946 15.527 1.00 74.94 239 VAL A O 1
ATOM 1699 N N . PRO A 1 240 ? -15.827 -10.454 16.417 1.00 51.78 240 PRO A N 1
ATOM 1700 C CA . PRO A 1 240 ? -16.611 -10.941 15.292 1.00 51.78 240 PRO A CA 1
ATOM 1701 C C . PRO A 1 240 ? -16.613 -9.912 14.148 1.00 51.78 240 PRO A C 1
ATOM 1703 O O . PRO A 1 240 ? -17.027 -8.773 14.346 1.00 51.78 240 PRO A O 1
ATOM 1706 N N . GLY A 1 241 ? -16.224 -10.320 12.935 1.00 58.34 241 GLY A N 1
ATOM 1707 C CA . GLY A 1 241 ? -16.545 -9.589 11.696 1.00 58.34 241 GLY A CA 1
ATOM 1708 C C . GLY A 1 241 ? -15.561 -8.517 11.201 1.00 58.34 241 GLY A C 1
ATOM 1709 O O . GLY A 1 241 ? -15.899 -7.801 10.265 1.00 58.34 241 GLY A O 1
ATOM 1710 N N . GLY A 1 242 ? -14.356 -8.416 11.766 1.00 47.81 242 GLY A N 1
ATOM 1711 C CA . GLY A 1 242 ? -13.262 -7.610 11.199 1.00 47.81 242 GLY A CA 1
ATOM 1712 C C . GLY A 1 242 ? -13.327 -6.091 11.439 1.00 47.81 242 GLY A C 1
ATOM 1713 O O . GLY A 1 242 ? -14.374 -5.521 11.731 1.00 47.81 242 GLY A O 1
ATOM 1714 N N . VAL A 1 243 ? -12.157 -5.440 11.388 1.00 48.91 243 VAL A N 1
ATOM 1715 C CA . VAL A 1 243 ? -11.877 -4.119 11.990 1.00 48.91 243 VAL A CA 1
ATOM 1716 C C . VAL A 1 243 ? -11.655 -2.965 10.994 1.00 48.91 243 VAL A C 1
ATOM 1718 O O . VAL A 1 243 ? -10.869 -3.130 10.067 1.00 48.91 243 VAL A O 1
ATOM 1721 N N . ASP A 1 244 ? -12.251 -1.787 11.261 1.00 41.16 244 ASP A N 1
ATOM 1722 C CA . ASP A 1 244 ? -11.936 -0.465 10.662 1.00 41.16 244 ASP A CA 1
ATOM 1723 C C . ASP A 1 244 ? -10.881 0.308 11.495 1.00 41.16 244 ASP A C 1
ATOM 1725 O O . ASP A 1 244 ? -10.956 0.309 12.723 1.00 41.16 244 ASP A O 1
ATOM 1729 N N . TRP A 1 245 ? -9.905 0.983 10.865 1.00 44.12 245 TRP A N 1
ATOM 1730 C CA . TRP A 1 245 ? -8.656 1.436 11.523 1.00 44.12 245 TRP A CA 1
ATOM 1731 C C . TRP A 1 245 ? -8.402 2.963 11.490 1.00 44.12 245 TRP A C 1
ATOM 1733 O O . TRP A 1 245 ? -8.717 3.610 10.491 1.00 44.12 245 TRP A O 1
ATOM 1743 N N . PRO A 1 246 ? -7.774 3.551 12.534 1.00 39.84 246 PRO A N 1
ATOM 1744 C CA . PRO A 1 246 ? -7.351 4.957 12.571 1.00 39.84 246 PRO A CA 1
ATOM 1745 C C . PRO A 1 246 ? -5.982 5.228 11.912 1.00 39.84 246 PRO A C 1
ATOM 1747 O O . PRO A 1 246 ? -5.147 4.339 11.750 1.00 39.84 246 PRO A O 1
ATOM 1750 N N . ALA A 1 247 ? -5.741 6.498 11.568 1.00 38.16 247 ALA A N 1
ATOM 1751 C CA . ALA A 1 247 ? -4.678 6.949 10.664 1.00 38.16 247 ALA A CA 1
ATOM 1752 C C . ALA A 1 247 ? -3.214 6.767 11.130 1.00 38.16 247 ALA A C 1
ATOM 1754 O O . ALA A 1 247 ? -2.312 6.806 10.301 1.00 38.16 247 ALA A O 1
ATOM 1755 N N . GLU A 1 248 ? -2.966 6.542 12.423 1.00 40.44 248 GLU A N 1
ATOM 1756 C CA . GLU A 1 248 ? -1.616 6.371 13.002 1.00 40.44 248 GLU A CA 1
ATOM 1757 C C . GLU A 1 248 ? -1.288 4.903 13.344 1.00 40.44 248 GLU A C 1
ATOM 1759 O O . GLU A 1 248 ? -0.437 4.616 14.184 1.00 40.44 248 GLU A O 1
ATOM 1764 N N . THR A 1 249 ? -1.977 3.946 12.721 1.00 50.16 249 THR A N 1
ATOM 1765 C CA . THR A 1 249 ? -1.766 2.519 13.006 1.00 50.16 249 THR A CA 1
ATOM 1766 C C . THR A 1 249 ? -0.397 2.047 12.496 1.00 50.16 249 THR A C 1
ATOM 1768 O O . THR A 1 249 ? -0.071 2.222 11.322 1.00 50.16 249 THR A O 1
ATOM 1771 N N . ASP A 1 250 ? 0.386 1.398 13.369 1.00 55.88 250 ASP A N 1
ATOM 1772 C CA . ASP A 1 250 ? 1.676 0.782 13.034 1.00 55.88 250 ASP A CA 1
ATOM 1773 C C . ASP A 1 250 ? 1.509 -0.215 11.872 1.00 55.88 250 ASP A C 1
ATOM 1775 O O . ASP A 1 250 ? 0.780 -1.207 11.964 1.00 55.88 250 ASP A O 1
ATOM 1779 N N . VAL A 1 251 ? 2.196 0.057 10.761 1.00 55.78 251 VAL A N 1
ATOM 1780 C CA . VAL A 1 251 ? 2.129 -0.701 9.503 1.00 55.78 251 VAL A CA 1
ATOM 1781 C C . VAL A 1 251 ? 2.343 -2.203 9.719 1.00 55.78 251 VAL A C 1
ATOM 1783 O O . VAL A 1 251 ? 1.752 -3.026 9.017 1.00 55.78 251 VAL A O 1
ATOM 1786 N N . ARG A 1 252 ? 3.134 -2.590 10.726 1.00 57.81 252 ARG A N 1
ATOM 1787 C CA . ARG A 1 252 ? 3.360 -3.999 11.069 1.00 57.81 252 ARG A CA 1
ATOM 1788 C C . ARG A 1 252 ? 2.106 -4.693 11.607 1.00 57.81 252 ARG A C 1
ATOM 1790 O O . ARG A 1 252 ? 1.845 -5.835 11.240 1.00 57.81 252 ARG A O 1
ATOM 1797 N N . VAL A 1 253 ? 1.311 -4.001 12.423 1.00 57.69 253 VAL A N 1
ATOM 1798 C CA . VAL A 1 253 ? 0.037 -4.512 12.964 1.00 57.69 253 VAL A CA 1
ATOM 1799 C C . VAL A 1 253 ? -0.946 -4.764 11.824 1.00 57.69 253 VAL A C 1
ATOM 1801 O O . VAL A 1 253 ? -1.606 -5.799 11.783 1.00 57.69 253 VAL A O 1
ATOM 1804 N N . VAL A 1 254 ? -0.966 -3.864 10.845 1.00 59.62 254 VAL A N 1
ATOM 1805 C CA . VAL A 1 254 ? -1.809 -3.966 9.650 1.00 59.62 254 VAL A CA 1
ATOM 1806 C C . VAL A 1 254 ? -1.402 -5.184 8.824 1.00 59.62 254 VAL A C 1
ATOM 1808 O O . VAL A 1 254 ? -2.259 -5.988 8.470 1.00 59.62 254 VAL A O 1
ATOM 1811 N N . ILE A 1 255 ? -0.103 -5.377 8.574 1.00 61.50 255 ILE A N 1
ATOM 1812 C CA . ILE A 1 255 ? 0.423 -6.545 7.853 1.00 61.50 255 ILE A CA 1
ATOM 1813 C C . ILE A 1 255 ? 0.057 -7.856 8.566 1.00 61.50 255 ILE A C 1
ATOM 1815 O O . ILE A 1 255 ? -0.403 -8.802 7.925 1.00 61.50 255 ILE A O 1
ATOM 1819 N N . ASP A 1 256 ? 0.223 -7.926 9.885 1.00 58.94 256 ASP A N 1
ATOM 1820 C CA . ASP A 1 256 ? -0.048 -9.147 10.648 1.00 58.94 256 ASP A CA 1
ATOM 1821 C C . ASP A 1 256 ? -1.557 -9.483 10.675 1.00 58.94 256 ASP A C 1
ATOM 1823 O O . ASP A 1 256 ? -1.937 -10.650 10.539 1.00 58.94 256 ASP A O 1
ATOM 1827 N N . LEU A 1 257 ? -2.434 -8.474 10.746 1.00 57.12 257 LEU A N 1
ATOM 1828 C CA . LEU A 1 257 ? -3.889 -8.643 10.610 1.00 57.12 257 LEU A CA 1
ATOM 1829 C C . LEU A 1 257 ? -4.318 -9.038 9.202 1.00 57.12 257 LEU A C 1
ATOM 1831 O O . LEU A 1 257 ? -5.176 -9.908 9.036 1.00 57.12 257 LEU A O 1
ATOM 1835 N N . MET A 1 258 ? -3.676 -8.458 8.190 1.00 62.66 258 MET A N 1
ATOM 1836 C CA . MET A 1 258 ? -3.876 -8.849 6.805 1.00 62.66 258 MET A CA 1
ATOM 1837 C C . MET A 1 258 ? -3.518 -10.305 6.573 1.00 62.66 258 MET A C 1
ATOM 1839 O O . MET A 1 258 ? -4.190 -10.950 5.779 1.00 62.66 258 MET A O 1
ATOM 1843 N N . VAL A 1 259 ? -2.473 -10.831 7.224 1.00 59.72 259 VAL A N 1
ATOM 1844 C CA . VAL A 1 259 ? -2.097 -12.248 7.127 1.00 59.72 259 VAL A CA 1
ATOM 1845 C C . VAL A 1 259 ? -3.147 -13.147 7.793 1.00 59.72 259 VAL A C 1
ATOM 1847 O O . VAL A 1 259 ? -3.413 -14.238 7.279 1.00 59.72 259 VAL A O 1
ATOM 1850 N N . ALA A 1 260 ? -3.766 -12.678 8.877 1.00 52.12 260 ALA A N 1
ATOM 1851 C CA . ALA A 1 260 ? -4.650 -13.459 9.733 1.00 52.12 260 ALA A CA 1
ATOM 1852 C C . ALA A 1 260 ? -6.107 -13.593 9.244 1.00 52.12 260 ALA A C 1
ATOM 1854 O O . ALA A 1 260 ? -6.755 -14.571 9.613 1.00 52.12 260 ALA A O 1
ATOM 1855 N N . SER A 1 261 ? -6.648 -12.668 8.434 1.00 54.53 261 SER A N 1
ATOM 1856 C CA . SER A 1 261 ? -8.036 -12.783 7.946 1.00 54.53 261 SER A CA 1
ATOM 1857 C C . SER A 1 261 ? -8.291 -12.083 6.602 1.00 54.53 261 SER A C 1
ATOM 1859 O O . SER A 1 261 ? -7.898 -10.937 6.387 1.00 54.53 261 SER A O 1
ATOM 1861 N N . ALA A 1 262 ? -9.005 -12.776 5.707 1.00 52.88 262 ALA A N 1
ATOM 1862 C CA . ALA A 1 262 ? -9.389 -12.287 4.381 1.00 52.88 262 ALA A CA 1
ATOM 1863 C C . ALA A 1 262 ? -10.383 -11.106 4.417 1.00 52.88 262 ALA A C 1
ATOM 1865 O O . ALA A 1 262 ? -10.410 -10.305 3.484 1.00 52.88 262 ALA A O 1
ATOM 1866 N N . GLU A 1 263 ? -11.153 -10.957 5.499 1.00 53.81 263 GLU A N 1
ATOM 1867 C CA . GLU A 1 263 ? -12.178 -9.910 5.653 1.00 53.81 263 GLU A CA 1
ATOM 1868 C C . GLU A 1 263 ? -11.574 -8.505 5.853 1.00 53.81 263 GLU A C 1
ATOM 1870 O O . GLU A 1 263 ? -12.232 -7.500 5.602 1.00 53.81 263 GLU A O 1
ATOM 1875 N N . HIS A 1 264 ? -10.288 -8.412 6.207 1.00 57.41 264 HIS A N 1
ATOM 1876 C CA . HIS A 1 264 ? -9.601 -7.145 6.495 1.00 57.41 264 HIS A CA 1
ATOM 1877 C C . HIS A 1 264 ? -9.034 -6.431 5.256 1.00 57.41 264 HIS A C 1
ATOM 1879 O O . HIS A 1 264 ? -8.427 -5.367 5.373 1.00 57.41 264 HIS A O 1
ATOM 1885 N N . GLY A 1 265 ? -9.226 -6.981 4.052 1.00 54.62 265 GLY A N 1
ATOM 1886 C CA . GLY A 1 265 ? -8.702 -6.388 2.819 1.00 54.62 265 GLY A CA 1
ATOM 1887 C C . GLY A 1 265 ? -9.322 -5.030 2.458 1.00 54.62 265 GLY A C 1
ATOM 1888 O O . GLY A 1 265 ? -8.660 -4.233 1.807 1.00 54.62 265 GLY A O 1
ATOM 1889 N N . ALA A 1 266 ? -10.557 -4.730 2.875 1.00 53.62 266 ALA A N 1
ATOM 1890 C CA . ALA A 1 266 ? -11.168 -3.411 2.648 1.00 53.62 266 ALA A CA 1
ATOM 1891 C C . ALA A 1 266 ? -10.571 -2.337 3.575 1.00 53.62 266 ALA A C 1
ATOM 1893 O O . ALA A 1 266 ? -10.351 -1.199 3.162 1.00 53.62 266 ALA A O 1
ATOM 1894 N N . ALA A 1 267 ? -10.218 -2.734 4.799 1.00 54.84 267 ALA A N 1
ATOM 1895 C CA . ALA A 1 267 ? -9.580 -1.872 5.784 1.00 54.84 267 ALA A CA 1
ATOM 1896 C C . ALA A 1 267 ? -8.144 -1.476 5.372 1.00 54.84 267 ALA A C 1
ATOM 1898 O O . ALA A 1 267 ? -7.639 -0.429 5.767 1.00 54.84 267 ALA A O 1
ATOM 1899 N N . LEU A 1 268 ? -7.516 -2.272 4.498 1.00 59.78 268 LEU A N 1
ATOM 1900 C CA . LEU A 1 268 ? -6.217 -1.993 3.886 1.00 59.78 268 LEU A CA 1
ATOM 1901 C C . LEU A 1 268 ? -6.166 -0.655 3.140 1.00 59.78 268 LEU A C 1
ATOM 1903 O O . LEU A 1 268 ? -5.202 0.086 3.302 1.00 59.78 268 LEU A O 1
ATOM 1907 N N . ALA A 1 269 ? -7.163 -0.365 2.297 1.00 57.97 269 ALA A N 1
ATOM 1908 C CA . ALA A 1 269 ? -7.157 0.847 1.478 1.00 57.97 269 ALA A CA 1
ATOM 1909 C C . ALA A 1 269 ? -7.200 2.096 2.369 1.00 57.97 269 ALA A C 1
ATOM 1911 O O . ALA A 1 269 ? -6.415 3.017 2.176 1.00 57.97 269 ALA A O 1
ATOM 1912 N N . ALA A 1 270 ? -8.027 2.058 3.418 1.00 58.25 270 ALA A N 1
ATOM 1913 C CA . ALA A 1 270 ? -8.144 3.135 4.395 1.00 58.25 270 ALA A CA 1
ATOM 1914 C C . ALA A 1 270 ? -6.853 3.349 5.205 1.00 58.25 270 ALA A C 1
ATOM 1916 O O . ALA A 1 270 ? -6.459 4.487 5.451 1.00 58.25 270 ALA A O 1
ATOM 1917 N N . VAL A 1 271 ? -6.166 2.268 5.595 1.00 56.28 271 VAL A N 1
ATOM 1918 C CA . VAL A 1 271 ? -4.889 2.368 6.316 1.00 56.28 271 VAL A CA 1
ATOM 1919 C C . VAL A 1 271 ? -3.779 2.896 5.417 1.00 56.28 271 VAL A C 1
ATOM 1921 O O . VAL A 1 271 ? -2.984 3.716 5.862 1.00 56.28 271 VAL A O 1
ATOM 1924 N N . VAL A 1 272 ? -3.689 2.437 4.170 1.00 60.12 272 VAL A N 1
ATOM 1925 C CA . VAL A 1 272 ? -2.625 2.879 3.260 1.00 60.12 272 VAL A CA 1
ATOM 1926 C C . VAL A 1 272 ? -2.824 4.331 2.829 1.00 60.12 272 VAL A C 1
ATOM 1928 O O . VAL A 1 272 ? -1.847 5.083 2.804 1.00 60.12 272 VAL A O 1
ATOM 1931 N N . ASP A 1 273 ? -4.067 4.759 2.611 1.00 57.84 273 ASP A N 1
ATOM 1932 C CA . ASP A 1 273 ? -4.390 6.174 2.395 1.00 57.84 273 ASP A CA 1
ATOM 1933 C C . ASP A 1 273 ? -3.963 7.047 3.585 1.00 57.84 273 ASP A C 1
ATOM 1935 O O . ASP A 1 273 ? -3.554 8.195 3.401 1.00 57.84 273 ASP A O 1
ATOM 1939 N N . ALA A 1 274 ? -4.006 6.504 4.805 1.00 53.34 274 ALA A N 1
ATOM 1940 C CA . ALA A 1 274 ? -3.657 7.232 6.017 1.00 53.34 274 ALA A CA 1
ATOM 1941 C C . ALA A 1 274 ? -2.157 7.200 6.377 1.00 53.34 274 ALA A C 1
ATOM 1943 O O . ALA A 1 274 ? -1.594 8.230 6.746 1.00 53.34 274 ALA A O 1
ATOM 1944 N N . ALA A 1 275 ? -1.498 6.045 6.244 1.00 54.12 275 ALA A N 1
ATOM 1945 C CA . ALA A 1 275 ? -0.075 5.851 6.544 1.00 54.12 275 ALA A CA 1
ATOM 1946 C C . ALA A 1 275 ? 0.849 6.346 5.414 1.00 54.12 275 ALA A C 1
ATOM 1948 O O . ALA A 1 275 ? 2.053 6.527 5.610 1.00 54.12 275 ALA A O 1
ATOM 1949 N N . GLY A 1 276 ? 0.290 6.565 4.224 1.00 57.84 276 GLY A N 1
ATOM 1950 C CA . GLY A 1 276 ? 1.023 6.904 3.017 1.00 57.84 276 GLY A CA 1
ATOM 1951 C C . GLY A 1 276 ? 1.579 5.648 2.323 1.00 57.84 276 GLY A C 1
ATOM 1952 O O . GLY A 1 276 ? 2.311 4.863 2.936 1.00 57.84 276 GLY A O 1
ATOM 1953 N N . PRO A 1 277 ? 1.320 5.465 1.015 1.00 61.88 277 PRO A N 1
ATOM 1954 C CA . PRO A 1 277 ? 1.646 4.229 0.301 1.00 61.88 277 PRO A CA 1
ATOM 1955 C C . PRO A 1 277 ? 3.133 3.877 0.309 1.00 61.88 277 PRO A C 1
ATOM 1957 O O . PRO A 1 277 ? 3.491 2.707 0.411 1.00 61.88 277 PRO A O 1
ATOM 1960 N N . ARG A 1 278 ? 4.025 4.874 0.301 1.00 66.50 278 ARG A N 1
ATOM 1961 C CA . ARG A 1 278 ? 5.475 4.635 0.382 1.00 66.50 278 ARG A CA 1
ATOM 1962 C C . ARG A 1 278 ? 5.912 3.973 1.687 1.00 66.50 278 ARG A C 1
ATOM 1964 O O . ARG A 1 278 ? 6.669 3.011 1.633 1.00 66.50 278 ARG A O 1
ATOM 1971 N N . GLY A 1 279 ? 5.430 4.455 2.834 1.00 67.75 279 GLY A N 1
ATOM 1972 C CA . GLY A 1 279 ? 5.805 3.897 4.138 1.00 67.75 279 GLY A CA 1
ATOM 1973 C C . GLY A 1 279 ? 5.290 2.468 4.311 1.00 67.75 279 GLY A C 1
ATOM 1974 O O . GLY A 1 279 ? 6.008 1.598 4.804 1.00 67.75 279 GLY A O 1
ATOM 1975 N N . PHE A 1 280 ? 4.077 2.204 3.812 1.00 72.38 280 PHE A N 1
ATOM 1976 C CA . PHE A 1 280 ? 3.503 0.861 3.799 1.00 72.38 280 PHE A CA 1
ATOM 1977 C C . PHE A 1 280 ? 4.306 -0.104 2.920 1.00 72.38 280 PHE A C 1
ATOM 1979 O O . PHE A 1 280 ? 4.650 -1.201 3.353 1.00 72.38 280 PHE A O 1
ATOM 1986 N N . VAL A 1 281 ? 4.645 0.316 1.701 1.00 70.88 281 VAL A N 1
ATOM 1987 C CA . VAL A 1 281 ? 5.408 -0.489 0.741 1.00 70.88 281 VAL A CA 1
ATOM 1988 C C . VAL A 1 281 ? 6.828 -0.775 1.239 1.00 70.88 281 VAL A C 1
ATOM 1990 O O . VAL A 1 281 ? 7.301 -1.904 1.112 1.00 70.88 281 VAL A O 1
ATOM 1993 N N . GLU A 1 282 ? 7.505 0.204 1.846 1.00 71.19 282 GLU A N 1
ATOM 1994 C CA . GLU A 1 282 ? 8.850 0.021 2.403 1.00 71.19 282 GLU A CA 1
ATOM 1995 C C . GLU A 1 282 ? 8.880 -1.022 3.522 1.00 71.19 282 GLU A C 1
ATOM 1997 O O . GLU A 1 282 ? 9.726 -1.921 3.494 1.00 71.19 282 GLU A O 1
ATOM 2002 N N . ALA A 1 283 ? 7.935 -0.939 4.460 1.00 71.00 283 ALA A N 1
ATOM 2003 C CA . ALA A 1 283 ? 7.799 -1.904 5.544 1.00 71.00 283 ALA A CA 1
ATOM 2004 C C . ALA A 1 283 ? 7.374 -3.281 5.021 1.00 71.00 283 ALA A C 1
ATOM 2006 O O . ALA A 1 283 ? 7.984 -4.291 5.372 1.00 71.00 283 ALA A O 1
ATOM 2007 N N . LEU A 1 284 ? 6.384 -3.323 4.121 1.00 73.69 284 LEU A N 1
ATOM 2008 C CA . LEU A 1 284 ? 5.912 -4.559 3.513 1.00 73.69 284 LEU A CA 1
ATOM 2009 C C . LEU A 1 284 ? 7.044 -5.277 2.791 1.00 73.69 284 LEU A C 1
ATOM 2011 O O . LEU A 1 284 ? 7.158 -6.484 2.905 1.00 73.69 284 LEU A O 1
ATOM 2015 N N . ALA A 1 285 ? 7.912 -4.566 2.082 1.00 69.25 285 ALA A N 1
ATOM 2016 C CA . ALA A 1 285 ? 8.975 -5.184 1.306 1.00 69.25 285 ALA A CA 1
ATOM 2017 C C . ALA A 1 285 ? 10.159 -5.713 2.144 1.00 69.25 285 ALA A C 1
ATOM 2019 O O . ALA A 1 285 ? 11.037 -6.383 1.592 1.00 69.25 285 ALA A O 1
ATOM 2020 N N . ALA A 1 286 ? 10.185 -5.448 3.455 1.00 72.88 286 ALA A N 1
ATOM 2021 C CA . ALA A 1 286 ? 11.067 -6.129 4.405 1.00 72.88 286 ALA A CA 1
ATOM 2022 C C . ALA A 1 286 ? 10.508 -7.495 4.861 1.00 72.88 286 ALA A C 1
ATOM 2024 O O . ALA A 1 286 ? 11.225 -8.283 5.482 1.00 72.88 286 ALA A O 1
ATOM 2025 N N . GLU A 1 287 ? 9.247 -7.799 4.541 1.00 74.19 287 GLU A N 1
ATOM 2026 C CA . GLU A 1 287 ? 8.574 -9.014 4.985 1.00 74.19 287 GLU A CA 1
ATOM 2027 C C . GLU A 1 287 ? 8.944 -10.266 4.175 1.00 74.19 287 GLU A C 1
ATOM 2029 O O . GLU A 1 287 ? 9.383 -10.199 3.020 1.00 74.19 287 GLU A O 1
ATOM 2034 N N . PRO A 1 288 ? 8.730 -11.468 4.741 1.00 69.56 288 PRO A N 1
ATOM 2035 C CA . PRO A 1 288 ? 8.850 -12.709 3.995 1.00 69.56 288 PRO A CA 1
ATOM 2036 C C . PRO A 1 288 ? 7.901 -12.735 2.793 1.00 69.56 288 PRO A C 1
ATOM 2038 O O . PRO A 1 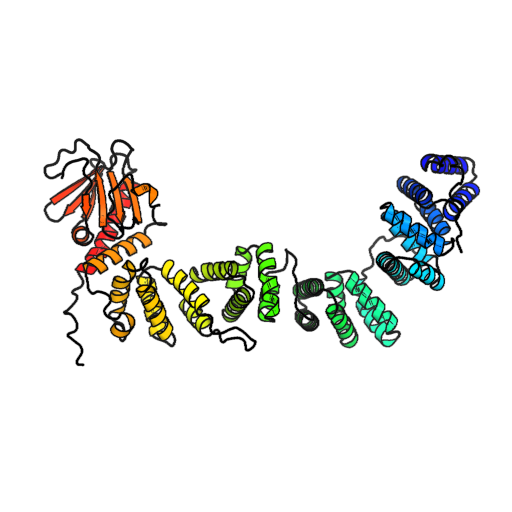288 ? 6.735 -12.367 2.886 1.00 69.56 288 PRO A O 1
ATOM 2041 N N . ALA A 1 289 ? 8.350 -13.296 1.670 1.00 65.44 289 ALA A N 1
ATOM 2042 C CA . ALA A 1 289 ? 7.567 -13.241 0.435 1.00 65.44 289 ALA A CA 1
ATOM 2043 C C . ALA A 1 289 ? 6.179 -13.915 0.486 1.00 65.44 289 ALA A C 1
ATOM 2045 O O . ALA A 1 289 ? 5.319 -13.568 -0.313 1.00 65.44 289 ALA A O 1
ATOM 2046 N N . GLY A 1 290 ? 5.934 -14.833 1.430 1.00 66.44 290 GLY A N 1
ATOM 2047 C CA . GLY A 1 290 ? 4.589 -15.379 1.659 1.00 66.44 290 GLY A CA 1
ATOM 2048 C C . GLY A 1 290 ? 3.614 -14.356 2.257 1.00 66.44 290 GLY A C 1
ATOM 2049 O O . GLY A 1 290 ? 2.454 -14.324 1.865 1.00 66.44 290 GLY A O 1
ATOM 2050 N N . VAL A 1 291 ? 4.100 -13.476 3.139 1.00 68.88 291 VAL A N 1
ATOM 2051 C CA . VAL A 1 291 ? 3.321 -12.378 3.738 1.00 68.88 291 VAL A CA 1
ATOM 2052 C C . VAL A 1 291 ? 2.926 -11.378 2.659 1.00 68.88 291 VAL A C 1
ATOM 2054 O O . VAL A 1 291 ? 1.755 -11.066 2.498 1.00 68.88 291 VAL A O 1
ATOM 2057 N N . ILE A 1 292 ? 3.892 -10.957 1.848 1.00 74.50 292 ILE A N 1
ATOM 2058 C CA . ILE A 1 292 ? 3.680 -10.005 0.753 1.00 74.50 292 ILE A CA 1
ATOM 2059 C C . ILE A 1 292 ? 2.695 -10.566 -0.286 1.00 74.50 292 ILE A C 1
ATOM 2061 O O . ILE A 1 292 ? 1.800 -9.859 -0.742 1.00 74.50 292 ILE A O 1
ATOM 2065 N N . ALA A 1 293 ? 2.809 -11.853 -0.627 1.00 72.31 293 ALA A N 1
ATOM 2066 C CA . ALA A 1 293 ? 1.897 -12.516 -1.555 1.00 72.31 293 ALA A CA 1
ATOM 2067 C C . ALA A 1 293 ? 0.460 -12.607 -0.996 1.00 72.31 293 ALA A C 1
ATOM 2069 O O . ALA A 1 293 ? -0.505 -12.362 -1.724 1.00 72.31 293 ALA A O 1
ATOM 2070 N N . ALA A 1 294 ? 0.310 -12.891 0.302 1.00 72.25 294 ALA A N 1
ATOM 2071 C CA . ALA A 1 294 ? -0.984 -12.878 0.983 1.00 72.25 294 ALA A CA 1
ATOM 2072 C C . ALA A 1 294 ? -1.596 -11.465 1.021 1.00 72.25 294 ALA A C 1
ATOM 2074 O O . ALA A 1 294 ? -2.779 -11.293 0.724 1.00 72.25 294 ALA A O 1
ATOM 2075 N N . VAL A 1 295 ? -0.774 -10.449 1.300 1.00 76.19 295 VAL A N 1
ATOM 2076 C CA . VAL A 1 295 ? -1.161 -9.031 1.291 1.00 76.19 295 VAL A CA 1
ATOM 2077 C C . VAL A 1 295 ? -1.650 -8.602 -0.093 1.00 76.19 295 VAL A C 1
ATOM 2079 O O . VAL A 1 295 ? -2.749 -8.066 -0.204 1.00 76.19 295 VAL A O 1
ATOM 2082 N N . LEU A 1 296 ? -0.905 -8.911 -1.158 1.00 76.62 296 LEU A N 1
ATOM 2083 C CA . LEU A 1 296 ? -1.292 -8.619 -2.545 1.00 76.62 296 LEU A CA 1
ATOM 2084 C C . LEU A 1 296 ? -2.593 -9.322 -2.953 1.00 76.62 296 LEU A C 1
ATOM 2086 O O . LEU A 1 296 ? -3.469 -8.707 -3.562 1.00 76.62 296 LEU A O 1
ATOM 2090 N N . THR A 1 297 ? -2.737 -10.600 -2.596 1.00 74.12 297 THR A N 1
ATOM 2091 C CA . THR A 1 297 ? -3.938 -11.390 -2.906 1.00 74.12 297 THR A CA 1
ATOM 2092 C C . THR A 1 297 ? -5.177 -10.778 -2.257 1.00 74.12 297 THR A C 1
ATOM 2094 O O . THR A 1 297 ? -6.213 -10.636 -2.910 1.00 74.12 297 THR A O 1
ATOM 2097 N N . ARG A 1 298 ? -5.059 -10.357 -0.993 1.00 74.44 298 ARG A N 1
ATOM 2098 C CA . ARG A 1 298 ? -6.157 -9.764 -0.221 1.00 74.44 298 ARG A CA 1
ATOM 2099 C C . ARG A 1 298 ? -6.463 -8.331 -0.639 1.00 74.44 298 ARG A C 1
ATOM 2101 O O . ARG A 1 298 ? -7.635 -8.002 -0.794 1.00 74.44 298 ARG A O 1
ATOM 2108 N N . ALA A 1 299 ? -5.443 -7.521 -0.927 1.00 73.00 299 ALA A N 1
ATOM 2109 C CA . ALA A 1 299 ? -5.610 -6.191 -1.515 1.00 73.00 299 ALA A CA 1
ATOM 2110 C C . ALA A 1 299 ? -6.443 -6.259 -2.802 1.00 73.00 299 ALA A C 1
ATOM 2112 O O . ALA A 1 299 ? -7.402 -5.512 -2.990 1.00 73.00 299 ALA A O 1
ATOM 2113 N N . TYR A 1 300 ? -6.118 -7.215 -3.673 1.00 72.56 300 TYR A N 1
ATOM 2114 C CA . TYR A 1 300 ? -6.811 -7.389 -4.940 1.00 72.56 300 TYR A CA 1
ATOM 2115 C C . TYR A 1 300 ? -8.230 -7.947 -4.771 1.00 72.56 300 TYR A C 1
ATOM 2117 O O . TYR A 1 300 ? -9.151 -7.483 -5.443 1.00 72.56 300 TYR A O 1
ATOM 2125 N N . ALA A 1 301 ? -8.425 -8.910 -3.860 1.00 69.31 301 ALA A N 1
ATOM 2126 C CA . ALA A 1 301 ? -9.744 -9.452 -3.526 1.00 69.31 301 ALA A CA 1
ATOM 2127 C C . ALA A 1 301 ? -10.689 -8.377 -2.964 1.00 69.31 301 ALA A C 1
ATOM 2129 O O . ALA A 1 301 ? -11.879 -8.393 -3.264 1.00 69.31 301 ALA A O 1
ATOM 2130 N N . ALA A 1 302 ? -10.146 -7.408 -2.227 1.00 66.69 302 ALA A N 1
ATOM 2131 C CA . ALA A 1 302 ? -10.880 -6.260 -1.710 1.00 66.69 302 ALA A CA 1
ATOM 2132 C C . ALA A 1 302 ? -11.064 -5.111 -2.719 1.00 66.69 302 ALA A C 1
ATOM 2134 O O . ALA A 1 302 ? -11.643 -4.083 -2.381 1.00 66.69 302 ALA A O 1
ATOM 2135 N N . GLY A 1 303 ? -10.581 -5.255 -3.958 1.00 69.81 303 GLY A N 1
ATOM 2136 C CA . GLY A 1 303 ? -10.709 -4.228 -4.995 1.00 69.81 303 GLY A CA 1
ATOM 2137 C C . GLY A 1 303 ? -9.687 -3.086 -4.916 1.00 69.81 303 GLY A C 1
ATOM 2138 O O . GLY A 1 303 ? -9.751 -2.181 -5.747 1.00 69.81 303 GLY A O 1
ATOM 2139 N N . ALA A 1 304 ? -8.700 -3.143 -4.014 1.00 71.62 304 ALA A N 1
ATOM 2140 C CA . ALA A 1 304 ? -7.622 -2.156 -3.870 1.00 71.62 304 ALA A CA 1
ATOM 2141 C C . ALA A 1 304 ? -6.524 -2.329 -4.948 1.00 71.62 304 ALA A C 1
ATOM 2143 O O . ALA A 1 304 ? -5.352 -2.593 -4.665 1.00 71.62 304 ALA A O 1
ATOM 2144 N N . ARG A 1 305 ? -6.913 -2.226 -6.227 1.00 74.56 305 ARG A N 1
ATOM 2145 C CA . ARG A 1 305 ? -6.044 -2.502 -7.391 1.00 74.56 305 ARG A CA 1
ATOM 2146 C C . ARG A 1 305 ? -4.924 -1.485 -7.607 1.00 74.56 305 ARG A C 1
ATOM 2148 O O . ARG A 1 305 ? -3.904 -1.845 -8.201 1.00 74.56 305 ARG A O 1
ATOM 2155 N N . GLU A 1 306 ? -5.128 -0.237 -7.194 1.00 72.69 306 GLU A N 1
ATOM 2156 C CA . GLU A 1 306 ? -4.109 0.816 -7.282 1.00 72.69 306 GLU A CA 1
ATOM 2157 C C . GLU A 1 306 ? -2.969 0.526 -6.311 1.00 72.69 306 GLU A C 1
ATOM 2159 O O . GLU A 1 306 ? -1.842 0.341 -6.759 1.00 72.69 306 GLU A O 1
ATOM 2164 N N . LEU A 1 307 ? -3.285 0.297 -5.035 1.00 73.69 307 LEU A N 1
ATOM 2165 C CA . LEU A 1 307 ? -2.325 -0.119 -4.013 1.00 73.69 307 LEU A CA 1
ATOM 2166 C C . LEU A 1 307 ? -1.569 -1.402 -4.387 1.00 73.69 307 LEU A C 1
ATOM 2168 O O . LEU A 1 307 ? -0.345 -1.463 -4.293 1.00 73.69 307 LEU A O 1
ATOM 2172 N N . ALA A 1 308 ? -2.281 -2.439 -4.841 1.00 76.94 308 ALA A N 1
ATOM 2173 C CA . ALA A 1 308 ? -1.626 -3.656 -5.318 1.00 76.94 308 ALA A CA 1
ATOM 2174 C C . ALA A 1 308 ? -0.661 -3.353 -6.480 1.00 76.94 308 ALA A C 1
ATOM 2176 O O . ALA A 1 308 ? 0.405 -3.953 -6.570 1.00 76.94 308 ALA A O 1
ATOM 2177 N N . GLY A 1 309 ? -1.015 -2.397 -7.343 1.00 77.81 309 GLY A N 1
ATOM 2178 C CA . GLY A 1 309 ? -0.142 -1.873 -8.387 1.00 77.81 309 GLY A CA 1
ATOM 2179 C C . GLY A 1 309 ? 1.114 -1.205 -7.842 1.00 77.81 309 GLY A C 1
ATOM 2180 O O . GLY A 1 309 ? 2.205 -1.555 -8.267 1.00 77.81 309 GLY A O 1
ATOM 2181 N N . GLU A 1 310 ? 0.976 -0.305 -6.874 1.00 78.88 310 GLU A N 1
ATOM 2182 C CA . GLU A 1 310 ? 2.102 0.408 -6.260 1.00 78.88 310 GLU A CA 1
ATOM 2183 C C . GLU A 1 310 ? 3.076 -0.538 -5.544 1.00 78.88 310 GLU A C 1
ATOM 2185 O O . GLU A 1 310 ? 4.294 -0.394 -5.672 1.00 78.88 310 GLU A O 1
ATOM 2190 N N . ILE A 1 311 ? 2.552 -1.556 -4.851 1.00 78.38 311 ILE A N 1
ATOM 2191 C CA . ILE A 1 311 ? 3.366 -2.611 -4.234 1.00 78.38 311 ILE A CA 1
ATOM 2192 C C . ILE A 1 311 ? 4.129 -3.393 -5.314 1.00 78.38 311 ILE A C 1
ATOM 2194 O O . ILE A 1 311 ? 5.328 -3.635 -5.171 1.00 78.38 311 ILE A O 1
ATOM 2198 N N . LEU A 1 312 ? 3.458 -3.791 -6.401 1.00 80.19 312 LEU A N 1
ATOM 2199 C CA . LEU A 1 312 ? 4.099 -4.518 -7.503 1.00 80.19 312 LEU A CA 1
ATOM 2200 C C . LEU A 1 312 ? 5.164 -3.674 -8.214 1.00 80.19 312 LEU A C 1
ATOM 2202 O O . LEU A 1 312 ? 6.226 -4.206 -8.537 1.00 80.19 312 LEU A O 1
ATOM 2206 N N . ASP A 1 313 ? 4.911 -2.382 -8.422 1.00 80.19 313 ASP A N 1
ATOM 2207 C CA . ASP A 1 313 ? 5.856 -1.435 -9.016 1.00 80.19 313 ASP A CA 1
ATOM 2208 C C . ASP A 1 313 ? 7.143 -1.344 -8.188 1.00 80.19 313 ASP A C 1
ATOM 2210 O O . ASP A 1 313 ? 8.244 -1.359 -8.742 1.00 80.19 313 ASP A O 1
ATOM 2214 N N . ASP A 1 314 ? 7.028 -1.267 -6.861 1.00 79.31 314 ASP A N 1
ATOM 2215 C CA . ASP A 1 314 ? 8.193 -1.217 -5.978 1.00 79.31 314 ASP A CA 1
ATOM 2216 C C . ASP A 1 314 ? 8.947 -2.550 -5.941 1.00 79.31 314 ASP A C 1
ATOM 2218 O O . ASP A 1 314 ? 10.169 -2.584 -6.100 1.00 79.31 314 ASP A O 1
ATOM 2222 N N . LEU A 1 315 ? 8.228 -3.672 -5.837 1.00 76.62 315 LEU A N 1
ATOM 2223 C CA . LEU A 1 315 ? 8.828 -5.008 -5.886 1.00 76.62 315 LEU A CA 1
ATOM 2224 C C . LEU A 1 315 ? 9.544 -5.279 -7.216 1.00 76.62 315 LEU A C 1
ATOM 2226 O O . LEU A 1 315 ? 10.565 -5.967 -7.230 1.00 76.62 315 LEU A O 1
ATOM 2230 N N . ALA A 1 316 ? 9.037 -4.755 -8.335 1.00 77.25 316 ALA A N 1
ATOM 2231 C CA . ALA A 1 316 ? 9.651 -4.919 -9.651 1.00 77.25 316 ALA A CA 1
ATOM 2232 C C . ALA A 1 316 ? 10.979 -4.150 -9.786 1.00 77.25 316 ALA A C 1
ATOM 2234 O O . ALA A 1 316 ? 11.844 -4.560 -10.562 1.00 77.25 316 ALA A O 1
ATOM 2235 N N . ARG A 1 317 ? 11.172 -3.074 -9.009 1.00 77.62 317 ARG A N 1
ATOM 2236 C CA . ARG A 1 317 ? 12.426 -2.299 -8.954 1.00 77.62 317 ARG A CA 1
ATOM 2237 C C . ARG A 1 317 ? 13.488 -2.927 -8.043 1.00 77.62 317 ARG A C 1
ATOM 2239 O O . ARG A 1 317 ? 14.652 -2.534 -8.108 1.00 77.62 317 ARG A O 1
ATOM 2246 N N . ARG A 1 318 ? 13.116 -3.894 -7.198 1.00 73.25 318 ARG A N 1
ATOM 2247 C CA . ARG A 1 318 ? 14.016 -4.550 -6.234 1.00 73.25 318 ARG A CA 1
ATOM 2248 C C . ARG A 1 318 ? 14.729 -5.778 -6.832 1.00 73.25 318 ARG A C 1
ATOM 2250 O O . ARG A 1 318 ? 14.204 -6.433 -7.735 1.00 73.25 318 ARG A O 1
ATOM 2257 N N . PRO A 1 319 ? 15.923 -6.141 -6.324 1.00 68.94 319 PRO A N 1
ATOM 2258 C CA . PRO A 1 319 ? 16.604 -7.379 -6.711 1.00 68.94 319 PRO A CA 1
ATOM 2259 C C . PRO A 1 319 ? 15.832 -8.633 -6.248 1.00 68.94 319 PRO A C 1
ATOM 2261 O O . PRO A 1 319 ? 15.067 -8.589 -5.287 1.00 68.94 319 PRO A O 1
ATOM 2264 N N . GLY A 1 320 ? 16.059 -9.779 -6.907 1.00 70.75 320 GLY A N 1
ATOM 2265 C CA . GLY A 1 320 ? 15.442 -11.067 -6.532 1.00 70.75 320 GLY A CA 1
ATOM 2266 C C . GLY A 1 320 ? 14.137 -11.416 -7.263 1.00 70.75 320 GLY A C 1
ATOM 2267 O O . GLY A 1 320 ? 13.300 -12.141 -6.730 1.00 70.75 320 GLY A O 1
ATOM 2268 N N . THR A 1 321 ? 13.954 -10.915 -8.483 1.00 69.94 321 THR A N 1
ATOM 2269 C CA . THR A 1 321 ? 12.736 -11.084 -9.291 1.00 69.94 321 THR A CA 1
ATOM 2270 C C . THR A 1 321 ? 12.321 -12.539 -9.538 1.00 69.94 321 THR A C 1
ATOM 2272 O O . THR A 1 321 ? 11.135 -12.830 -9.432 1.00 69.94 321 THR A O 1
ATOM 2275 N N . VAL A 1 322 ? 13.239 -13.483 -9.780 1.00 66.50 322 VAL A N 1
ATOM 2276 C CA . VAL A 1 322 ? 12.875 -14.907 -9.977 1.00 66.50 322 VAL A CA 1
ATOM 2277 C C . VAL A 1 322 ? 12.193 -15.506 -8.751 1.00 66.50 322 VAL A C 1
ATOM 2279 O O . VAL A 1 322 ? 11.171 -16.181 -8.870 1.00 66.50 322 VAL A O 1
ATOM 2282 N N . LYS A 1 323 ? 12.688 -15.180 -7.552 1.00 69.75 323 LYS A N 1
ATOM 2283 C CA . LYS A 1 323 ? 12.084 -15.606 -6.281 1.00 69.75 323 LYS A CA 1
ATOM 2284 C C . LYS A 1 323 ? 10.648 -15.093 -6.135 1.00 69.75 323 LYS A C 1
ATOM 2286 O O . LYS A 1 323 ? 9.798 -15.801 -5.597 1.00 69.75 323 LYS A O 1
ATOM 2291 N N . TRP A 1 324 ? 10.383 -13.878 -6.609 1.00 70.25 324 TRP A N 1
ATOM 2292 C CA . TRP A 1 324 ? 9.055 -13.269 -6.595 1.00 70.25 324 TRP A CA 1
ATOM 2293 C C . TRP A 1 324 ? 8.116 -13.890 -7.618 1.00 70.25 324 TRP A C 1
ATOM 2295 O O . TRP A 1 324 ? 6.998 -14.257 -7.271 1.00 70.25 324 TRP A O 1
ATOM 2305 N N . ILE A 1 325 ? 8.601 -14.091 -8.839 1.00 70.19 325 ILE A N 1
ATOM 2306 C CA . ILE A 1 325 ? 7.879 -14.766 -9.914 1.00 70.19 325 ILE A CA 1
ATOM 2307 C C . ILE A 1 325 ? 7.445 -16.172 -9.485 1.00 70.19 325 ILE A C 1
ATOM 2309 O O . ILE A 1 325 ? 6.266 -16.502 -9.588 1.00 70.19 325 ILE A O 1
ATOM 2313 N N . ALA A 1 326 ? 8.369 -16.980 -8.955 1.00 66.31 326 ALA A N 1
ATOM 2314 C CA . ALA A 1 326 ? 8.074 -18.335 -8.496 1.00 66.31 326 ALA A CA 1
ATOM 2315 C C . ALA A 1 326 ? 7.021 -18.342 -7.374 1.00 66.31 326 ALA A C 1
ATOM 2317 O O . ALA A 1 326 ? 6.118 -19.172 -7.362 1.00 66.31 326 ALA A O 1
ATOM 2318 N N . ARG A 1 327 ? 7.073 -17.387 -6.440 1.00 66.75 327 ARG A N 1
ATOM 2319 C CA . ARG A 1 327 ? 6.125 -17.340 -5.315 1.00 66.75 327 ARG A CA 1
ATOM 2320 C C . ARG A 1 327 ? 4.755 -16.776 -5.677 1.00 66.75 327 ARG A C 1
ATOM 2322 O O . ARG A 1 327 ? 3.765 -17.288 -5.172 1.00 66.75 327 ARG A O 1
ATOM 2329 N N . LEU A 1 328 ? 4.682 -15.781 -6.563 1.00 68.75 328 LEU A N 1
ATOM 2330 C CA . LEU A 1 328 ? 3.410 -15.283 -7.099 1.00 68.75 328 LEU A CA 1
ATOM 2331 C C . LEU A 1 328 ? 2.732 -16.327 -7.999 1.00 68.75 328 LEU A C 1
ATOM 2333 O O . LEU A 1 328 ? 1.509 -16.383 -8.067 1.00 68.75 328 LEU A O 1
ATOM 2337 N N . TRP A 1 329 ? 3.519 -17.181 -8.657 1.00 67.12 329 TRP A N 1
ATOM 2338 C CA . TRP A 1 329 ? 3.023 -18.308 -9.447 1.00 67.12 329 TRP A CA 1
ATOM 2339 C C . TRP A 1 329 ? 2.376 -19.408 -8.598 1.00 67.12 329 TRP A C 1
ATOM 2341 O O . TRP A 1 329 ? 1.359 -19.972 -8.999 1.00 67.12 329 TRP A O 1
ATOM 2351 N N . HIS A 1 330 ? 2.953 -19.688 -7.425 1.00 58.75 330 HIS A N 1
ATOM 2352 C CA . HIS A 1 330 ? 2.463 -20.676 -6.458 1.00 58.75 330 HIS A CA 1
ATOM 2353 C C . HIS A 1 330 ? 1.473 -20.106 -5.435 1.00 58.75 330 HIS A C 1
ATOM 2355 O O . HIS A 1 330 ? 1.223 -20.752 -4.419 1.00 58.75 330 HIS A O 1
ATOM 2361 N N . LEU A 1 331 ? 0.914 -18.913 -5.667 1.00 57.66 331 LEU A N 1
ATOM 2362 C CA . LEU A 1 331 ? -0.238 -18.441 -4.904 1.00 57.66 331 LEU A CA 1
ATOM 2363 C C . LEU A 1 331 ? -1.418 -19.380 -5.178 1.00 57.66 331 LEU A C 1
ATOM 2365 O O . LEU A 1 331 ? -2.181 -19.196 -6.131 1.00 57.66 331 LEU A O 1
ATOM 2369 N N . ASP A 1 332 ? -1.515 -20.429 -4.363 1.00 42.84 332 ASP A N 1
ATOM 2370 C CA . ASP A 1 332 ? -2.663 -21.315 -4.342 1.00 42.84 332 ASP A CA 1
ATOM 2371 C C . ASP A 1 332 ? -3.900 -20.505 -3.935 1.00 42.84 332 ASP A C 1
ATOM 2373 O O . ASP A 1 332 ? -3.824 -19.636 -3.058 1.00 42.84 332 ASP A O 1
ATOM 2377 N N . PRO A 1 333 ? -5.045 -20.755 -4.581 1.00 44.75 333 PRO A N 1
ATOM 2378 C CA . PRO A 1 333 ? -6.278 -20.081 -4.232 1.00 44.75 333 PRO A CA 1
ATOM 2379 C C . PRO A 1 333 ? -6.689 -20.433 -2.796 1.00 44.75 333 PRO A C 1
ATOM 2381 O O . PRO A 1 333 ? -6.778 -21.607 -2.437 1.00 44.75 333 PRO A O 1
ATOM 2384 N N . GLU A 1 334 ? -6.966 -19.419 -1.973 1.00 39.03 334 GLU A N 1
ATOM 2385 C CA . GLU A 1 334 ? -7.612 -19.622 -0.671 1.00 39.03 334 GLU A CA 1
ATOM 2386 C C . GLU A 1 334 ? -8.948 -20.377 -0.873 1.00 39.03 334 GLU A C 1
ATOM 2388 O O . GLU A 1 334 ? -9.692 -20.064 -1.810 1.00 39.03 334 GLU A O 1
ATOM 2393 N N . PRO A 1 335 ? -9.296 -21.361 -0.021 1.00 38.09 335 PRO A N 1
ATOM 2394 C CA . PRO A 1 335 ? -10.413 -22.280 -0.259 1.00 38.09 335 PRO A CA 1
ATOM 2395 C C . PRO A 1 335 ? -11.812 -21.689 0.015 1.00 38.09 335 PRO A C 1
ATOM 2397 O O . PRO A 1 335 ? -12.747 -22.431 0.310 1.00 38.09 335 PRO A O 1
ATOM 2400 N N . ALA A 1 336 ? -12.009 -20.377 -0.120 1.00 41.00 336 ALA A N 1
ATOM 2401 C CA . ALA A 1 336 ? -13.316 -19.742 0.039 1.00 41.00 336 ALA A CA 1
ATOM 2402 C C . ALA A 1 336 ? -13.657 -18.847 -1.166 1.00 41.00 336 ALA A C 1
ATOM 2404 O O . ALA A 1 336 ? -13.070 -17.794 -1.385 1.00 41.00 336 ALA A O 1
ATOM 2405 N N . ALA A 1 337 ? -14.614 -19.337 -1.961 1.00 42.41 337 ALA A N 1
ATOM 2406 C CA . ALA A 1 337 ? -15.461 -18.645 -2.936 1.00 42.41 337 ALA A CA 1
ATOM 2407 C C . ALA A 1 337 ? -14.885 -17.381 -3.629 1.00 42.41 337 ALA A C 1
ATOM 2409 O O . ALA A 1 337 ? -15.081 -16.266 -3.160 1.00 42.41 337 ALA A O 1
ATOM 2410 N N . SER A 1 338 ? -14.306 -17.578 -4.829 1.00 42.34 338 SER A N 1
ATOM 2411 C CA . SER A 1 338 ? -14.063 -16.616 -5.944 1.00 42.34 338 SER A CA 1
ATOM 2412 C C . SER A 1 338 ? -12.606 -16.320 -6.345 1.00 42.34 338 SER A C 1
ATOM 2414 O O . SER A 1 338 ? -12.365 -15.607 -7.329 1.00 42.34 338 SER A O 1
ATOM 2416 N N . ALA A 1 339 ? -11.609 -16.912 -5.691 1.00 41.03 339 ALA A N 1
ATOM 2417 C CA . ALA A 1 339 ? -10.221 -16.830 -6.145 1.00 41.03 339 ALA A CA 1
ATOM 2418 C C . ALA A 1 339 ? -9.861 -18.027 -7.034 1.00 41.03 339 ALA A C 1
ATOM 2420 O O . ALA A 1 339 ? -9.429 -19.058 -6.550 1.00 41.03 339 ALA A O 1
ATOM 2421 N N . GLY A 1 340 ? -10.034 -17.917 -8.354 1.00 42.75 340 GLY A N 1
ATOM 2422 C CA . GLY A 1 340 ? -9.202 -18.711 -9.268 1.00 42.75 340 GLY A CA 1
ATOM 2423 C C . GLY A 1 340 ? -7.750 -18.226 -9.187 1.00 42.75 340 GLY A C 1
ATOM 2424 O O . GLY A 1 340 ? -7.507 -17.148 -8.632 1.00 42.75 340 GLY A O 1
ATOM 2425 N N . ARG A 1 341 ? -6.795 -18.967 -9.785 1.00 50.16 341 ARG A N 1
ATOM 2426 C CA . ARG A 1 341 ? -5.456 -18.423 -10.103 1.00 50.16 341 ARG A CA 1
ATOM 2427 C C . ARG A 1 341 ? -5.640 -16.979 -10.579 1.00 50.16 341 ARG A C 1
ATOM 2429 O O . ARG A 1 341 ? -6.553 -16.734 -11.369 1.00 50.16 341 ARG A O 1
ATOM 2436 N N . ARG A 1 342 ? -4.828 -16.045 -10.080 1.00 62.16 342 ARG A N 1
ATOM 2437 C CA . ARG A 1 342 ? -4.865 -14.617 -10.440 1.00 62.16 342 ARG A CA 1
ATOM 2438 C C . ARG A 1 342 ? -3.760 -14.323 -11.468 1.00 62.16 342 ARG A C 1
ATOM 2440 O O . ARG A 1 342 ? -2.729 -13.749 -11.11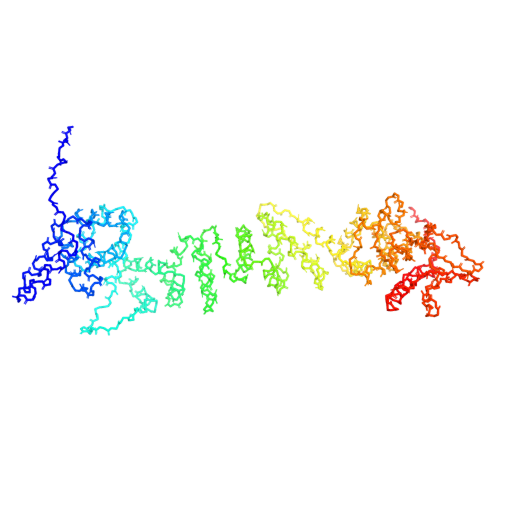4 1.00 62.16 342 ARG A O 1
ATOM 2447 N N . PRO A 1 343 ? -3.902 -14.796 -12.728 1.00 60.53 343 PRO A N 1
ATOM 2448 C CA . PRO A 1 343 ? -2.917 -14.573 -13.779 1.00 60.53 343 PRO A CA 1
ATOM 2449 C C . PRO A 1 343 ? -2.682 -13.088 -14.034 1.00 60.53 343 PRO A C 1
ATOM 2451 O O . PRO A 1 343 ? -1.601 -12.738 -14.467 1.00 60.53 343 PRO A O 1
ATOM 2454 N N . ASP A 1 344 ? -3.644 -12.228 -13.720 1.00 70.25 344 ASP A N 1
ATOM 2455 C CA . ASP A 1 344 ? -3.566 -10.784 -13.888 1.00 70.25 344 ASP A CA 1
ATOM 2456 C C . ASP A 1 344 ? -2.512 -10.111 -12.998 1.00 70.25 344 ASP A C 1
ATOM 2458 O O . ASP A 1 344 ? -1.824 -9.206 -13.464 1.00 70.25 344 ASP A O 1
ATOM 2462 N N . LEU A 1 345 ? -2.324 -10.563 -11.753 1.00 71.50 345 LEU A N 1
ATOM 2463 C CA . LEU A 1 345 ? -1.257 -10.047 -10.882 1.00 71.50 345 LEU A CA 1
ATOM 2464 C C . LEU A 1 345 ? 0.129 -10.471 -11.371 1.00 71.50 345 LEU A C 1
ATOM 2466 O O . LEU A 1 345 ? 1.055 -9.662 -11.400 1.00 71.50 345 LEU A O 1
ATOM 2470 N N . VAL A 1 346 ? 0.255 -11.736 -11.778 1.00 76.00 346 VAL A N 1
ATOM 2471 C CA . VAL A 1 346 ? 1.493 -12.267 -12.355 1.00 76.00 346 VAL A CA 1
ATOM 2472 C C . VAL A 1 346 ? 1.798 -11.547 -13.665 1.00 76.00 346 VAL A C 1
ATOM 2474 O O . VAL A 1 346 ? 2.899 -11.038 -13.818 1.00 76.00 346 VAL A O 1
ATOM 2477 N N . ASP A 1 347 ? 0.827 -11.425 -14.569 1.00 77.56 347 ASP A N 1
ATOM 2478 C CA . ASP A 1 347 ? 0.984 -10.729 -15.848 1.00 77.56 347 ASP A CA 1
ATOM 2479 C C . ASP A 1 347 ? 1.373 -9.271 -15.641 1.00 77.56 347 ASP A C 1
ATOM 2481 O O . ASP A 1 347 ? 2.318 -8.811 -16.270 1.00 77.56 347 ASP A O 1
ATOM 2485 N N . ARG A 1 348 ? 0.725 -8.557 -14.714 1.00 78.31 348 ARG A N 1
ATOM 2486 C CA . ARG A 1 348 ? 1.089 -7.173 -14.390 1.00 78.31 348 ARG A CA 1
ATOM 2487 C C . ARG A 1 348 ? 2.503 -7.071 -13.819 1.00 78.31 348 ARG A C 1
ATOM 2489 O O . ARG A 1 348 ? 3.256 -6.198 -14.238 1.00 78.31 348 ARG A O 1
ATOM 2496 N N . TYR A 1 349 ? 2.890 -7.959 -12.902 1.00 80.44 349 TYR A N 1
ATOM 2497 C CA . TYR A 1 349 ? 4.247 -7.976 -12.350 1.00 80.44 349 TYR A CA 1
ATOM 2498 C C . TYR A 1 349 ? 5.295 -8.262 -13.427 1.00 80.44 349 TYR A C 1
ATOM 2500 O O . TYR A 1 349 ? 6.293 -7.553 -13.521 1.00 80.44 349 TYR A O 1
ATOM 2508 N N . LEU A 1 350 ? 5.058 -9.269 -14.271 1.00 81.19 350 LEU A N 1
ATOM 2509 C CA . LEU A 1 350 ? 5.921 -9.575 -15.408 1.00 81.19 350 LEU A CA 1
ATOM 2510 C C . LEU A 1 350 ? 5.992 -8.397 -16.378 1.00 81.19 350 LEU A C 1
ATOM 2512 O O . LEU A 1 350 ? 7.066 -8.101 -16.892 1.00 81.19 350 LEU A O 1
ATOM 2516 N N . ASP A 1 351 ? 4.877 -7.705 -16.606 1.00 82.25 351 ASP A N 1
ATOM 2517 C CA . ASP A 1 351 ? 4.814 -6.559 -17.503 1.00 82.25 351 ASP A CA 1
ATOM 2518 C C . ASP A 1 351 ? 5.700 -5.414 -17.005 1.00 82.25 351 ASP A C 1
ATOM 2520 O O . ASP A 1 351 ? 6.493 -4.867 -17.776 1.00 82.25 351 ASP A O 1
ATOM 2524 N N . LEU A 1 352 ? 5.638 -5.128 -15.702 1.00 80.12 352 LEU A N 1
ATOM 2525 C CA . LEU A 1 352 ? 6.487 -4.152 -15.021 1.00 80.12 352 LEU A CA 1
ATOM 2526 C C . LEU A 1 352 ? 7.958 -4.566 -15.046 1.00 80.12 352 LEU A C 1
ATOM 2528 O O . LEU A 1 352 ? 8.817 -3.784 -15.442 1.00 80.12 352 LEU A O 1
ATOM 2532 N N . VAL A 1 353 ? 8.252 -5.813 -14.682 1.00 79.50 353 VAL A N 1
ATOM 2533 C CA . VAL A 1 353 ? 9.609 -6.371 -14.679 1.00 79.50 353 VAL A CA 1
ATOM 2534 C C . VAL A 1 353 ? 10.243 -6.287 -16.065 1.00 79.50 353 VAL A C 1
ATOM 2536 O O . VAL A 1 353 ? 11.380 -5.841 -16.189 1.00 79.50 353 VAL A O 1
ATOM 2539 N N . VAL A 1 354 ? 9.522 -6.684 -17.113 1.00 81.75 354 VAL A N 1
ATOM 2540 C CA . VAL A 1 354 ? 10.004 -6.612 -18.498 1.00 81.75 354 VAL A CA 1
ATOM 2541 C C . VAL A 1 354 ? 10.141 -5.158 -18.954 1.00 81.75 354 VAL A C 1
ATOM 2543 O O . VAL A 1 354 ? 11.091 -4.830 -19.658 1.00 81.75 354 VAL A O 1
ATOM 2546 N N . GLY A 1 355 ? 9.227 -4.275 -18.544 1.00 77.50 355 GLY A N 1
ATOM 2547 C CA . GLY A 1 355 ? 9.269 -2.851 -18.884 1.00 77.50 355 GLY A CA 1
ATOM 2548 C C . GLY A 1 355 ? 10.453 -2.103 -18.262 1.00 77.50 355 GLY A C 1
ATOM 2549 O O . GLY A 1 355 ? 11.009 -1.209 -18.901 1.00 77.50 355 GLY A O 1
ATOM 2550 N N . LEU A 1 356 ? 10.855 -2.492 -17.049 1.00 74.31 356 LEU A N 1
ATOM 2551 C CA . LEU A 1 356 ? 11.943 -1.878 -16.280 1.00 74.31 356 LEU A CA 1
ATOM 2552 C C . LEU A 1 356 ? 13.333 -2.449 -16.603 1.00 74.31 356 LEU A C 1
ATOM 2554 O O . LEU A 1 356 ? 14.337 -1.878 -16.178 1.00 74.31 356 LEU A O 1
ATOM 2558 N N . ARG A 1 357 ? 13.412 -3.572 -17.324 1.00 79.44 357 ARG A N 1
ATOM 2559 C CA . ARG A 1 357 ? 14.663 -4.300 -17.572 1.00 79.44 357 ARG A CA 1
ATOM 2560 C C . ARG A 1 357 ? 15.213 -4.082 -18.974 1.00 79.44 357 ARG A C 1
ATOM 2562 O O . ARG A 1 357 ? 14.487 -3.846 -19.940 1.00 79.44 357 ARG A O 1
ATOM 2569 N N . THR A 1 358 ? 16.531 -4.205 -19.089 1.00 77.25 358 THR A N 1
ATOM 2570 C CA . THR A 1 358 ? 17.195 -4.304 -20.388 1.00 77.25 358 THR A CA 1
ATOM 2571 C C . THR A 1 358 ? 16.863 -5.645 -21.050 1.00 77.25 358 THR A C 1
ATOM 2573 O O . THR A 1 358 ? 16.672 -6.642 -20.352 1.00 77.25 358 THR A O 1
ATOM 2576 N N . PRO A 1 359 ? 16.842 -5.728 -22.389 1.00 78.56 359 PRO A N 1
ATOM 2577 C CA . PRO A 1 359 ? 16.790 -6.993 -23.114 1.00 78.56 359 PRO A CA 1
ATOM 2578 C C . PRO A 1 359 ? 17.742 -8.076 -22.578 1.00 78.56 359 PRO A C 1
ATOM 2580 O O . PRO A 1 359 ? 17.330 -9.225 -22.451 1.00 78.56 359 PRO A O 1
ATOM 2583 N N . GLN A 1 360 ? 18.970 -7.717 -22.182 1.00 78.75 360 GLN A N 1
ATOM 2584 C CA . GLN A 1 360 ? 19.900 -8.654 -21.538 1.00 78.75 360 GLN A CA 1
ATOM 2585 C C . GLN A 1 360 ? 19.348 -9.195 -20.216 1.00 78.75 360 GLN A C 1
ATOM 2587 O O . GLN A 1 360 ? 19.268 -10.402 -20.032 1.00 78.75 360 GLN A O 1
ATOM 2592 N N . GLN A 1 361 ? 18.904 -8.310 -19.321 1.00 82.00 361 GLN A N 1
ATOM 2593 C CA . GLN A 1 361 ? 18.328 -8.696 -18.031 1.00 82.00 361 GLN A CA 1
ATOM 2594 C C . GLN A 1 361 ? 17.040 -9.513 -18.177 1.00 82.00 361 GLN A C 1
ATOM 2596 O O . GLN A 1 361 ? 16.717 -10.293 -17.283 1.00 82.00 361 GLN A O 1
ATOM 2601 N N . VAL A 1 362 ? 16.281 -9.314 -19.260 1.00 83.94 362 VAL A N 1
ATOM 2602 C CA . VAL A 1 362 ? 15.104 -10.127 -19.592 1.00 83.94 362 VAL A CA 1
ATOM 2603 C C . VAL A 1 362 ? 15.525 -11.505 -20.104 1.00 83.94 362 VAL A C 1
ATOM 2605 O O . VAL A 1 362 ? 14.945 -12.497 -19.680 1.00 83.94 362 VAL A O 1
ATOM 2608 N N . ALA A 1 363 ? 16.544 -11.596 -20.962 1.00 83.00 363 ALA A N 1
ATOM 2609 C CA . ALA A 1 363 ? 17.073 -12.880 -21.420 1.00 83.00 363 ALA A CA 1
ATOM 2610 C C . ALA A 1 363 ? 17.674 -13.692 -20.263 1.00 83.00 363 ALA A C 1
ATOM 2612 O O . ALA A 1 363 ? 17.355 -14.867 -20.117 1.00 83.00 363 ALA A O 1
ATOM 2613 N N . ASP A 1 364 ? 18.471 -13.062 -19.398 1.00 83.50 364 ASP A N 1
ATOM 2614 C CA . ASP A 1 364 ? 19.037 -13.699 -18.202 1.00 83.50 364 ASP A CA 1
ATOM 2615 C C . ASP A 1 364 ? 17.926 -14.199 -17.268 1.00 83.50 364 ASP A C 1
ATOM 2617 O O . ASP A 1 364 ? 17.986 -15.330 -16.796 1.00 83.50 364 ASP A O 1
ATOM 2621 N N . LEU A 1 365 ? 16.868 -13.399 -17.083 1.00 84.44 365 LEU A N 1
ATOM 2622 C CA . LEU A 1 365 ? 15.681 -13.792 -16.324 1.00 84.44 365 LEU A CA 1
ATOM 2623 C C . LEU A 1 365 ? 14.976 -15.011 -16.936 1.00 84.44 365 LEU A C 1
ATOM 2625 O O . LEU A 1 365 ? 14.552 -15.902 -16.208 1.00 84.44 365 LEU A O 1
ATOM 2629 N N . ILE A 1 366 ? 14.828 -15.050 -18.263 1.00 85.00 366 ILE A N 1
ATOM 2630 C CA . ILE A 1 366 ? 14.217 -16.188 -18.957 1.00 85.00 366 ILE A CA 1
ATOM 2631 C C . ILE A 1 366 ? 15.080 -17.444 -18.791 1.00 85.00 366 ILE A C 1
ATOM 2633 O O . ILE A 1 366 ? 14.510 -18.492 -18.508 1.00 85.00 366 ILE A O 1
ATOM 2637 N N . ARG A 1 367 ? 16.416 -17.349 -18.897 1.00 83.44 367 ARG A N 1
ATOM 2638 C CA . ARG A 1 367 ? 17.318 -18.493 -18.654 1.00 83.44 367 ARG A CA 1
ATOM 2639 C C . ARG A 1 367 ? 17.208 -18.997 -17.218 1.00 83.44 367 ARG A C 1
ATOM 2641 O O . ARG A 1 367 ? 16.964 -20.175 -17.010 1.00 83.44 367 ARG A O 1
ATOM 2648 N N . GLU A 1 368 ? 17.273 -18.092 -16.243 1.00 84.06 368 GLU A N 1
ATOM 2649 C CA . GLU A 1 368 ? 17.152 -18.439 -14.821 1.00 84.06 368 GLU A CA 1
ATOM 2650 C C . GLU A 1 368 ? 15.806 -19.123 -14.505 1.00 84.06 368 GLU A C 1
ATOM 2652 O O . GLU A 1 368 ? 15.741 -20.010 -13.657 1.00 84.06 368 GLU A O 1
ATOM 2657 N N . LEU A 1 369 ? 14.727 -18.743 -15.200 1.00 82.69 369 LEU A N 1
ATOM 2658 C CA . LEU A 1 369 ? 13.420 -19.395 -15.074 1.00 82.69 369 LEU A CA 1
ATOM 2659 C C . LEU A 1 369 ? 13.337 -20.734 -15.820 1.00 82.69 369 LEU A C 1
ATOM 2661 O O . LEU A 1 369 ? 12.634 -21.628 -15.351 1.00 82.69 369 LEU A O 1
ATOM 2665 N N . ASP A 1 370 ? 13.999 -20.868 -16.969 1.00 81.75 370 ASP A N 1
ATOM 2666 C CA . ASP A 1 370 ? 13.995 -22.090 -17.785 1.00 81.75 370 ASP A CA 1
ATOM 2667 C C . ASP A 1 370 ? 14.853 -23.208 -17.170 1.00 81.75 370 ASP A C 1
ATOM 2669 O O . ASP A 1 370 ? 14.487 -24.377 -17.268 1.00 81.75 370 ASP A O 1
ATOM 2673 N N . ASP A 1 371 ? 15.921 -22.849 -16.452 1.00 78.62 371 ASP A N 1
ATOM 2674 C CA . ASP A 1 371 ? 16.826 -23.783 -15.766 1.00 78.62 371 ASP A CA 1
ATOM 2675 C C . ASP A 1 371 ? 16.198 -24.456 -14.517 1.00 78.62 371 ASP A C 1
ATOM 2677 O O . ASP A 1 371 ? 16.840 -25.281 -13.862 1.00 78.62 371 ASP A O 1
ATOM 2681 N N . GLY A 1 372 ? 14.940 -24.145 -14.171 1.00 71.12 372 GLY A N 1
ATOM 2682 C CA . GLY A 1 372 ? 14.235 -24.703 -13.008 1.00 71.12 372 GLY A CA 1
ATOM 2683 C C . GLY A 1 372 ? 12.728 -24.910 -13.213 1.00 71.12 372 GLY A C 1
ATOM 2684 O O . GLY A 1 372 ? 12.219 -24.950 -14.332 1.00 71.12 372 GLY A O 1
ATOM 2685 N N . ASP A 1 373 ? 11.965 -24.989 -12.116 1.00 70.62 373 ASP A N 1
ATOM 2686 C CA . ASP A 1 373 ? 10.496 -25.175 -12.140 1.00 70.62 373 ASP A CA 1
ATOM 2687 C C . ASP A 1 373 ? 9.723 -23.982 -12.765 1.00 70.62 373 ASP A C 1
ATOM 2689 O O . ASP A 1 373 ? 8.493 -23.996 -12.879 1.00 70.62 373 ASP A O 1
ATOM 2693 N N . GLY A 1 374 ? 10.438 -22.933 -13.186 1.00 73.19 374 GLY A N 1
ATOM 2694 C CA . GLY A 1 374 ? 9.919 -21.698 -13.772 1.00 73.19 374 GLY A CA 1
ATOM 2695 C C . GLY A 1 374 ? 9.674 -21.743 -15.284 1.00 73.19 374 GLY A C 1
ATOM 2696 O O . GLY A 1 374 ? 9.212 -20.743 -15.837 1.00 73.19 374 GLY A O 1
ATOM 2697 N N . ALA A 1 375 ? 9.916 -22.868 -15.963 1.00 78.25 375 ALA A N 1
ATOM 2698 C CA . ALA A 1 375 ? 9.743 -23.005 -17.413 1.00 78.25 375 ALA A CA 1
ATOM 2699 C C . ALA A 1 375 ? 8.380 -22.514 -17.973 1.00 78.25 375 ALA A C 1
ATOM 2701 O O . ALA A 1 375 ? 8.358 -21.862 -19.024 1.00 78.25 375 ALA A O 1
ATOM 2702 N N . PRO A 1 376 ? 7.223 -22.740 -17.310 1.00 80.06 376 PRO A N 1
ATOM 2703 C CA . PRO A 1 376 ? 5.951 -22.160 -17.751 1.00 80.06 376 PRO A CA 1
ATOM 2704 C C . PRO A 1 376 ? 5.959 -20.627 -17.763 1.00 80.06 376 PRO A C 1
ATOM 2706 O O . PRO A 1 376 ? 5.293 -20.011 -18.597 1.00 80.06 376 PRO A O 1
ATOM 2709 N N . MET A 1 377 ? 6.719 -20.008 -16.857 1.00 79.75 377 MET A N 1
ATOM 2710 C CA . MET A 1 377 ? 6.861 -18.563 -16.776 1.00 79.75 377 MET A CA 1
ATOM 2711 C C . MET A 1 377 ? 7.829 -18.014 -17.816 1.00 79.75 377 MET A C 1
ATOM 2713 O O . MET A 1 377 ? 7.525 -16.993 -18.428 1.00 79.75 377 MET A O 1
ATOM 2717 N N . ALA A 1 378 ? 8.940 -18.709 -18.068 1.00 81.38 378 ALA A N 1
ATOM 2718 C CA . ALA A 1 378 ? 9.818 -18.409 -19.195 1.00 81.38 378 ALA A CA 1
ATOM 2719 C C . ALA A 1 378 ? 8.9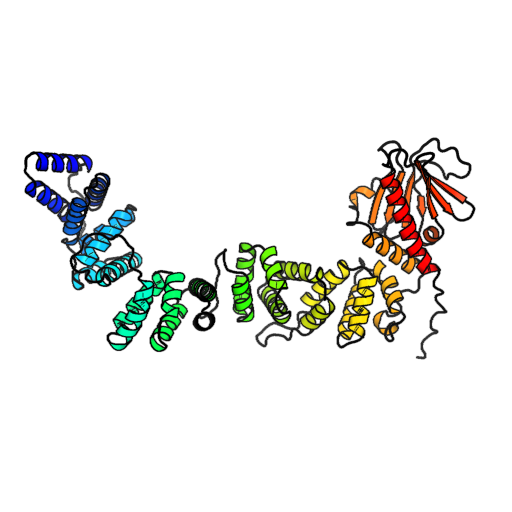99 -18.350 -20.498 1.00 81.38 378 ALA A C 1
ATOM 2721 O O . ALA A 1 378 ? 9.011 -17.340 -21.198 1.00 81.38 378 ALA A O 1
ATOM 2722 N N . GLY A 1 379 ? 8.159 -19.361 -20.757 1.00 81.44 379 GLY A N 1
ATOM 2723 C CA . GLY A 1 379 ? 7.240 -19.359 -21.902 1.00 81.44 379 GLY A CA 1
ATOM 2724 C C . GLY A 1 379 ? 6.187 -18.239 -21.869 1.00 81.44 379 GLY A C 1
ATOM 2725 O O . GLY A 1 379 ? 5.781 -17.736 -22.917 1.00 81.44 379 GLY A O 1
ATOM 2726 N N . ARG A 1 380 ? 5.745 -17.813 -20.680 1.00 82.94 380 ARG A N 1
ATOM 2727 C CA . ARG A 1 380 ? 4.762 -16.732 -20.507 1.00 82.94 380 ARG A CA 1
ATOM 2728 C C . ARG A 1 380 ? 5.351 -15.350 -20.792 1.00 82.94 380 ARG A C 1
ATOM 2730 O O . ARG A 1 380 ? 4.751 -14.616 -21.569 1.00 82.94 380 ARG A O 1
ATOM 2737 N N . ILE A 1 381 ? 6.527 -15.031 -20.245 1.00 83.19 381 ILE A N 1
ATOM 2738 C CA . ILE A 1 381 ? 7.278 -13.795 -20.544 1.00 83.19 381 ILE A CA 1
ATOM 2739 C C . ILE A 1 381 ? 7.537 -13.705 -22.044 1.00 83.19 381 ILE A C 1
ATOM 2741 O O . ILE A 1 381 ? 7.297 -12.680 -22.677 1.00 83.19 381 ILE A O 1
ATOM 2745 N N . THR A 1 382 ? 7.969 -14.815 -22.625 1.00 81.81 382 THR A N 1
ATOM 2746 C CA . THR A 1 382 ? 8.244 -14.928 -24.049 1.00 81.81 382 THR A CA 1
ATOM 2747 C C . THR A 1 382 ? 6.992 -14.664 -24.896 1.00 81.81 382 THR A C 1
ATOM 2749 O O . THR A 1 382 ? 7.031 -13.870 -25.836 1.00 81.81 382 THR A O 1
ATOM 2752 N N . ARG A 1 383 ? 5.831 -15.209 -24.511 1.00 81.81 383 ARG A N 1
ATOM 2753 C CA . ARG A 1 383 ? 4.549 -14.893 -25.163 1.00 81.81 383 ARG A CA 1
ATOM 2754 C C . ARG A 1 383 ? 4.134 -13.425 -24.985 1.00 81.81 383 ARG A C 1
ATOM 2756 O O . ARG A 1 383 ? 3.697 -12.802 -25.942 1.00 81.81 383 ARG A O 1
ATOM 2763 N N . MET A 1 384 ? 4.341 -12.834 -23.809 1.00 81.69 384 MET A N 1
ATOM 2764 C CA . MET A 1 384 ? 4.080 -11.402 -23.594 1.00 81.69 384 MET A CA 1
ATOM 2765 C C . MET A 1 384 ? 4.938 -10.524 -24.505 1.00 81.69 384 MET A C 1
ATOM 2767 O O . MET A 1 384 ? 4.445 -9.555 -25.081 1.00 81.69 384 MET A O 1
ATOM 2771 N N . LEU A 1 385 ? 6.216 -10.876 -24.675 1.00 80.38 385 LEU A N 1
ATOM 2772 C CA . LEU A 1 385 ? 7.086 -10.196 -25.626 1.00 80.38 385 LEU A CA 1
ATOM 2773 C C . LEU A 1 385 ? 6.520 -10.304 -27.044 1.00 80.38 385 LEU A C 1
ATOM 2775 O O . LEU A 1 385 ? 6.528 -9.288 -27.732 1.00 80.38 385 LEU A O 1
ATOM 2779 N N . LEU A 1 386 ? 5.999 -11.473 -27.449 1.00 75.25 386 LEU A N 1
ATOM 2780 C CA . LEU A 1 386 ? 5.353 -11.758 -28.746 1.00 75.25 386 LEU A CA 1
ATOM 2781 C C . LEU A 1 386 ? 4.027 -11.034 -28.997 1.00 75.25 386 LEU A C 1
ATOM 2783 O O . LEU A 1 386 ? 3.731 -10.686 -30.146 1.00 75.25 386 LEU A O 1
ATOM 2787 N N . ASP A 1 387 ? 3.250 -10.781 -27.959 1.00 77.75 387 ASP A N 1
ATOM 2788 C CA . ASP A 1 387 ? 1.915 -10.212 -28.117 1.00 77.75 387 ASP A CA 1
ATOM 2789 C C . ASP A 1 387 ? 1.934 -8.680 -28.012 1.00 77.75 387 ASP A C 1
ATOM 2791 O O . ASP A 1 387 ? 1.110 -8.019 -28.637 1.00 77.75 387 ASP A O 1
ATOM 2795 N N . ASP A 1 388 ? 2.926 -8.091 -27.328 1.00 76.69 388 ASP A N 1
ATOM 2796 C CA . ASP A 1 388 ? 3.028 -6.637 -27.151 1.00 76.69 388 ASP A CA 1
ATOM 2797 C C . ASP A 1 388 ? 3.749 -5.937 -28.332 1.00 76.69 388 ASP A C 1
ATOM 2799 O O . ASP A 1 388 ? 4.973 -6.088 -28.502 1.00 76.69 388 ASP A O 1
ATOM 2803 N N . PRO A 1 389 ? 3.049 -5.110 -29.143 1.00 68.62 389 PRO A N 1
ATOM 2804 C CA . PRO A 1 389 ? 3.651 -4.361 -30.245 1.00 68.62 389 PRO A CA 1
ATOM 2805 C C . PRO A 1 389 ? 4.686 -3.329 -29.780 1.00 68.62 389 PRO A C 1
ATOM 2807 O O . PRO A 1 389 ? 5.615 -3.013 -30.525 1.00 68.62 389 PRO A O 1
ATOM 2810 N N . ALA A 1 390 ? 4.556 -2.796 -28.560 1.00 66.25 390 ALA A N 1
ATOM 2811 C CA . ALA A 1 390 ? 5.494 -1.830 -27.995 1.00 66.25 390 ALA A CA 1
ATOM 2812 C C . ALA A 1 390 ? 6.851 -2.455 -27.647 1.00 66.25 390 ALA A C 1
ATOM 2814 O O . ALA A 1 390 ? 7.853 -1.739 -27.564 1.00 66.25 390 ALA A O 1
ATOM 2815 N N . ARG A 1 391 ? 6.892 -3.784 -27.505 1.00 71.62 391 ARG A N 1
ATOM 2816 C CA . ARG A 1 391 ? 8.086 -4.577 -27.186 1.00 71.62 391 ARG A CA 1
ATOM 2817 C C . ARG A 1 391 ? 8.620 -5.362 -28.376 1.00 71.62 391 ARG A C 1
ATOM 2819 O O . ARG A 1 391 ? 9.566 -6.130 -28.231 1.00 71.62 391 ARG A O 1
ATOM 2826 N N . ARG A 1 392 ? 8.080 -5.129 -29.577 1.00 70.88 392 ARG A N 1
ATOM 2827 C CA . ARG A 1 392 ? 8.510 -5.807 -30.809 1.00 70.88 392 ARG A CA 1
ATOM 2828 C C . ARG A 1 392 ? 10.011 -5.692 -31.080 1.00 70.88 392 ARG A C 1
ATOM 2830 O O . ARG A 1 392 ? 10.598 -6.635 -31.589 1.00 70.88 392 ARG A O 1
ATOM 2837 N N . TRP A 1 393 ? 10.629 -4.578 -30.698 1.00 66.44 393 TRP A N 1
ATOM 2838 C CA . TRP A 1 393 ? 12.068 -4.356 -30.850 1.00 66.44 393 TRP A CA 1
ATOM 2839 C C . TRP A 1 393 ? 12.924 -5.167 -29.859 1.00 66.44 393 TRP A C 1
ATOM 2841 O O . TRP A 1 393 ? 14.091 -5.379 -30.135 1.00 66.44 393 TRP A O 1
ATOM 2851 N N . VAL A 1 394 ? 12.379 -5.646 -28.734 1.00 71.81 394 VAL A N 1
ATOM 2852 C CA . VAL A 1 394 ? 13.119 -6.447 -27.733 1.00 71.81 394 VAL A CA 1
ATOM 2853 C C . VAL A 1 394 ? 13.279 -7.900 -28.187 1.00 71.81 394 VAL A C 1
ATOM 2855 O O . VAL A 1 394 ? 14.296 -8.530 -27.900 1.00 71.81 394 VAL A O 1
ATOM 2858 N N . ARG A 1 395 ? 12.280 -8.425 -28.911 1.00 77.94 395 ARG A N 1
ATOM 2859 C CA . ARG A 1 395 ? 12.168 -9.850 -29.271 1.00 77.94 395 ARG A CA 1
ATOM 2860 C C . ARG A 1 395 ? 13.400 -10.391 -29.992 1.00 77.94 395 ARG A C 1
ATOM 2862 O O . ARG A 1 395 ? 13.913 -11.402 -29.529 1.00 77.94 395 ARG A O 1
ATOM 2869 N N . PRO A 1 396 ? 13.914 -9.750 -31.062 1.00 72.12 396 PRO A N 1
ATOM 2870 C CA . PRO A 1 396 ? 15.052 -10.293 -31.795 1.00 72.12 396 PRO A CA 1
ATOM 2871 C C . PRO A 1 396 ? 16.259 -10.447 -30.867 1.00 72.12 396 PRO A C 1
ATOM 2873 O O . PRO A 1 396 ? 16.881 -11.499 -30.830 1.00 72.12 396 PRO A O 1
ATOM 2876 N N . TYR A 1 397 ? 16.549 -9.428 -30.053 1.00 71.94 397 TYR A N 1
ATOM 2877 C CA . TYR A 1 397 ? 17.720 -9.428 -29.176 1.00 71.94 397 TYR A CA 1
ATOM 2878 C C . TYR A 1 397 ? 17.613 -10.452 -28.049 1.00 71.94 397 TYR A C 1
ATOM 2880 O O . TYR A 1 397 ? 18.564 -11.183 -27.803 1.00 71.94 397 TYR A O 1
ATOM 2888 N N . VAL A 1 398 ? 16.449 -10.554 -27.399 1.00 77.06 398 VAL A N 1
ATOM 2889 C CA . VAL A 1 398 ? 16.208 -11.607 -26.401 1.00 77.06 398 VAL A CA 1
ATOM 2890 C C . VAL A 1 398 ? 16.315 -12.988 -27.046 1.00 77.06 398 VAL A C 1
ATOM 2892 O O . VAL A 1 398 ? 16.973 -13.852 -26.484 1.00 77.06 398 VAL A O 1
ATOM 2895 N N . GLY A 1 399 ? 15.752 -13.182 -28.242 1.00 76.94 399 GLY A N 1
ATOM 2896 C CA . GLY A 1 399 ? 15.865 -14.438 -28.986 1.00 76.94 399 GLY A CA 1
ATOM 2897 C C . GLY A 1 399 ? 17.311 -14.805 -29.321 1.00 76.94 399 GLY A C 1
ATOM 2898 O O . GLY A 1 399 ? 17.719 -15.936 -29.091 1.00 76.94 399 GLY A O 1
ATOM 2899 N N . HIS A 1 400 ? 18.112 -13.838 -29.778 1.00 75.62 400 HIS A N 1
ATOM 2900 C CA . HIS A 1 400 ? 19.540 -14.033 -30.035 1.00 75.62 400 HIS A CA 1
ATOM 2901 C C . HIS A 1 400 ? 20.308 -14.418 -28.770 1.00 75.62 400 HIS A C 1
ATOM 2903 O O . HIS A 1 400 ? 21.079 -15.371 -28.788 1.00 75.62 400 HIS A O 1
ATOM 2909 N N . LEU A 1 401 ? 20.065 -13.721 -27.659 1.00 77.81 401 LEU A N 1
ATOM 2910 C CA . LEU A 1 401 ? 20.695 -14.042 -26.381 1.00 77.81 401 LEU A CA 1
ATOM 2911 C C . LEU A 1 401 ? 20.279 -15.423 -25.863 1.00 77.81 401 LEU A C 1
ATOM 2913 O O . LEU A 1 401 ? 21.081 -16.123 -25.250 1.00 77.81 401 LEU A O 1
ATOM 2917 N N . LEU A 1 402 ? 19.037 -15.830 -26.099 1.00 79.19 402 LEU A N 1
ATOM 2918 C CA . LEU A 1 402 ? 18.543 -17.152 -25.734 1.00 79.19 402 LEU A CA 1
ATOM 2919 C C . LEU A 1 402 ? 18.988 -18.256 -26.700 1.00 79.19 402 LEU A C 1
ATOM 2921 O O . LEU A 1 402 ? 18.676 -19.405 -26.418 1.00 79.19 402 LEU A O 1
ATOM 2925 N N . GLY A 1 403 ? 19.715 -17.948 -27.781 1.00 73.19 403 GLY A N 1
ATOM 2926 C CA . GLY A 1 403 ? 20.098 -18.908 -28.825 1.00 73.19 403 GLY A CA 1
ATOM 2927 C C . GLY A 1 403 ? 20.860 -20.139 -28.322 1.00 73.19 403 GLY A C 1
ATOM 2928 O O . GLY A 1 403 ? 20.726 -21.209 -28.903 1.00 73.19 403 GLY A O 1
ATOM 2929 N N . ASP A 1 404 ? 21.575 -20.014 -27.202 1.00 68.62 404 ASP A N 1
ATOM 2930 C CA . ASP A 1 404 ? 22.311 -21.121 -26.579 1.00 68.62 404 ASP A CA 1
ATOM 2931 C C . ASP A 1 404 ? 21.456 -21.945 -25.591 1.00 68.62 404 ASP A C 1
ATOM 2933 O O . ASP A 1 404 ? 21.932 -22.932 -25.029 1.00 68.62 404 ASP A O 1
ATOM 2937 N N . SER A 1 405 ? 20.197 -21.557 -25.339 1.00 70.12 405 SER A N 1
ATOM 2938 C CA . SER A 1 405 ? 19.279 -22.353 -24.517 1.00 70.12 405 SER A CA 1
ATOM 2939 C C . SER A 1 405 ? 18.876 -23.627 -25.271 1.00 70.12 405 SER A C 1
ATOM 2941 O O . SER A 1 405 ? 18.456 -23.551 -26.428 1.00 70.12 405 SER A O 1
ATOM 2943 N N . PRO A 1 406 ? 18.867 -24.803 -24.617 1.00 67.19 406 PRO A N 1
ATOM 2944 C CA . PRO A 1 406 ? 18.383 -26.048 -25.221 1.00 67.19 406 PRO A CA 1
ATOM 2945 C C . PRO A 1 406 ? 16.897 -25.997 -25.619 1.00 67.19 406 PRO A C 1
ATOM 2947 O O . PRO A 1 406 ? 16.414 -26.882 -26.323 1.00 67.19 406 PRO A O 1
ATOM 2950 N N . ARG A 1 407 ? 16.156 -24.970 -25.179 1.00 71.38 407 ARG A N 1
ATOM 2951 C CA . ARG A 1 407 ? 14.753 -24.723 -25.533 1.00 71.38 407 ARG A CA 1
ATOM 2952 C C . ARG A 1 407 ? 14.563 -23.446 -26.346 1.00 71.38 407 ARG A C 1
ATOM 2954 O O . ARG A 1 407 ? 13.422 -23.002 -26.486 1.00 71.38 407 ARG A O 1
ATOM 2961 N N . ALA A 1 408 ? 15.634 -22.873 -26.899 1.00 71.44 408 ALA A N 1
ATOM 2962 C CA . ALA A 1 408 ? 15.594 -21.655 -27.705 1.00 71.44 408 ALA A CA 1
ATOM 2963 C C . ALA A 1 408 ? 14.519 -21.718 -28.799 1.00 71.44 408 ALA A C 1
ATOM 2965 O O . ALA A 1 408 ? 13.736 -20.781 -28.929 1.00 71.44 408 ALA A O 1
ATOM 2966 N N . ASP A 1 409 ? 14.398 -22.847 -29.501 1.00 68.50 409 ASP A N 1
ATOM 2967 C CA . ASP A 1 409 ? 13.390 -23.043 -30.550 1.00 68.50 409 ASP A CA 1
ATOM 2968 C C . ASP A 1 409 ? 11.953 -23.064 -30.007 1.00 68.50 409 ASP A C 1
ATOM 2970 O O . ASP A 1 409 ? 11.038 -22.517 -30.621 1.00 68.50 409 ASP A O 1
ATOM 2974 N N . VAL A 1 410 ? 11.746 -23.651 -28.825 1.00 74.00 410 VAL A N 1
ATOM 2975 C CA . VAL A 1 410 ? 10.428 -23.763 -28.175 1.00 74.00 410 VAL A CA 1
ATOM 2976 C C . VAL A 1 410 ? 9.991 -22.433 -27.567 1.00 74.00 410 VAL A C 1
ATOM 2978 O O . VAL A 1 410 ? 8.812 -22.085 -27.616 1.00 74.00 410 VAL A O 1
ATOM 2981 N N . LEU A 1 411 ? 10.928 -21.697 -26.971 1.00 68.25 411 LEU A N 1
ATOM 2982 C CA . LEU A 1 411 ? 10.668 -20.391 -26.381 1.00 68.25 411 LEU A CA 1
ATOM 2983 C C . LEU A 1 411 ? 10.529 -19.355 -27.498 1.00 68.25 411 LEU A C 1
ATOM 2985 O O . LEU A 1 411 ? 9.488 -18.726 -27.659 1.00 68.25 411 LEU A O 1
ATOM 2989 N N . CYS A 1 412 ? 11.552 -19.210 -28.325 1.00 70.88 412 CYS A N 1
ATOM 2990 C CA . CYS A 1 412 ? 11.643 -18.107 -29.262 1.00 70.88 412 CYS A CA 1
ATOM 2991 C C . CYS A 1 412 ? 10.971 -18.399 -30.602 1.00 70.88 412 CYS A C 1
ATOM 2993 O O . CYS A 1 412 ? 10.837 -17.471 -31.377 1.00 70.88 412 CYS A O 1
ATOM 2995 N N . GLY A 1 413 ? 10.538 -19.623 -30.924 1.00 60.34 413 GLY A N 1
ATOM 2996 C CA . GLY A 1 413 ? 9.705 -19.904 -32.106 1.00 60.34 413 GLY A CA 1
ATOM 2997 C C . GLY A 1 413 ? 10.183 -19.248 -33.411 1.00 60.34 413 GLY A C 1
ATOM 2998 O O . GLY A 1 413 ? 9.365 -18.719 -34.164 1.00 60.34 413 GLY A O 1
ATOM 2999 N N . GLY A 1 414 ? 11.499 -19.187 -33.641 1.00 61.44 414 GLY A N 1
ATOM 3000 C CA . GLY A 1 414 ? 12.081 -18.517 -34.808 1.00 61.44 414 GLY A CA 1
ATOM 3001 C C . GLY A 1 414 ? 11.985 -16.984 -34.804 1.00 61.44 414 GLY A C 1
ATOM 3002 O O . GLY A 1 414 ? 11.923 -16.383 -35.880 1.00 61.44 414 GLY A O 1
ATOM 3003 N N . TRP A 1 415 ? 11.957 -16.329 -33.632 1.00 70.25 415 TRP A N 1
ATOM 3004 C CA . TRP A 1 415 ? 12.099 -14.873 -33.516 1.00 70.25 415 TRP A CA 1
ATOM 3005 C C . TRP A 1 415 ? 13.290 -14.422 -34.357 1.00 70.25 415 TRP A C 1
ATOM 3007 O O . TRP A 1 415 ? 14.399 -14.926 -34.222 1.00 70.25 415 TRP A O 1
ATOM 3017 N N . THR A 1 416 ? 12.992 -13.527 -35.290 1.00 56.91 416 THR A N 1
ATOM 3018 C CA . THR A 1 416 ? 13.748 -13.262 -36.515 1.00 56.91 416 THR A CA 1
ATOM 3019 C C . THR A 1 416 ? 15.271 -13.281 -36.344 1.00 56.91 416 THR A C 1
ATOM 3021 O O . THR A 1 416 ? 15.821 -12.477 -35.593 1.00 56.91 416 THR A O 1
ATOM 3024 N N . GLY A 1 417 ? 15.965 -14.075 -37.164 1.00 60.25 417 GLY A N 1
ATOM 3025 C CA . GLY A 1 417 ? 17.413 -13.956 -37.388 1.00 60.25 417 GLY A CA 1
ATOM 3026 C C . GLY A 1 417 ? 17.814 -12.751 -38.256 1.00 60.25 417 GLY A C 1
ATOM 3027 O O . GLY A 1 417 ? 18.944 -12.693 -38.741 1.00 60.25 417 GLY A O 1
ATOM 3028 N N . ASP A 1 418 ? 16.898 -11.803 -38.502 1.00 74.44 418 ASP A N 1
ATOM 3029 C CA . ASP A 1 418 ? 17.190 -10.589 -39.264 1.00 74.44 418 ASP A CA 1
ATOM 3030 C C . ASP A 1 418 ? 18.182 -9.717 -38.482 1.00 74.44 418 ASP A C 1
ATOM 3032 O O . ASP A 1 418 ? 17.848 -9.083 -37.475 1.00 74.44 418 ASP A O 1
ATOM 3036 N N . ARG A 1 419 ? 19.425 -9.672 -38.974 1.00 73.25 419 ARG A N 1
ATOM 3037 C CA . ARG A 1 419 ? 20.511 -8.881 -38.387 1.00 73.25 419 ARG A CA 1
ATOM 3038 C C . ARG A 1 419 ? 20.162 -7.402 -38.288 1.00 73.25 419 ARG A C 1
ATOM 3040 O O . ARG A 1 419 ? 20.597 -6.757 -37.337 1.00 73.25 419 ARG A O 1
ATOM 3047 N N . ALA A 1 420 ? 19.353 -6.868 -39.204 1.00 77.38 420 ALA A N 1
ATOM 3048 C CA . ALA A 1 420 ? 18.920 -5.480 -39.132 1.00 77.38 420 ALA A CA 1
ATOM 3049 C C . ALA A 1 420 ? 17.995 -5.243 -37.931 1.00 77.38 420 ALA A C 1
ATOM 3051 O O . ALA A 1 420 ? 18.107 -4.217 -37.260 1.00 77.38 420 ALA A O 1
ATOM 3052 N N . GLU A 1 421 ? 17.111 -6.189 -37.613 1.00 75.75 421 GLU A N 1
ATOM 3053 C CA . GLU A 1 421 ? 16.262 -6.130 -36.420 1.00 75.75 421 GLU A CA 1
ATOM 3054 C C . GLU A 1 421 ? 17.049 -6.309 -35.124 1.00 75.75 421 GLU A C 1
ATOM 3056 O O . GLU A 1 421 ? 16.835 -5.548 -34.178 1.00 75.75 421 GLU A O 1
ATOM 3061 N N . LEU A 1 422 ? 18.016 -7.226 -35.107 1.00 75.12 422 LEU A N 1
ATOM 3062 C CA . LEU A 1 422 ? 18.932 -7.417 -33.981 1.00 75.12 422 LEU A CA 1
ATOM 3063 C C . LEU A 1 422 ? 19.785 -6.173 -33.712 1.00 75.12 422 LEU A C 1
ATOM 3065 O O . LEU A 1 422 ? 19.917 -5.738 -32.569 1.00 75.12 422 LEU A O 1
ATOM 3069 N N . ALA A 1 423 ? 20.315 -5.559 -34.768 1.00 80.06 423 ALA A N 1
ATOM 3070 C CA . ALA A 1 423 ? 21.105 -4.340 -34.684 1.00 80.06 423 ALA A CA 1
ATOM 3071 C C . ALA A 1 423 ? 20.274 -3.158 -34.168 1.00 80.06 423 ALA A C 1
ATOM 3073 O O . ALA A 1 423 ? 20.734 -2.415 -33.301 1.00 80.06 423 ALA A O 1
ATOM 3074 N N . ARG A 1 424 ? 19.029 -3.007 -34.651 1.00 82.06 424 ARG A N 1
ATOM 3075 C CA . ARG A 1 424 ? 18.076 -2.022 -34.109 1.00 82.06 424 ARG A CA 1
ATOM 3076 C C . ARG A 1 424 ? 17.890 -2.224 -32.607 1.00 82.06 424 ARG A C 1
ATOM 3078 O O . ARG A 1 424 ? 18.027 -1.281 -31.838 1.00 82.06 424 ARG A O 1
ATOM 3085 N N . ALA A 1 425 ? 17.610 -3.453 -32.192 1.00 77.31 425 ALA A N 1
ATOM 3086 C CA . ALA A 1 425 ? 17.358 -3.789 -30.800 1.00 77.31 425 ALA A CA 1
ATOM 3087 C C . ALA A 1 425 ? 18.564 -3.505 -29.886 1.00 77.31 425 ALA A C 1
ATOM 3089 O O . ALA A 1 425 ? 18.402 -2.883 -28.836 1.00 77.31 425 ALA A O 1
ATOM 3090 N N . ALA A 1 426 ? 19.770 -3.884 -30.323 1.00 80.69 426 ALA A N 1
ATOM 3091 C CA . ALA A 1 426 ? 21.022 -3.623 -29.613 1.00 80.69 426 ALA A CA 1
ATOM 3092 C C . ALA A 1 426 ? 21.287 -2.119 -29.434 1.00 80.69 426 ALA A C 1
ATOM 3094 O O . ALA A 1 426 ? 21.722 -1.677 -28.371 1.00 80.69 426 ALA A O 1
ATOM 3095 N N . ALA A 1 427 ? 20.980 -1.314 -30.456 1.00 83.25 427 ALA A N 1
ATOM 3096 C CA . ALA A 1 427 ? 21.102 0.135 -30.366 1.00 83.25 427 ALA A CA 1
ATOM 3097 C C . ALA A 1 427 ? 20.139 0.748 -29.340 1.00 83.25 427 ALA A C 1
ATOM 3099 O O . ALA A 1 427 ? 20.542 1.608 -28.556 1.00 83.25 427 ALA A O 1
ATOM 3100 N N . VAL A 1 428 ? 18.874 0.309 -29.332 1.00 81.50 428 VAL A N 1
ATOM 3101 C CA . VAL A 1 428 ? 17.867 0.787 -28.370 1.00 81.50 428 VAL A CA 1
ATOM 3102 C C . VAL A 1 428 ? 18.230 0.382 -26.940 1.00 81.50 428 VAL A C 1
ATOM 3104 O O . VAL A 1 428 ? 18.068 1.189 -26.024 1.00 81.50 428 VAL A O 1
ATOM 3107 N N . ASP A 1 429 ? 18.754 -0.830 -26.743 1.00 79.50 429 ASP A N 1
ATOM 3108 C CA . ASP A 1 429 ? 19.257 -1.285 -25.444 1.00 79.50 429 ASP A CA 1
ATOM 3109 C C . ASP A 1 429 ? 20.402 -0.402 -24.923 1.00 79.50 429 ASP A C 1
ATOM 3111 O O . ASP A 1 429 ? 20.329 0.125 -23.811 1.00 79.50 429 ASP A O 1
ATOM 3115 N N . GLU A 1 430 ? 21.436 -0.179 -25.741 1.00 84.38 430 GLU A N 1
ATOM 3116 C CA . GLU A 1 430 ? 22.579 0.662 -25.362 1.00 84.38 430 GLU A CA 1
ATOM 3117 C C . GLU A 1 430 ? 22.137 2.093 -25.018 1.00 84.38 430 GLU A C 1
ATOM 3119 O O . GLU A 1 430 ? 22.658 2.699 -24.079 1.00 84.38 430 GLU A O 1
ATOM 3124 N N . LEU A 1 431 ? 21.139 2.619 -25.735 1.00 82.19 431 LEU A N 1
ATOM 3125 C CA . LEU A 1 431 ? 20.566 3.931 -25.455 1.00 82.19 431 LEU A CA 1
ATOM 3126 C C . LEU A 1 431 ? 19.858 3.985 -24.107 1.00 82.19 431 LEU A C 1
ATOM 3128 O O . LEU A 1 431 ? 20.123 4.891 -23.319 1.00 82.19 431 LEU A O 1
ATOM 3132 N N . ARG A 1 432 ? 19.006 3.002 -23.811 1.00 77.25 432 ARG A N 1
ATOM 3133 C CA . ARG A 1 432 ? 18.302 2.921 -22.524 1.00 77.25 432 ARG A CA 1
ATOM 3134 C C . ARG A 1 432 ? 19.254 2.756 -21.345 1.00 77.25 432 ARG A C 1
ATOM 3136 O O . ARG A 1 432 ? 18.994 3.311 -20.286 1.00 77.25 432 ARG A O 1
ATOM 3143 N N . ARG A 1 433 ? 20.368 2.036 -21.522 1.00 79.75 433 ARG A N 1
ATOM 3144 C CA . ARG A 1 433 ? 21.387 1.877 -20.470 1.00 79.75 433 ARG A CA 1
ATOM 3145 C C . ARG A 1 433 ? 22.095 3.181 -20.109 1.00 79.75 433 ARG A C 1
ATOM 3147 O O . ARG A 1 433 ? 22.576 3.312 -18.988 1.00 79.75 433 ARG A O 1
ATOM 3154 N N . ARG A 1 434 ? 22.208 4.119 -21.052 1.00 82.25 434 ARG A N 1
ATOM 3155 C CA . ARG A 1 434 ? 23.021 5.335 -20.888 1.00 82.25 434 ARG A CA 1
ATOM 3156 C C . ARG A 1 434 ? 22.218 6.611 -20.691 1.00 82.25 434 ARG A C 1
ATOM 3158 O O . ARG A 1 434 ? 22.801 7.609 -20.275 1.00 82.25 434 ARG A O 1
ATOM 3165 N N . LEU A 1 435 ? 20.928 6.601 -21.011 1.00 78.62 435 LEU A N 1
ATOM 3166 C CA . LEU A 1 435 ? 20.084 7.788 -20.987 1.00 78.62 435 LEU A CA 1
ATOM 3167 C C . LEU A 1 435 ? 19.012 7.678 -19.895 1.00 78.62 435 LEU A C 1
ATOM 3169 O O . LEU A 1 435 ? 18.279 6.688 -19.870 1.00 78.62 435 LEU A O 1
ATOM 3173 N N . PRO A 1 436 ? 18.881 8.685 -19.013 1.00 61.31 436 PRO A N 1
ATOM 3174 C CA . PRO A 1 436 ? 17.776 8.756 -18.070 1.00 61.31 436 PRO A CA 1
ATOM 3175 C C . PRO A 1 436 ? 16.502 9.190 -18.814 1.00 61.31 436 PRO A C 1
ATOM 3177 O O . PRO A 1 436 ? 16.379 10.346 -19.197 1.00 61.31 436 PRO A O 1
ATOM 3180 N N . GLU A 1 437 ? 15.587 8.239 -19.015 1.00 57.56 437 GLU A N 1
ATOM 3181 C CA . GLU A 1 437 ? 14.268 8.367 -19.667 1.00 57.56 437 GLU A CA 1
ATOM 3182 C C . GLU A 1 437 ? 14.238 8.861 -21.140 1.00 57.56 437 GLU A C 1
ATOM 3184 O O . GLU A 1 437 ? 15.072 9.649 -21.589 1.00 57.56 437 GLU A O 1
ATOM 3189 N N . PRO A 1 438 ? 13.281 8.374 -21.961 1.00 57.03 438 PRO A N 1
ATOM 3190 C CA . PRO A 1 438 ? 13.158 8.793 -23.356 1.00 57.03 438 PRO A CA 1
ATOM 3191 C C . PRO A 1 438 ? 12.670 10.244 -23.484 1.00 57.03 438 PRO A C 1
ATOM 3193 O O . PRO A 1 438 ? 11.781 10.689 -22.758 1.00 57.03 438 PRO A O 1
ATOM 3196 N N . ALA A 1 439 ? 13.203 10.977 -24.466 1.00 55.78 439 ALA A N 1
ATOM 3197 C CA . ALA A 1 439 ? 12.794 12.358 -24.724 1.00 55.78 439 ALA A CA 1
ATOM 3198 C C . ALA A 1 439 ? 11.309 12.433 -25.161 1.00 55.78 439 ALA A C 1
ATOM 3200 O O . ALA A 1 439 ? 10.877 11.619 -25.985 1.00 55.78 439 ALA A O 1
ATOM 3201 N N . PRO A 1 440 ? 10.518 13.421 -24.694 1.00 55.81 440 PRO A N 1
ATOM 3202 C CA . PRO A 1 440 ? 9.103 13.516 -25.042 1.00 55.81 440 PRO A CA 1
ATOM 3203 C C . PRO A 1 440 ? 8.870 13.689 -26.553 1.00 55.81 440 PRO A C 1
ATOM 3205 O O . PRO A 1 440 ? 9.475 14.545 -27.189 1.00 55.81 440 PRO A O 1
ATOM 3208 N N . VAL A 1 441 ? 7.926 12.941 -27.135 1.00 53.91 441 VAL A N 1
ATOM 3209 C CA . VAL A 1 441 ? 7.633 12.914 -28.592 1.00 53.91 441 VAL A CA 1
ATOM 3210 C C . VAL A 1 441 ? 7.350 14.304 -29.195 1.00 53.91 441 VAL A C 1
ATOM 3212 O O . VAL A 1 441 ? 7.613 14.549 -30.373 1.00 53.91 441 VAL A O 1
ATOM 3215 N N . HIS A 1 442 ? 6.817 15.240 -28.407 1.00 50.81 442 HIS A N 1
ATOM 3216 C CA . HIS A 1 442 ? 6.458 16.583 -28.872 1.00 50.81 442 HIS A CA 1
ATOM 3217 C C . HIS A 1 442 ? 7.668 17.493 -29.148 1.00 50.81 442 HIS A C 1
ATOM 3219 O O . HIS A 1 442 ? 7.523 18.450 -29.903 1.00 50.81 442 HIS A O 1
ATOM 3225 N N . SER A 1 443 ? 8.860 17.180 -28.623 1.00 57.75 443 SER A N 1
ATOM 3226 C CA . SER A 1 443 ? 10.092 17.927 -28.931 1.00 57.75 443 SER A CA 1
ATOM 3227 C C . SER A 1 443 ? 10.689 17.576 -30.302 1.00 57.75 443 SER A C 1
ATOM 3229 O O . SER A 1 443 ? 11.525 18.314 -30.818 1.00 57.75 443 SER A O 1
ATOM 3231 N N . TRP A 1 444 ? 10.228 16.480 -30.917 1.00 64.00 444 TRP A N 1
ATOM 3232 C CA . TRP A 1 444 ? 10.753 15.942 -32.173 1.00 64.00 444 TRP A CA 1
ATOM 3233 C C . TRP A 1 444 ? 10.017 16.408 -33.422 1.00 64.00 444 TRP A C 1
ATOM 3235 O O . TRP A 1 444 ? 10.649 16.731 -34.423 1.00 64.00 444 TRP A O 1
ATOM 3245 N N . ARG A 1 445 ? 8.679 16.429 -33.378 1.00 54.12 445 ARG A N 1
ATOM 3246 C CA . ARG A 1 445 ? 7.832 16.675 -34.558 1.00 54.12 445 ARG A CA 1
ATOM 3247 C C . ARG A 1 445 ? 8.108 17.983 -35.317 1.00 54.12 445 ARG A C 1
ATOM 3249 O O . ARG A 1 445 ? 7.976 17.948 -36.535 1.00 54.12 445 ARG A O 1
ATOM 3256 N N . PRO A 1 446 ? 8.469 19.111 -34.675 1.00 56.97 446 PRO A N 1
ATOM 3257 C CA . PRO A 1 446 ? 8.839 20.319 -35.412 1.00 56.97 446 PRO A CA 1
ATOM 3258 C C . PRO A 1 446 ? 10.318 20.350 -35.846 1.00 56.97 446 PRO A C 1
ATOM 3260 O O . PRO A 1 446 ? 10.731 21.326 -36.462 1.00 56.97 446 PRO A O 1
ATOM 3263 N N . ALA A 1 447 ? 11.120 19.331 -35.512 1.00 59.06 447 ALA A N 1
ATOM 3264 C CA . ALA A 1 447 ? 12.580 19.399 -35.550 1.00 59.06 447 ALA A CA 1
ATOM 3265 C C . ALA A 1 447 ? 13.255 18.317 -36.428 1.00 59.06 447 ALA A C 1
ATOM 3267 O O . ALA A 1 447 ? 14.303 18.598 -37.005 1.00 59.06 447 ALA A O 1
ATOM 3268 N N . LEU A 1 448 ? 12.667 17.114 -36.555 1.00 67.19 448 LEU A N 1
ATOM 3269 C CA . LEU A 1 448 ? 13.128 16.005 -37.418 1.00 67.19 448 LEU A CA 1
ATOM 3270 C C . LEU A 1 448 ? 11.929 15.212 -37.991 1.00 67.19 448 LEU A C 1
ATOM 3272 O O . LEU A 1 448 ? 10.932 14.981 -37.299 1.00 67.19 448 LEU A O 1
ATOM 3276 N N . SER A 1 449 ? 12.027 14.766 -39.243 1.00 73.56 449 SER A N 1
ATOM 3277 C CA . SER A 1 449 ? 11.020 14.011 -39.996 1.00 73.56 449 SER A CA 1
ATOM 3278 C C . SER A 1 449 ? 11.059 12.516 -39.660 1.00 73.56 449 SER A C 1
ATOM 3280 O O . SER A 1 449 ? 11.743 11.709 -40.293 1.00 73.56 449 SER A O 1
ATOM 3282 N N . LEU A 1 450 ? 10.239 12.111 -38.693 1.00 74.62 450 LEU A N 1
ATOM 3283 C CA . LEU A 1 450 ? 10.026 10.699 -38.364 1.00 74.62 450 LEU A CA 1
ATOM 3284 C C . LEU A 1 450 ? 9.111 10.008 -39.392 1.00 74.62 450 LEU A C 1
ATOM 3286 O O . LEU A 1 450 ? 8.096 10.567 -39.817 1.00 74.62 450 LEU A O 1
ATOM 3290 N N . ARG A 1 451 ? 9.425 8.760 -39.762 1.00 76.31 451 ARG A N 1
ATOM 3291 C CA . ARG A 1 451 ? 8.531 7.910 -40.569 1.00 76.31 451 ARG A CA 1
ATOM 3292 C C . ARG A 1 451 ? 7.282 7.526 -39.774 1.00 76.31 451 ARG A C 1
ATOM 3294 O O . ARG A 1 451 ? 7.273 7.503 -38.544 1.00 76.31 451 ARG A O 1
ATOM 3301 N N . ALA A 1 452 ? 6.223 7.146 -40.489 1.00 66.00 452 ALA A N 1
ATOM 3302 C CA . ALA A 1 452 ? 5.041 6.556 -39.869 1.00 66.00 452 ALA A CA 1
ATOM 3303 C C . ALA A 1 452 ? 5.444 5.338 -39.011 1.00 66.00 452 ALA A C 1
ATOM 3305 O O . ALA A 1 452 ? 6.149 4.450 -39.489 1.00 66.00 452 ALA A O 1
ATOM 3306 N N . ALA A 1 453 ? 4.994 5.323 -37.752 1.00 70.88 453 ALA A N 1
ATOM 3307 C CA . ALA A 1 453 ? 5.316 4.328 -36.721 1.00 70.88 453 ALA A CA 1
ATOM 3308 C C . ALA A 1 453 ? 6.764 4.312 -36.182 1.00 70.88 453 ALA A C 1
ATOM 3310 O O . ALA A 1 453 ? 7.081 3.442 -35.374 1.00 70.88 453 ALA A O 1
ATOM 3311 N N . GLU A 1 454 ? 7.623 5.260 -36.568 1.00 77.88 454 GLU A N 1
ATOM 3312 C CA . GLU A 1 454 ? 8.946 5.438 -35.957 1.00 77.88 454 GLU A CA 1
ATOM 3313 C C . GLU A 1 454 ? 8.820 6.122 -34.590 1.00 77.88 454 GLU A C 1
ATOM 3315 O O . GLU A 1 454 ? 8.121 7.131 -34.446 1.00 77.88 454 GLU A O 1
ATOM 3320 N N . ARG A 1 455 ? 9.471 5.555 -33.571 1.00 76.06 455 ARG A N 1
ATOM 3321 C CA . ARG A 1 455 ? 9.401 6.035 -32.189 1.00 76.06 455 ARG A CA 1
ATOM 3322 C C . ARG A 1 455 ? 10.664 6.821 -31.841 1.00 76.06 455 ARG A C 1
ATOM 3324 O O . ARG A 1 455 ? 11.762 6.264 -31.917 1.00 76.06 455 ARG A O 1
ATOM 3331 N N . PRO A 1 456 ? 10.539 8.091 -31.428 1.00 79.06 456 PRO A N 1
ATOM 3332 C CA . PRO A 1 456 ? 11.680 8.847 -30.942 1.00 79.06 456 PRO A CA 1
ATOM 3333 C C . PRO A 1 456 ? 12.147 8.304 -29.590 1.00 79.06 456 PRO A C 1
ATOM 3335 O O . PRO A 1 456 ? 11.323 7.982 -28.735 1.00 79.06 456 PRO A O 1
ATOM 3338 N N . LEU A 1 457 ? 13.462 8.214 -29.394 1.00 76.56 457 LEU A N 1
ATOM 3339 C CA . LEU A 1 457 ? 14.060 7.734 -28.145 1.00 76.56 457 LEU A CA 1
ATOM 3340 C C . LEU A 1 457 ? 14.838 8.840 -27.440 1.00 76.56 457 LEU A C 1
ATOM 3342 O O . LEU A 1 457 ? 14.687 9.029 -26.238 1.00 76.56 457 LEU A O 1
ATOM 3346 N N . TRP A 1 458 ? 15.646 9.601 -28.176 1.00 83.31 458 TRP A N 1
ATOM 3347 C CA . TRP A 1 458 ? 16.475 10.654 -27.597 1.00 83.31 458 TRP A CA 1
ATOM 3348 C C . TRP A 1 458 ? 16.821 11.764 -28.584 1.00 83.31 458 TRP A C 1
ATOM 3350 O O . TRP A 1 458 ? 17.141 11.482 -29.732 1.00 83.31 458 TRP A O 1
ATOM 3360 N N . LEU A 1 459 ? 16.789 13.014 -28.133 1.00 82.75 459 LEU A N 1
ATOM 3361 C CA . LEU A 1 459 ? 17.083 14.185 -28.953 1.00 82.75 459 LEU A CA 1
ATOM 3362 C C . LEU A 1 459 ? 18.070 15.083 -28.221 1.00 82.75 459 LEU A C 1
ATOM 3364 O O . LEU A 1 459 ? 17.836 15.433 -27.066 1.00 82.75 459 LEU A O 1
ATOM 3368 N N . VAL A 1 460 ? 19.130 15.494 -28.910 1.00 80.50 460 VAL A N 1
ATOM 3369 C CA . VAL A 1 460 ? 20.086 16.483 -28.413 1.00 80.50 460 VAL A CA 1
ATOM 3370 C C . VAL A 1 460 ? 20.299 17.574 -29.447 1.00 80.50 460 VAL A C 1
ATOM 3372 O O . VAL A 1 460 ? 20.398 17.313 -30.648 1.00 80.50 460 VAL A O 1
ATOM 3375 N N . ARG A 1 461 ? 20.382 18.812 -28.969 1.00 78.06 461 ARG A N 1
ATOM 3376 C CA . ARG A 1 461 ? 20.751 19.971 -29.774 1.00 78.06 461 ARG A CA 1
ATOM 3377 C C . ARG A 1 461 ? 22.171 20.374 -29.403 1.00 78.06 461 ARG A C 1
ATOM 3379 O O . ARG A 1 461 ? 22.445 20.670 -28.250 1.00 78.06 461 ARG A O 1
ATOM 3386 N N . LEU A 1 462 ? 23.062 20.385 -30.384 1.00 74.12 462 LEU A N 1
ATOM 3387 C CA . LEU A 1 462 ? 24.445 20.818 -30.239 1.00 74.12 462 LEU A CA 1
ATOM 3388 C C . LEU A 1 462 ? 24.577 22.255 -30.755 1.00 74.12 462 LEU A C 1
ATOM 3390 O O . LEU A 1 462 ? 24.695 22.467 -31.961 1.00 74.12 462 LEU A O 1
ATOM 3394 N N . GLY A 1 463 ? 24.565 23.229 -29.841 1.00 67.25 463 GLY A N 1
ATOM 3395 C CA . GLY A 1 463 ? 24.673 24.666 -30.135 1.00 67.25 463 GLY A CA 1
ATOM 3396 C C . GLY A 1 463 ? 23.342 25.436 -30.090 1.00 67.25 463 GLY A C 1
ATOM 3397 O O . GLY A 1 463 ? 22.289 24.860 -29.817 1.00 67.25 463 GLY A O 1
ATOM 3398 N N . ASP A 1 464 ? 23.401 26.746 -30.350 1.00 60.84 464 ASP A N 1
ATOM 3399 C CA . ASP A 1 464 ? 22.272 27.677 -30.183 1.00 60.84 464 ASP A CA 1
ATOM 3400 C C . ASP A 1 464 ? 21.209 27.585 -31.298 1.00 60.84 464 ASP A C 1
ATOM 3402 O O . ASP A 1 464 ? 21.412 26.967 -32.348 1.00 60.84 464 ASP A O 1
ATOM 3406 N N . LEU A 1 465 ? 20.045 28.204 -31.048 1.00 53.25 465 LEU A N 1
ATOM 3407 C CA . LEU A 1 465 ? 18.810 28.110 -31.846 1.00 53.25 465 LEU A CA 1
ATOM 3408 C C . LEU A 1 465 ? 18.986 28.379 -33.353 1.00 53.25 465 LEU A C 1
ATOM 3410 O O . LEU A 1 465 ? 18.301 27.726 -34.139 1.00 53.25 465 LEU A O 1
ATOM 3414 N N . ASP A 1 466 ? 19.927 29.247 -33.735 1.00 55.38 466 ASP A N 1
ATOM 3415 C CA . ASP A 1 466 ? 20.105 29.731 -35.112 1.00 55.38 466 ASP A CA 1
ATOM 3416 C C . ASP A 1 466 ? 21.259 29.053 -35.887 1.00 55.38 466 ASP A C 1
ATOM 3418 O O . ASP A 1 466 ? 21.447 29.323 -37.073 1.00 55.38 466 ASP A O 1
ATOM 3422 N N . GLY A 1 467 ? 22.032 28.157 -35.251 1.00 58.09 467 GLY A N 1
ATOM 3423 C CA . GLY A 1 467 ? 23.245 27.569 -35.853 1.00 58.09 467 GLY A CA 1
ATOM 3424 C C . GLY A 1 467 ? 23.646 26.166 -35.376 1.00 58.09 467 GLY A C 1
ATOM 3425 O O . GLY A 1 467 ? 24.680 25.652 -35.804 1.00 58.09 467 GLY A O 1
ATOM 3426 N N . GLY A 1 468 ? 22.868 25.535 -34.493 1.00 66.44 468 GLY A N 1
ATOM 3427 C CA . GLY A 1 468 ? 23.193 24.228 -33.918 1.00 66.44 468 GLY A CA 1
ATOM 3428 C C . GLY A 1 468 ? 22.842 23.020 -34.796 1.00 66.44 468 GLY A C 1
ATOM 3429 O O . GLY A 1 468 ? 21.906 23.052 -35.594 1.00 66.44 468 GLY A O 1
ATOM 3430 N N . SER A 1 469 ? 23.567 21.912 -34.613 1.00 73.50 469 SER A N 1
ATOM 3431 C CA . SER A 1 469 ? 23.182 20.612 -35.183 1.00 73.50 469 SER A CA 1
ATOM 3432 C C . SER A 1 469 ? 22.199 19.910 -34.247 1.00 73.50 469 SER A C 1
ATOM 3434 O O . SER A 1 469 ? 22.406 19.875 -33.036 1.00 73.50 469 SER A O 1
ATOM 3436 N N . LEU A 1 470 ? 21.148 19.309 -34.786 1.00 79.00 470 LEU A N 1
ATOM 3437 C CA . LEU A 1 470 ? 20.198 18.505 -34.028 1.00 79.00 470 LEU A CA 1
ATOM 3438 C C . LEU A 1 470 ? 20.435 17.028 -34.330 1.00 79.00 470 LEU A C 1
ATOM 3440 O O . LEU A 1 470 ? 20.446 16.641 -35.495 1.00 79.00 470 LEU A O 1
ATOM 3444 N N . ILE A 1 471 ? 20.610 16.207 -33.297 1.00 82.19 471 ILE A N 1
ATOM 3445 C CA . ILE A 1 471 ? 20.807 14.761 -33.425 1.00 82.19 471 ILE A CA 1
ATOM 3446 C C . ILE A 1 471 ? 19.683 14.058 -32.670 1.00 82.19 471 ILE A C 1
ATOM 3448 O O . ILE A 1 471 ? 19.541 14.216 -31.459 1.00 82.19 471 ILE A O 1
ATOM 3452 N N . GLY A 1 472 ? 18.896 13.271 -33.394 1.00 83.94 472 GLY A N 1
ATOM 3453 C CA . GLY A 1 472 ? 17.841 12.421 -32.864 1.00 83.94 472 GLY A CA 1
ATOM 3454 C C . GLY A 1 472 ? 18.175 10.940 -33.030 1.00 83.94 472 GLY A C 1
ATOM 3455 O O . GLY A 1 472 ? 18.623 10.503 -34.084 1.00 83.94 472 GLY A O 1
ATOM 3456 N N . LEU A 1 473 ? 17.917 10.136 -32.006 1.00 85.25 473 LEU A N 1
ATOM 3457 C CA . LEU A 1 473 ? 17.968 8.676 -32.044 1.00 85.25 473 LEU A CA 1
ATOM 3458 C C . LEU A 1 473 ? 16.559 8.101 -31.898 1.00 85.25 473 LEU A C 1
ATOM 3460 O O . LEU A 1 473 ? 15.834 8.437 -30.961 1.00 85.25 473 LEU A O 1
ATOM 3464 N N . SER A 1 474 ? 16.163 7.268 -32.853 1.00 85.12 474 SER A N 1
ATOM 3465 C CA . SER A 1 474 ? 14.851 6.619 -32.917 1.00 85.12 474 SER A CA 1
ATOM 3466 C C . SER A 1 474 ? 15.000 5.102 -32.875 1.00 85.12 474 SER A C 1
ATOM 3468 O O . SER A 1 474 ? 16.092 4.579 -33.066 1.00 85.12 474 SER A O 1
ATOM 3470 N N . ASP A 1 475 ? 13.899 4.374 -32.725 1.00 79.19 475 ASP A N 1
ATOM 3471 C CA . ASP A 1 475 ? 13.889 2.906 -32.794 1.00 79.19 475 ASP A CA 1
ATOM 3472 C C . ASP A 1 475 ? 14.275 2.324 -34.171 1.00 79.19 475 ASP A C 1
ATOM 3474 O O . ASP A 1 475 ? 14.433 1.109 -34.319 1.00 79.19 475 ASP A O 1
ATOM 3478 N N . ARG A 1 476 ? 14.450 3.167 -35.197 1.00 82.44 476 ARG A N 1
ATOM 3479 C CA . ARG A 1 476 ? 14.813 2.740 -36.555 1.00 82.44 476 ARG A CA 1
ATOM 3480 C C . ARG A 1 476 ? 16.140 3.299 -37.061 1.00 82.44 476 ARG A C 1
ATOM 3482 O O . ARG A 1 476 ? 16.613 2.812 -38.086 1.00 82.44 476 ARG A O 1
ATOM 3489 N N . GLY A 1 477 ? 16.736 4.276 -36.388 1.00 84.69 477 GLY A N 1
ATOM 3490 C CA . GLY A 1 477 ? 18.002 4.860 -36.821 1.00 84.69 477 GLY A CA 1
ATOM 3491 C C . GLY A 1 477 ? 18.299 6.227 -36.223 1.00 84.69 477 GLY A C 1
ATOM 3492 O O . GLY A 1 477 ? 17.581 6.739 -35.358 1.00 84.69 477 GLY A O 1
ATOM 3493 N N . VAL A 1 478 ? 19.384 6.811 -36.721 1.00 84.06 478 VAL A N 1
ATOM 3494 C CA . VAL A 1 478 ? 19.893 8.123 -36.327 1.00 84.06 478 VAL A CA 1
ATOM 3495 C C . VAL A 1 478 ? 19.441 9.163 -37.334 1.00 84.06 478 VAL A C 1
ATOM 3497 O O . VAL A 1 478 ? 19.645 9.022 -38.538 1.00 84.06 478 VAL A O 1
ATOM 3500 N N . HIS A 1 479 ? 18.846 10.220 -36.815 1.00 84.69 479 HIS A N 1
ATOM 3501 C CA . HIS A 1 479 ? 18.382 11.387 -37.537 1.00 84.69 479 HIS A CA 1
ATOM 3502 C C . HIS A 1 479 ? 19.301 12.537 -37.187 1.00 84.69 479 HIS A C 1
ATOM 3504 O O . HIS A 1 479 ? 19.627 12.746 -36.019 1.00 84.69 479 HIS A O 1
ATOM 3510 N N . CYS A 1 480 ? 19.739 13.288 -38.181 1.00 76.88 480 CYS A N 1
ATOM 3511 C CA . CYS A 1 480 ? 20.481 14.498 -37.906 1.00 76.88 480 CYS A CA 1
ATOM 3512 C C . CYS A 1 480 ? 20.108 15.598 -38.886 1.00 76.88 480 CYS A C 1
ATOM 3514 O O . CYS A 1 480 ? 19.868 15.369 -40.072 1.00 76.88 480 CYS A O 1
ATOM 3516 N N . HIS A 1 481 ? 20.050 16.804 -38.344 1.00 76.38 481 HIS A N 1
ATOM 3517 C CA . HIS A 1 481 ? 19.853 18.032 -39.076 1.00 76.38 481 HIS A CA 1
ATOM 3518 C C . HIS A 1 481 ? 21.021 18.960 -38.753 1.00 76.38 481 HIS A C 1
ATOM 3520 O O . HIS A 1 481 ? 21.209 19.355 -37.603 1.00 76.38 481 HIS A O 1
ATOM 3526 N N . SER A 1 482 ? 21.828 19.289 -39.759 1.00 66.94 482 SER A N 1
ATOM 3527 C CA . SER A 1 482 ? 22.914 20.257 -39.619 1.00 66.94 482 SER A CA 1
ATOM 3528 C C . SER A 1 482 ? 22.438 21.646 -40.034 1.00 66.94 482 SER A C 1
ATOM 3530 O O . SER A 1 482 ? 21.903 21.826 -41.134 1.00 66.94 482 SER A O 1
ATOM 3532 N N . ALA A 1 483 ? 22.664 22.641 -39.173 1.00 59.75 483 ALA A N 1
ATOM 3533 C CA . ALA A 1 483 ? 22.408 24.031 -39.520 1.00 59.75 483 ALA A CA 1
ATOM 3534 C C . ALA A 1 483 ? 23.235 24.466 -40.749 1.00 59.75 483 ALA A C 1
ATOM 3536 O O . ALA A 1 483 ? 24.346 23.961 -40.972 1.00 59.75 483 ALA A O 1
ATOM 3537 N N . PRO A 1 484 ? 22.721 25.410 -41.557 1.00 53.84 484 PRO A N 1
ATOM 3538 C CA . PRO A 1 484 ? 23.459 26.001 -42.663 1.00 53.84 484 PRO A CA 1
ATOM 3539 C C . PRO A 1 484 ? 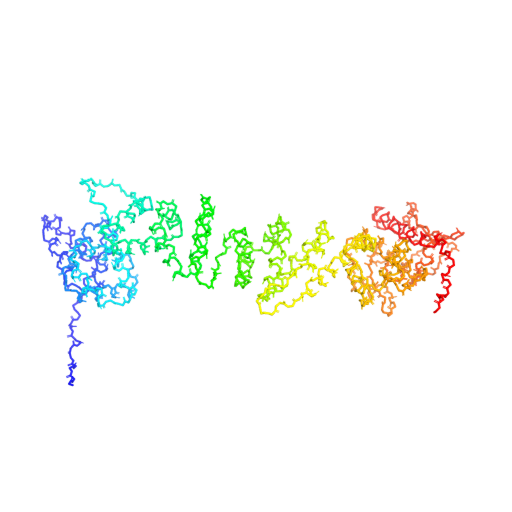24.603 26.886 -42.143 1.00 53.84 484 PRO A C 1
ATOM 3541 O O . PRO A 1 484 ? 24.459 28.091 -41.988 1.00 53.84 484 PRO A O 1
ATOM 3544 N N . GLY A 1 485 ? 25.757 26.280 -41.865 1.00 52.25 485 GLY A N 1
ATOM 3545 C CA . GLY A 1 485 ? 27.003 26.984 -41.555 1.00 52.25 485 GLY A CA 1
ATOM 3546 C C . GLY A 1 485 ? 27.945 27.060 -42.766 1.00 52.25 485 GLY A C 1
ATOM 3547 O O . GLY A 1 485 ? 27.828 26.236 -43.682 1.00 52.25 485 GLY A O 1
ATOM 3548 N N . PRO A 1 486 ? 28.919 27.995 -42.785 1.00 44.84 486 PRO A N 1
ATOM 3549 C CA . PRO A 1 486 ? 29.962 28.071 -43.807 1.00 44.84 486 PRO A CA 1
ATOM 3550 C C . PRO A 1 486 ? 30.970 26.933 -43.587 1.00 44.84 486 PRO A C 1
ATOM 3552 O O . PRO A 1 486 ? 32.091 27.122 -43.123 1.00 44.84 486 PRO A O 1
ATOM 3555 N N . LEU A 1 487 ? 30.542 25.704 -43.856 1.00 47.69 487 LEU A N 1
ATOM 3556 C CA . LEU A 1 487 ? 31.361 24.514 -43.706 1.00 47.69 487 LEU A CA 1
ATOM 3557 C C . LEU A 1 487 ? 32.094 24.260 -45.028 1.00 47.69 487 LEU A C 1
ATOM 3559 O O . LEU A 1 487 ? 31.593 23.597 -45.933 1.00 47.69 487 LEU A O 1
ATOM 3563 N N . SER A 1 488 ? 33.294 24.814 -45.154 1.00 40.62 488 SER A N 1
ATOM 3564 C CA . SER A 1 488 ? 34.232 24.521 -46.236 1.00 40.62 488 SER A CA 1
ATOM 3565 C C . SER A 1 488 ? 34.959 23.201 -45.949 1.00 40.62 488 SER A C 1
ATOM 3567 O O . SER A 1 488 ? 35.843 23.122 -45.100 1.00 40.62 488 SER A O 1
ATOM 3569 N N . GLY A 1 489 ? 34.571 22.139 -46.661 1.00 44.16 489 GLY A N 1
ATOM 3570 C CA . GLY A 1 489 ? 35.254 20.844 -46.671 1.00 44.16 489 GLY A CA 1
ATOM 3571 C C . GLY A 1 489 ? 34.783 19.973 -47.848 1.00 44.16 489 GLY A C 1
ATOM 3572 O O . GLY A 1 489 ? 33.596 19.995 -48.173 1.00 44.16 489 GLY A O 1
ATOM 3573 N N . PRO A 1 490 ? 35.665 19.196 -48.509 1.00 39.31 490 PRO A N 1
ATOM 3574 C CA . PRO A 1 490 ? 35.404 18.616 -49.835 1.00 39.31 490 PRO A CA 1
ATOM 3575 C C . PRO A 1 490 ? 34.373 17.472 -49.897 1.00 39.31 490 PRO A C 1
ATOM 3577 O O . PRO A 1 490 ? 34.187 16.893 -50.964 1.00 39.31 490 PRO A O 1
ATOM 3580 N N . ARG A 1 491 ? 33.682 17.120 -48.804 1.00 46.16 491 ARG A N 1
ATOM 3581 C CA . ARG A 1 491 ? 32.664 16.050 -48.789 1.00 46.16 491 ARG A CA 1
ATOM 3582 C C . ARG A 1 491 ? 31.547 16.307 -47.775 1.00 46.16 491 ARG A C 1
ATOM 3584 O O . ARG A 1 491 ? 31.243 15.449 -46.960 1.00 46.16 491 ARG A O 1
ATOM 3591 N N . ILE A 1 492 ? 30.922 17.480 -47.803 1.00 47.97 492 ILE A N 1
ATOM 3592 C CA . ILE A 1 492 ? 29.758 17.773 -46.951 1.00 47.97 492 ILE A CA 1
ATOM 3593 C C . ILE A 1 492 ? 28.494 17.629 -47.799 1.00 47.97 492 ILE A C 1
ATOM 3595 O O . ILE A 1 492 ? 28.306 18.352 -48.776 1.00 47.97 492 ILE A O 1
ATOM 3599 N N . ARG A 1 493 ? 27.632 16.658 -47.462 1.00 49.19 493 ARG A N 1
ATOM 3600 C CA . ARG A 1 493 ? 26.287 16.582 -48.052 1.00 49.19 493 ARG A CA 1
ATOM 3601 C C . ARG A 1 493 ? 25.506 17.816 -47.583 1.00 49.19 493 ARG A C 1
ATOM 3603 O O . ARG A 1 493 ? 25.510 18.115 -46.398 1.00 49.19 493 ARG A O 1
ATOM 3610 N N . GLN A 1 494 ? 24.936 18.529 -48.552 1.00 50.94 494 GLN A N 1
ATOM 3611 C CA . GLN A 1 494 ? 24.292 19.850 -48.488 1.00 50.94 494 GLN A CA 1
ATOM 3612 C C . GLN A 1 494 ? 23.808 20.317 -47.089 1.00 50.94 494 GLN A C 1
ATOM 3614 O O . GLN A 1 494 ? 22.989 19.625 -46.483 1.00 50.94 494 GLN A O 1
ATOM 3619 N N . PRO A 1 495 ? 24.244 21.502 -46.612 1.00 52.81 495 PRO A N 1
ATOM 3620 C CA . PRO A 1 495 ? 23.756 22.106 -45.368 1.00 52.81 495 PRO A CA 1
ATOM 3621 C C . PRO A 1 495 ? 22.230 22.303 -45.376 1.00 52.81 495 PRO A C 1
ATOM 3623 O O . PRO A 1 495 ? 21.653 22.578 -46.429 1.00 52.81 495 PRO A O 1
ATOM 3626 N N . GLY A 1 496 ? 21.572 22.181 -44.216 1.00 57.25 496 GLY A N 1
ATOM 3627 C CA . GLY A 1 496 ? 20.126 22.407 -44.069 1.00 57.25 496 GLY A CA 1
ATOM 3628 C C . GLY A 1 496 ? 19.223 21.248 -44.510 1.00 57.25 496 GLY A C 1
ATOM 3629 O O . GLY A 1 496 ? 18.000 21.386 -44.483 1.00 57.25 496 GLY A O 1
ATOM 3630 N N . ARG A 1 497 ? 19.784 20.095 -44.903 1.00 62.34 497 ARG A N 1
ATOM 3631 C CA . ARG A 1 497 ? 19.010 18.870 -45.151 1.00 62.34 497 ARG A CA 1
ATOM 3632 C C . ARG A 1 497 ? 19.088 17.929 -43.960 1.00 62.34 497 ARG A C 1
ATOM 3634 O O . ARG A 1 497 ? 20.167 17.591 -43.486 1.00 62.34 497 ARG A O 1
ATOM 3641 N N . GLU A 1 498 ? 17.922 17.469 -43.529 1.00 70.06 498 GLU A N 1
ATOM 3642 C CA . GLU A 1 498 ? 17.821 16.315 -42.650 1.00 70.06 498 GLU A CA 1
ATOM 3643 C C . GLU A 1 498 ? 18.355 15.069 -43.360 1.00 70.06 498 GLU A C 1
ATOM 3645 O O . GLU A 1 498 ? 18.090 14.838 -44.545 1.00 70.06 498 GLU A O 1
ATOM 3650 N N . PHE A 1 499 ? 19.106 14.254 -42.632 1.00 75.06 499 PHE A N 1
ATOM 3651 C CA . PHE A 1 499 ? 19.557 12.966 -43.117 1.00 75.06 499 PHE A CA 1
ATOM 3652 C C . PHE A 1 499 ? 19.377 11.891 -42.057 1.00 75.06 499 PHE A C 1
ATOM 3654 O O . PHE A 1 499 ? 19.441 12.121 -40.848 1.00 75.06 499 PHE A O 1
ATOM 3661 N N . ARG A 1 500 ? 19.163 10.685 -42.570 1.00 80.56 500 ARG A N 1
ATOM 3662 C CA . ARG A 1 500 ? 18.850 9.494 -41.804 1.00 80.56 500 ARG A CA 1
ATOM 3663 C C . ARG A 1 500 ? 19.919 8.449 -42.057 1.00 80.56 500 ARG A C 1
ATOM 3665 O O . ARG A 1 500 ? 20.297 8.212 -43.205 1.00 80.56 500 ARG A O 1
ATOM 3672 N N . ILE A 1 501 ? 20.375 7.829 -40.983 1.00 84.00 501 ILE A N 1
ATOM 3673 C CA . ILE A 1 501 ? 21.328 6.731 -40.997 1.00 84.00 501 ILE A CA 1
ATOM 3674 C C . ILE A 1 501 ? 20.647 5.567 -40.289 1.00 84.00 501 ILE A C 1
ATOM 3676 O O . ILE A 1 501 ? 20.406 5.618 -39.082 1.00 84.00 501 ILE A O 1
ATOM 3680 N N . ASP A 1 502 ? 20.311 4.526 -41.043 1.00 85.50 502 ASP A N 1
ATOM 3681 C CA . ASP A 1 502 ? 19.781 3.301 -40.451 1.00 85.50 502 ASP A CA 1
ATOM 3682 C C . ASP A 1 502 ? 20.902 2.577 -39.681 1.00 85.50 502 ASP A C 1
ATOM 3684 O O . ASP A 1 502 ? 22.086 2.720 -39.995 1.00 85.50 502 ASP A O 1
ATOM 3688 N N . TYR A 1 503 ? 20.550 1.796 -38.657 1.00 84.94 503 TYR A N 1
ATOM 3689 C CA . TYR A 1 503 ? 21.547 1.221 -37.744 1.00 84.94 503 TYR A CA 1
ATOM 3690 C C . TYR A 1 503 ? 22.563 0.287 -38.415 1.00 84.94 503 TYR A C 1
ATOM 3692 O O . TYR A 1 503 ? 23.710 0.231 -37.984 1.00 84.94 503 TYR A O 1
ATOM 3700 N N . GLU A 1 504 ? 22.191 -0.371 -39.513 1.00 82.19 504 GLU A N 1
ATOM 3701 C CA . GLU A 1 504 ? 23.131 -1.121 -40.355 1.00 82.19 504 GLU A CA 1
ATOM 3702 C C . GLU A 1 504 ? 24.289 -0.245 -40.846 1.00 82.19 504 GLU A C 1
ATOM 3704 O O . GLU A 1 504 ? 25.455 -0.566 -40.655 1.00 82.19 504 GLU A O 1
ATOM 3709 N N . GLN A 1 505 ? 23.974 0.927 -41.397 1.00 83.88 505 GLN A N 1
ATOM 3710 C CA . GLN A 1 505 ? 24.982 1.876 -41.864 1.00 83.88 505 GLN A CA 1
ATOM 3711 C C . GLN A 1 505 ? 25.738 2.522 -40.702 1.00 83.88 505 GLN A C 1
ATOM 3713 O O . GLN A 1 505 ? 26.879 2.946 -40.880 1.00 83.88 505 GLN A O 1
ATOM 3718 N N . PHE A 1 506 ? 25.096 2.614 -39.535 1.00 84.06 506 PHE A N 1
ATOM 3719 C CA . PHE A 1 506 ? 25.654 3.197 -38.321 1.00 84.06 506 PHE A CA 1
ATOM 3720 C C . PHE A 1 506 ? 26.795 2.358 -37.728 1.00 84.06 506 PHE A C 1
ATOM 3722 O O . PHE A 1 506 ? 27.722 2.930 -37.157 1.00 84.06 506 PHE A O 1
ATOM 3729 N N . ALA A 1 507 ? 26.781 1.029 -37.909 1.00 83.50 507 ALA A N 1
ATOM 3730 C CA . ALA A 1 507 ? 27.877 0.148 -37.487 1.00 83.50 507 ALA A CA 1
ATOM 3731 C C . ALA A 1 507 ? 29.224 0.544 -38.119 1.00 83.50 507 ALA A C 1
ATOM 3733 O O . ALA A 1 507 ? 30.263 0.493 -37.459 1.00 83.50 507 ALA A O 1
ATOM 3734 N N . ASP A 1 508 ? 29.215 1.014 -39.364 1.00 84.94 508 ASP A N 1
ATOM 3735 C CA . ASP A 1 508 ? 30.436 1.397 -40.082 1.00 84.94 508 ASP A CA 1
ATOM 3736 C C . ASP A 1 508 ? 30.992 2.768 -39.664 1.00 84.94 508 ASP A C 1
ATOM 3738 O O . ASP A 1 508 ? 32.013 3.213 -40.196 1.00 84.94 508 ASP A O 1
ATOM 3742 N N . LEU A 1 509 ? 30.303 3.481 -38.767 1.00 86.56 509 LEU A N 1
ATOM 3743 C CA . LEU A 1 509 ? 30.649 4.847 -38.396 1.00 86.56 509 LEU A CA 1
ATOM 3744 C C . LEU A 1 509 ? 31.498 4.898 -37.127 1.00 86.56 509 LEU A C 1
ATOM 3746 O O . LEU A 1 509 ? 31.305 4.152 -36.162 1.00 86.56 509 LEU A O 1
ATOM 3750 N N . THR A 1 510 ? 32.437 5.838 -37.119 1.00 86.50 510 THR A N 1
ATOM 3751 C CA . THR A 1 510 ? 33.201 6.227 -35.932 1.00 86.50 510 THR A CA 1
ATOM 3752 C C . THR A 1 510 ? 33.063 7.721 -35.704 1.00 86.50 510 THR A C 1
ATOM 3754 O O . THR A 1 510 ? 33.134 8.518 -36.642 1.00 86.50 510 THR A O 1
ATOM 3757 N N . PHE A 1 511 ? 32.849 8.098 -34.448 1.00 89.25 511 PHE A N 1
ATOM 3758 C CA . PHE A 1 511 ? 32.607 9.474 -34.041 1.00 89.25 511 PHE A CA 1
ATOM 3759 C C . PHE A 1 511 ? 33.810 9.981 -33.246 1.00 89.25 511 PHE A C 1
ATOM 3761 O O . PHE A 1 511 ? 34.319 9.287 -32.369 1.00 89.25 511 PHE A O 1
ATOM 3768 N N . ALA A 1 512 ? 34.287 11.187 -33.531 1.00 88.56 512 ALA A N 1
ATOM 3769 C CA . ALA A 1 512 ? 35.377 11.800 -32.779 1.00 88.56 512 ALA A CA 1
ATOM 3770 C C . ALA A 1 512 ? 35.115 13.290 -32.593 1.00 88.56 512 ALA A C 1
ATOM 3772 O O . ALA A 1 512 ? 34.889 14.003 -33.568 1.00 88.56 512 ALA A O 1
ATOM 3773 N N . PHE A 1 513 ? 35.182 13.772 -31.355 1.00 87.31 513 PHE A N 1
ATOM 3774 C CA . PHE A 1 513 ? 35.154 15.204 -31.101 1.00 87.31 513 PHE A CA 1
ATOM 3775 C C . PHE A 1 513 ? 36.507 15.806 -31.487 1.00 87.31 513 PHE A C 1
ATOM 3777 O O . PHE A 1 513 ? 37.550 15.355 -31.016 1.00 87.31 513 PHE A O 1
ATOM 3784 N N . VAL A 1 514 ? 36.482 16.801 -32.365 1.00 85.38 514 VAL A N 1
ATOM 3785 C CA . VAL A 1 514 ? 37.650 17.557 -32.807 1.00 85.38 514 VAL A CA 1
ATOM 3786 C C . VAL A 1 514 ? 37.619 18.895 -32.085 1.00 85.38 514 VAL A C 1
ATOM 3788 O O . VAL A 1 514 ? 36.721 19.708 -32.320 1.00 85.38 514 VAL A O 1
ATOM 3791 N N . GLU A 1 515 ? 38.575 19.097 -31.173 1.00 81.25 515 GLU A N 1
ATOM 3792 C CA . GLU A 1 515 ? 38.660 20.329 -30.379 1.00 81.25 515 GLU A CA 1
ATOM 3793 C C . GLU A 1 515 ? 38.908 21.546 -31.280 1.00 81.25 515 GLU A C 1
ATOM 3795 O O . GLU A 1 515 ? 38.244 22.574 -31.130 1.00 81.25 515 GLU A O 1
ATOM 3800 N N . GLU A 1 516 ? 39.784 21.396 -32.279 1.00 74.62 516 GLU A N 1
ATOM 3801 C CA . GLU A 1 516 ? 39.986 22.383 -33.341 1.00 74.62 516 GLU A CA 1
ATOM 3802 C C . GLU A 1 516 ? 38.726 22.520 -34.206 1.00 74.62 516 GLU A C 1
ATOM 3804 O O . GLU A 1 516 ? 38.358 21.645 -34.991 1.00 74.62 516 GLU A O 1
ATOM 3809 N N . GLY A 1 517 ? 38.034 23.646 -34.039 1.00 69.81 517 GLY A N 1
ATOM 3810 C CA . GLY A 1 517 ? 36.791 23.942 -34.746 1.00 69.81 517 GLY A CA 1
ATOM 3811 C C . GLY A 1 517 ? 35.526 23.410 -34.075 1.00 69.81 517 GLY A C 1
ATOM 3812 O O . GLY A 1 517 ? 34.468 23.583 -34.668 1.00 69.81 517 GLY A O 1
ATOM 3813 N N . ARG A 1 518 ? 35.618 22.789 -32.883 1.00 76.75 518 ARG A N 1
ATOM 3814 C CA . ARG A 1 518 ? 34.477 22.328 -32.062 1.00 76.75 518 ARG A CA 1
ATOM 3815 C C . ARG A 1 518 ? 33.447 21.522 -32.860 1.00 76.75 518 ARG A C 1
ATOM 3817 O O . ARG A 1 518 ? 32.271 21.875 -32.939 1.00 76.75 518 ARG A O 1
ATOM 3824 N N . ARG A 1 519 ? 33.889 20.416 -33.465 1.00 77.62 519 ARG A N 1
ATOM 3825 C CA . ARG A 1 519 ? 33.047 19.585 -34.350 1.00 77.62 519 ARG A CA 1
ATOM 3826 C C . ARG A 1 519 ? 33.044 18.131 -33.928 1.00 77.62 519 ARG A C 1
ATOM 3828 O O . ARG A 1 519 ? 34.029 17.632 -33.396 1.00 77.62 519 ARG A O 1
ATOM 3835 N N . ILE A 1 520 ? 31.975 17.415 -34.251 1.00 79.88 520 ILE A N 1
ATOM 3836 C CA . ILE A 1 520 ? 31.974 15.950 -34.213 1.00 79.88 520 ILE A CA 1
ATOM 3837 C C . ILE A 1 520 ? 32.312 15.455 -35.616 1.00 79.88 520 ILE A C 1
ATOM 3839 O O . ILE A 1 520 ? 31.535 15.630 -36.551 1.00 79.88 520 ILE A O 1
ATOM 3843 N N . ARG A 1 521 ? 33.487 14.849 -35.772 1.00 84.00 521 ARG A N 1
ATOM 3844 C CA . ARG A 1 521 ? 33.883 14.132 -36.983 1.00 84.00 521 ARG A CA 1
ATOM 3845 C C . ARG A 1 521 ? 33.195 12.775 -37.024 1.00 84.00 521 ARG A C 1
ATOM 3847 O O . ARG A 1 521 ? 33.200 12.052 -36.033 1.00 84.00 521 ARG A O 1
ATOM 3854 N N . ILE A 1 522 ? 32.691 12.415 -38.194 1.00 84.12 522 ILE A N 1
ATOM 3855 C CA . ILE A 1 522 ? 32.081 11.124 -38.503 1.00 84.12 522 ILE A CA 1
ATOM 3856 C C . ILE A 1 522 ? 32.883 10.507 -39.617 1.00 84.12 522 ILE A C 1
ATOM 3858 O O . ILE A 1 522 ? 32.871 11.023 -40.733 1.00 84.12 522 ILE A O 1
ATOM 3862 N N . ALA A 1 523 ? 33.565 9.415 -39.328 1.00 81.44 523 ALA A N 1
ATOM 3863 C CA . ALA A 1 523 ? 34.338 8.698 -40.320 1.00 81.44 523 ALA A CA 1
ATOM 3864 C C . ALA A 1 523 ? 33.640 7.388 -40.697 1.00 81.44 523 ALA A C 1
ATOM 3866 O O . ALA A 1 523 ? 33.239 6.615 -39.826 1.00 81.44 523 ALA A O 1
ATOM 3867 N N . LYS A 1 524 ? 33.531 7.159 -42.007 1.00 80.88 524 LYS A N 1
ATOM 3868 C CA . LYS A 1 524 ? 33.181 5.886 -42.638 1.00 80.88 524 LYS A CA 1
ATOM 3869 C C . LYS A 1 524 ? 34.290 5.539 -43.623 1.00 80.88 524 LYS A C 1
ATOM 3871 O O . LYS A 1 524 ? 34.384 6.219 -44.646 1.00 80.88 524 LYS A O 1
ATOM 3876 N N . ALA A 1 525 ? 35.089 4.514 -43.327 1.00 76.81 525 ALA A N 1
ATOM 3877 C CA . ALA A 1 525 ? 36.237 4.098 -44.142 1.00 76.81 525 ALA A CA 1
ATOM 3878 C C . ALA A 1 525 ? 37.060 5.310 -44.644 1.00 76.81 525 ALA A C 1
ATOM 3880 O O . ALA A 1 525 ? 37.704 5.987 -43.844 1.00 76.81 525 ALA A O 1
ATOM 3881 N N . ASP A 1 526 ? 36.936 5.654 -45.929 1.00 70.88 526 ASP A N 1
ATOM 3882 C CA . ASP A 1 526 ? 37.732 6.685 -46.615 1.00 70.88 526 ASP A CA 1
ATOM 3883 C C . ASP A 1 526 ? 37.031 8.056 -46.696 1.00 70.88 526 ASP A C 1
ATOM 3885 O O . ASP A 1 526 ? 37.459 8.975 -47.405 1.00 70.88 526 ASP A O 1
ATOM 3889 N N . THR A 1 527 ? 35.897 8.207 -46.014 1.00 72.50 527 THR A N 1
ATOM 3890 C CA . THR A 1 527 ? 35.077 9.423 -46.006 1.00 72.50 527 THR A CA 1
ATOM 3891 C C . THR A 1 527 ? 34.895 9.954 -44.596 1.00 72.50 527 THR A C 1
ATOM 3893 O O . THR A 1 527 ? 34.551 9.209 -43.685 1.00 72.50 527 THR A O 1
ATOM 3896 N N . SER A 1 528 ? 35.107 11.259 -44.414 1.00 74.44 528 SER A N 1
ATOM 3897 C CA . SER A 1 528 ? 34.835 11.958 -43.157 1.00 74.44 528 SER A CA 1
ATOM 3898 C C . SER A 1 528 ? 33.863 13.113 -43.378 1.00 74.44 528 SER A C 1
ATOM 3900 O O . SER A 1 528 ? 34.021 13.890 -44.319 1.00 74.44 528 SER A O 1
ATOM 3902 N N . TYR A 1 529 ? 32.888 13.220 -42.484 1.00 75.00 529 TYR A N 1
ATOM 3903 C CA . TYR A 1 529 ? 31.906 14.297 -42.388 1.00 75.00 529 TYR A CA 1
ATOM 3904 C C . TYR A 1 529 ? 32.051 14.983 -41.028 1.00 75.00 529 TYR A C 1
ATOM 3906 O O . TYR A 1 529 ? 32.646 14.416 -40.112 1.00 75.00 529 TYR A O 1
ATOM 3914 N N . TYR A 1 530 ? 31.513 16.192 -40.879 1.00 73.44 530 TYR A N 1
ATOM 3915 C CA . TYR A 1 530 ? 31.594 16.944 -39.627 1.00 73.44 530 TYR A CA 1
ATOM 3916 C C . TYR A 1 530 ? 30.236 17.532 -39.256 1.00 73.44 530 TYR A C 1
ATOM 3918 O O . TYR A 1 530 ? 29.554 18.100 -40.108 1.00 73.44 530 TYR A O 1
ATOM 3926 N N . TRP A 1 531 ? 29.873 17.425 -37.980 1.00 76.62 531 TRP A N 1
ATOM 3927 C CA . TRP A 1 531 ? 28.749 18.135 -37.371 1.00 76.62 531 TRP A CA 1
ATOM 3928 C C . TRP A 1 531 ? 29.264 19.295 -36.534 1.00 76.62 531 TRP A C 1
ATOM 3930 O O . TRP A 1 531 ? 30.200 19.122 -35.752 1.00 76.62 531 TRP A O 1
ATOM 3940 N N . ALA A 1 532 ? 28.658 20.468 -36.706 1.00 70.69 532 ALA A N 1
ATOM 3941 C CA . ALA A 1 532 ? 28.988 21.643 -35.911 1.00 70.69 532 ALA A CA 1
ATOM 3942 C C . ALA A 1 532 ? 28.517 21.445 -34.463 1.00 70.69 532 ALA A C 1
ATOM 3944 O O . ALA A 1 532 ? 27.389 20.998 -34.237 1.00 70.69 532 ALA A O 1
ATOM 3945 N N . ALA A 1 533 ? 29.381 21.780 -33.504 1.00 68.88 533 ALA A N 1
ATOM 3946 C CA . ALA A 1 533 ? 29.088 21.795 -32.072 1.00 68.88 533 ALA A CA 1
ATOM 3947 C C . ALA A 1 533 ? 29.593 23.104 -31.426 1.00 68.88 533 ALA A C 1
ATOM 3949 O O . ALA A 1 533 ? 29.965 23.114 -30.253 1.00 68.88 533 ALA A O 1
ATOM 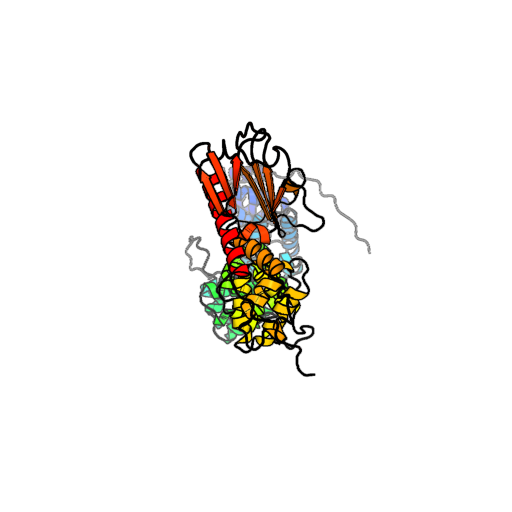3950 N N . ASP A 1 534 ? 29.607 24.200 -32.201 1.00 60.91 534 ASP A N 1
ATOM 3951 C CA . ASP A 1 534 ? 30.361 25.446 -31.960 1.00 60.91 534 ASP A CA 1
ATOM 3952 C C . ASP A 1 534 ? 30.108 26.112 -30.586 1.00 60.91 534 ASP A C 1
ATOM 3954 O O . ASP A 1 534 ? 30.986 26.812 -30.060 1.00 60.91 534 ASP A O 1
ATOM 3958 N N . HIS A 1 535 ? 28.974 25.810 -29.943 1.00 57.84 535 HIS A N 1
ATOM 3959 C CA . HIS A 1 535 ? 28.573 26.375 -28.647 1.00 57.84 535 HIS A CA 1
ATOM 3960 C C . HIS A 1 535 ? 28.196 25.349 -27.568 1.00 57.84 535 HIS A C 1
ATOM 3962 O O . HIS A 1 535 ? 27.921 25.745 -26.438 1.00 57.84 535 HIS A O 1
ATOM 3968 N N . ALA A 1 536 ? 28.236 24.043 -27.859 1.00 58.38 536 ALA A N 1
ATOM 3969 C CA . ALA A 1 536 ? 28.097 23.043 -26.804 1.00 58.38 536 ALA A CA 1
ATOM 3970 C C . ALA A 1 536 ? 29.318 23.143 -25.876 1.00 58.38 536 ALA A C 1
ATOM 3972 O O . ALA A 1 536 ? 30.456 23.251 -26.352 1.00 58.38 536 ALA A O 1
ATOM 3973 N N . ALA A 1 537 ? 29.117 23.091 -24.554 1.00 61.06 537 ALA A N 1
ATOM 3974 C CA . ALA A 1 537 ? 30.245 22.916 -23.645 1.00 61.06 537 ALA A CA 1
ATOM 3975 C C . ALA A 1 537 ? 31.021 21.683 -24.129 1.00 61.06 537 ALA A C 1
ATOM 3977 O O . ALA A 1 537 ? 30.414 20.650 -24.407 1.00 61.06 537 ALA A O 1
ATOM 3978 N N . GLY A 1 538 ? 32.350 21.761 -24.264 1.00 69.06 538 GLY A N 1
ATOM 3979 C CA . GLY A 1 538 ? 33.141 20.659 -24.831 1.00 69.06 538 GLY A CA 1
ATOM 3980 C C . GLY A 1 538 ? 32.918 19.308 -24.129 1.00 69.06 538 GLY A C 1
ATOM 3981 O O . GLY A 1 538 ? 33.236 18.270 -24.697 1.00 69.06 538 GLY A O 1
ATOM 3982 N N . ALA A 1 539 ? 32.357 19.313 -22.918 1.00 76.25 539 ALA A N 1
ATOM 3983 C CA . ALA A 1 539 ? 31.879 18.137 -22.200 1.00 76.25 539 ALA A CA 1
ATOM 3984 C C . ALA A 1 539 ? 30.623 17.488 -22.820 1.00 76.25 539 ALA A C 1
ATOM 3986 O O . ALA A 1 539 ? 30.583 16.269 -22.955 1.00 76.25 539 ALA A O 1
ATOM 3987 N N . GLU A 1 540 ? 29.624 18.266 -23.243 1.00 77.88 540 GLU A N 1
ATOM 3988 C CA . GLU A 1 540 ? 28.383 17.757 -23.840 1.00 77.88 540 GLU A CA 1
ATOM 3989 C C . GLU A 1 540 ? 28.655 17.116 -25.205 1.00 77.88 540 GLU A C 1
ATOM 3991 O O . GLU A 1 540 ? 28.295 15.964 -25.432 1.00 77.88 540 GLU A O 1
ATOM 3996 N N . ALA A 1 541 ? 29.411 17.789 -26.079 1.00 79.94 541 ALA A N 1
ATOM 3997 C CA . ALA A 1 541 ? 29.805 17.222 -27.371 1.00 79.94 541 ALA A CA 1
ATOM 3998 C C . ALA A 1 541 ? 30.638 15.931 -27.219 1.00 79.94 541 ALA A C 1
ATOM 4000 O O . ALA A 1 541 ? 30.476 14.984 -27.998 1.00 79.94 541 ALA A O 1
ATOM 4001 N N . ARG A 1 542 ? 31.492 15.851 -26.186 1.00 84.62 542 ARG A N 1
ATOM 4002 C CA . ARG A 1 542 ? 32.212 14.619 -25.817 1.00 84.62 542 ARG A CA 1
ATOM 4003 C C . ARG A 1 542 ? 31.262 13.522 -25.338 1.00 84.62 542 ARG A C 1
ATOM 4005 O O . ARG A 1 542 ? 31.415 12.383 -25.773 1.00 84.62 542 ARG A O 1
ATOM 4012 N N . ALA A 1 543 ? 30.280 13.848 -24.498 1.00 83.69 543 ALA A N 1
ATOM 4013 C CA . ALA A 1 543 ? 29.287 12.893 -24.009 1.00 83.69 543 ALA A CA 1
ATOM 4014 C C . ALA A 1 543 ? 28.434 12.322 -25.154 1.00 83.69 543 ALA A C 1
ATOM 4016 O O . ALA A 1 543 ? 28.276 11.106 -25.254 1.00 83.69 543 ALA A O 1
ATOM 4017 N N . VAL A 1 544 ? 27.976 13.174 -26.077 1.00 85.25 544 VAL A N 1
ATOM 4018 C CA . VAL A 1 544 ? 27.250 12.746 -27.284 1.00 85.25 544 VAL A CA 1
ATOM 4019 C C . VAL A 1 544 ? 28.128 11.861 -28.168 1.00 85.25 544 VAL A C 1
ATOM 4021 O O . VAL A 1 544 ? 27.696 10.794 -28.597 1.00 85.25 544 VAL A O 1
ATOM 4024 N N . THR A 1 545 ? 29.386 12.245 -28.397 1.00 87.62 545 THR A N 1
ATOM 4025 C CA . THR A 1 545 ? 30.340 11.429 -29.169 1.00 87.62 545 THR A CA 1
ATOM 4026 C C . THR A 1 545 ? 30.543 10.048 -28.535 1.00 87.62 545 THR A C 1
ATOM 4028 O O . THR A 1 545 ? 30.536 9.034 -29.235 1.00 87.62 545 THR A O 1
ATOM 4031 N N . ALA A 1 546 ? 30.700 9.990 -27.209 1.00 89.00 546 ALA A N 1
ATOM 4032 C CA . ALA A 1 546 ? 30.852 8.739 -26.474 1.00 89.00 546 ALA A CA 1
ATOM 4033 C C . ALA A 1 546 ? 29.600 7.854 -26.584 1.00 89.00 546 ALA A C 1
ATOM 4035 O O . ALA A 1 546 ? 29.727 6.656 -26.838 1.00 89.00 546 ALA A O 1
ATOM 4036 N N . LEU A 1 547 ? 28.403 8.440 -26.465 1.00 88.50 547 LEU A N 1
ATOM 4037 C CA . LEU A 1 547 ? 27.132 7.737 -26.644 1.00 88.50 547 LEU A CA 1
ATOM 4038 C C . LEU A 1 547 ? 27.007 7.137 -28.050 1.00 88.50 547 LEU A C 1
ATOM 4040 O O . LEU A 1 547 ? 26.725 5.949 -28.186 1.00 88.50 547 LEU A O 1
ATOM 4044 N N . LEU A 1 548 ? 27.261 7.930 -29.095 1.00 88.88 548 LEU A N 1
ATOM 4045 C CA . LEU A 1 548 ? 27.160 7.479 -30.488 1.00 88.88 548 LEU A CA 1
ATOM 4046 C C . LEU A 1 548 ? 28.138 6.339 -30.792 1.00 88.88 548 LEU A C 1
ATOM 4048 O O . LEU A 1 548 ? 27.761 5.364 -31.439 1.00 88.88 548 LEU A O 1
ATOM 4052 N N . ASN A 1 549 ? 29.371 6.414 -30.283 1.00 91.12 549 ASN A N 1
ATOM 4053 C CA . ASN A 1 549 ? 30.340 5.327 -30.425 1.00 91.12 549 ASN A CA 1
ATOM 4054 C C . ASN A 1 549 ? 29.930 4.063 -29.667 1.00 91.12 549 ASN A C 1
ATOM 4056 O O . ASN A 1 549 ? 30.153 2.967 -30.179 1.00 91.12 549 ASN A O 1
ATOM 4060 N N . ALA A 1 550 ? 29.336 4.195 -28.479 1.00 89.19 550 ALA A N 1
ATOM 4061 C CA . ALA A 1 550 ? 28.833 3.051 -27.727 1.00 89.19 550 ALA A CA 1
ATOM 4062 C C . ALA A 1 550 ? 27.697 2.347 -28.482 1.00 89.19 550 ALA A C 1
ATOM 4064 O O . ALA A 1 550 ? 27.736 1.132 -28.657 1.00 89.19 550 ALA A O 1
ATOM 4065 N N . VAL A 1 551 ? 26.745 3.115 -29.024 1.00 88.81 551 VAL A N 1
ATOM 4066 C CA . VAL A 1 551 ? 25.663 2.581 -29.865 1.00 88.81 551 VAL A CA 1
ATOM 4067 C C . VAL A 1 551 ? 26.228 1.917 -31.123 1.00 88.81 551 VAL A C 1
ATOM 4069 O O . VAL A 1 551 ? 25.849 0.796 -31.445 1.00 88.81 551 VAL A O 1
ATOM 4072 N N . ALA A 1 552 ? 27.181 2.553 -31.813 1.00 89.06 552 ALA A N 1
ATOM 4073 C CA . ALA A 1 552 ? 27.815 1.974 -32.998 1.00 89.06 552 ALA A CA 1
ATOM 4074 C C . ALA A 1 552 ? 28.564 0.673 -32.669 1.00 89.06 552 ALA A C 1
ATOM 4076 O O . ALA A 1 552 ? 28.526 -0.270 -33.453 1.00 89.06 552 ALA A O 1
ATOM 4077 N N .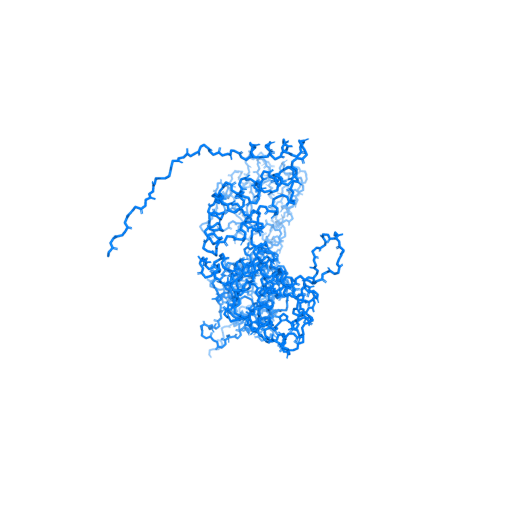 ALA A 1 553 ? 29.218 0.594 -31.506 1.00 88.19 553 ALA A N 1
ATOM 4078 C CA . ALA A 1 553 ? 29.878 -0.620 -31.039 1.00 88.19 553 ALA A CA 1
ATOM 4079 C C . ALA A 1 553 ? 28.879 -1.751 -30.748 1.00 88.19 553 ALA A C 1
ATOM 4081 O O . ALA A 1 553 ? 29.111 -2.874 -31.193 1.00 88.19 553 ALA A O 1
ATOM 4082 N N . ALA A 1 554 ? 27.758 -1.455 -30.081 1.00 85.25 554 ALA A N 1
ATOM 4083 C CA . ALA A 1 554 ? 26.697 -2.430 -29.826 1.00 85.25 554 ALA A CA 1
ATOM 4084 C C . ALA A 1 554 ? 26.105 -2.982 -31.135 1.00 85.25 554 ALA A C 1
ATOM 4086 O O . ALA A 1 554 ? 25.942 -4.189 -31.290 1.00 85.25 554 ALA A O 1
ATOM 4087 N N . VAL A 1 555 ? 25.864 -2.112 -32.120 1.00 87.12 555 VAL A N 1
ATOM 4088 C CA . VAL A 1 555 ? 25.379 -2.523 -33.446 1.00 87.12 555 VAL A CA 1
ATOM 4089 C C . VAL A 1 555 ? 26.430 -3.345 -34.200 1.00 87.12 555 VAL A C 1
ATOM 4091 O O . VAL A 1 555 ? 26.103 -4.386 -34.768 1.00 87.12 555 VAL A O 1
ATOM 4094 N N . ARG A 1 556 ? 27.706 -2.932 -34.180 1.00 87.75 556 ARG A N 1
ATOM 4095 C CA . ARG A 1 556 ? 28.804 -3.698 -34.795 1.00 87.75 556 ARG A CA 1
ATOM 4096 C C . ARG A 1 556 ? 28.927 -5.102 -34.225 1.00 87.75 556 ARG A C 1
ATOM 4098 O O . ARG A 1 556 ? 29.179 -6.022 -34.994 1.00 87.75 556 ARG A O 1
ATOM 4105 N N . ALA A 1 557 ? 28.749 -5.269 -32.914 1.00 83.62 557 ALA A N 1
ATOM 4106 C CA . ALA A 1 557 ? 28.822 -6.580 -32.278 1.00 83.62 557 ALA A CA 1
ATOM 4107 C C . ALA A 1 557 ? 27.822 -7.564 -32.907 1.00 83.62 557 ALA A C 1
ATOM 4109 O O . ALA A 1 557 ? 28.204 -8.682 -33.233 1.00 83.62 557 ALA A O 1
ATOM 4110 N N . ILE A 1 558 ? 26.595 -7.118 -33.199 1.00 82.44 558 ILE A N 1
ATOM 4111 C CA . ILE A 1 558 ? 25.577 -7.940 -33.872 1.00 82.44 558 ILE A CA 1
ATOM 4112 C C . ILE A 1 558 ? 26.003 -8.359 -35.285 1.00 82.44 558 ILE A C 1
ATOM 4114 O O . ILE A 1 558 ? 25.815 -9.509 -35.671 1.00 82.44 558 ILE A O 1
ATOM 4118 N N . TYR A 1 559 ? 26.589 -7.450 -36.067 1.00 81.19 559 TYR A N 1
ATOM 4119 C CA . TYR A 1 559 ? 27.034 -7.768 -37.430 1.00 81.19 559 TYR A CA 1
ATOM 4120 C C . TYR A 1 559 ? 28.331 -8.585 -37.481 1.00 81.19 559 TYR A C 1
ATOM 4122 O O . TYR A 1 559 ? 28.575 -9.266 -38.480 1.00 81.19 559 TYR A O 1
ATOM 4130 N N . ALA A 1 560 ? 29.150 -8.524 -36.427 1.00 77.19 560 ALA A N 1
ATOM 4131 C CA . ALA A 1 560 ? 30.394 -9.276 -36.302 1.00 77.19 560 ALA A CA 1
ATOM 4132 C C . ALA A 1 560 ? 30.168 -10.751 -35.934 1.00 77.19 560 ALA A C 1
ATOM 4134 O O . ALA A 1 560 ? 30.989 -11.595 -36.298 1.00 77.19 560 ALA A O 1
ATOM 4135 N N . VAL A 1 561 ? 29.065 -11.077 -35.250 1.00 66.38 561 VAL A N 1
ATOM 4136 C CA . VAL A 1 561 ? 28.681 -12.470 -34.993 1.00 66.38 561 VAL A CA 1
ATOM 4137 C C . VAL A 1 561 ? 28.332 -13.134 -36.328 1.00 66.38 561 VAL A C 1
ATOM 4139 O O . VAL A 1 561 ? 27.378 -12.754 -37.015 1.00 66.38 561 VAL A O 1
ATOM 4142 N N . ARG A 1 562 ? 29.114 -14.148 -36.718 1.00 52.66 562 ARG A N 1
ATOM 4143 C CA . ARG A 1 562 ? 28.697 -15.088 -37.760 1.00 52.66 562 ARG A CA 1
ATOM 4144 C C . ARG A 1 562 ? 27.478 -15.830 -37.226 1.00 52.66 562 ARG A C 1
ATOM 4146 O O . ARG A 1 562 ? 27.606 -16.712 -36.392 1.00 52.66 562 ARG A O 1
ATOM 4153 N N . ILE A 1 563 ? 26.295 -15.438 -37.689 1.00 52.69 563 ILE A N 1
ATOM 4154 C CA . ILE A 1 563 ? 25.142 -16.337 -37.672 1.00 52.69 563 ILE A CA 1
ATOM 4155 C C . ILE A 1 563 ? 25.512 -17.437 -38.665 1.00 52.69 563 ILE A C 1
ATOM 4157 O O . ILE A 1 563 ? 25.415 -17.211 -39.874 1.00 52.69 563 ILE A O 1
ATOM 4161 N N . ASP A 1 564 ? 26.070 -18.537 -38.164 1.00 43.56 564 ASP A N 1
ATOM 4162 C CA . ASP A 1 564 ? 26.216 -19.755 -38.952 1.00 43.56 564 ASP A CA 1
ATOM 4163 C C . ASP A 1 564 ? 24.819 -20.190 -39.435 1.00 43.56 564 ASP A C 1
ATOM 4165 O O . ASP A 1 564 ? 23.805 -19.831 -38.835 1.00 43.56 564 ASP A O 1
ATOM 4169 N N . GLU A 1 565 ? 24.790 -20.833 -40.603 1.00 41.53 565 GLU A N 1
ATOM 4170 C CA . GLU A 1 565 ? 23.626 -21.085 -41.463 1.00 41.53 565 GLU A CA 1
ATOM 4171 C C . GLU A 1 565 ? 22.303 -21.396 -40.737 1.00 41.53 565 GLU A C 1
ATOM 4173 O O . GLU A 1 565 ? 22.303 -22.043 -39.689 1.00 41.53 565 GLU A O 1
ATOM 4178 N N . PRO A 1 566 ? 21.150 -20.992 -41.313 1.00 40.81 566 PRO A N 1
ATOM 4179 C CA . PRO A 1 566 ? 19.849 -21.337 -40.754 1.00 40.81 566 PRO A CA 1
ATOM 4180 C C . PRO A 1 566 ? 19.777 -22.848 -40.528 1.00 40.81 566 PRO A C 1
ATOM 4182 O O . PRO A 1 566 ? 20.001 -23.620 -41.463 1.00 40.81 566 PRO A O 1
ATOM 4185 N N . LEU A 1 567 ? 19.457 -23.250 -39.292 1.00 41.06 567 LEU A N 1
ATOM 4186 C CA . LEU A 1 567 ? 19.077 -24.620 -38.964 1.00 41.06 567 LEU A CA 1
ATOM 4187 C C . LEU A 1 567 ? 18.080 -25.079 -40.034 1.00 41.06 567 LEU A C 1
ATOM 4189 O O . LEU A 1 567 ? 17.016 -24.477 -40.204 1.00 41.06 567 LEU A O 1
ATOM 4193 N N . GLY A 1 568 ? 18.494 -26.066 -40.832 1.00 36.75 568 GLY A N 1
ATOM 4194 C CA . GLY A 1 568 ? 17.711 -26.583 -41.947 1.00 36.75 568 GLY A CA 1
ATOM 4195 C C . GLY A 1 568 ? 16.307 -27.013 -41.506 1.00 36.75 568 GLY A C 1
ATOM 4196 O O . GLY A 1 568 ? 16.064 -27.207 -40.312 1.00 36.75 568 GLY A O 1
ATOM 4197 N N . PRO A 1 569 ? 15.363 -27.162 -42.451 1.00 39.09 569 PRO A N 1
ATOM 4198 C CA . PRO A 1 569 ? 13.986 -27.512 -42.122 1.00 39.09 569 PRO A CA 1
ATOM 4199 C C . PRO A 1 569 ? 13.953 -28.776 -41.253 1.00 39.09 569 PRO A C 1
ATOM 4201 O O . PRO A 1 569 ? 14.532 -29.798 -41.626 1.00 39.09 569 PRO A O 1
ATOM 4204 N N . SER A 1 570 ? 13.295 -28.685 -40.091 1.00 34.06 570 SER A N 1
ATOM 4205 C CA . SER A 1 570 ? 13.069 -29.831 -39.201 1.00 34.06 570 SER A CA 1
ATOM 4206 C C . SER A 1 570 ? 12.479 -31.006 -39.993 1.00 34.06 570 SER A C 1
ATOM 4208 O O . SER A 1 570 ? 11.562 -30.780 -40.790 1.00 34.06 570 SER A O 1
ATOM 4210 N N . PRO A 1 571 ? 12.966 -32.248 -39.800 1.00 38.66 571 PRO A N 1
ATOM 4211 C CA . PRO A 1 571 ? 12.302 -33.417 -40.358 1.00 38.66 571 PRO A CA 1
ATOM 4212 C C . PRO A 1 571 ? 10.904 -33.524 -39.733 1.00 38.66 571 PRO A C 1
ATOM 4214 O O . PRO A 1 571 ? 10.766 -33.449 -38.510 1.00 38.66 571 PRO A O 1
ATOM 4217 N N . GLY A 1 572 ? 9.893 -33.594 -40.602 1.00 43.38 572 GLY A N 1
ATOM 4218 C CA . GLY A 1 572 ? 8.473 -33.620 -40.242 1.00 43.38 572 GLY A CA 1
ATOM 4219 C C . GLY A 1 572 ? 7.980 -34.931 -39.657 1.00 43.38 572 GLY A C 1
ATOM 4220 O O . GLY A 1 572 ? 8.713 -35.945 -39.734 1.00 43.38 572 GLY A O 1
#

Organism: NCBI:txid113564

Radius of gyration: 41.46 Å; chains: 1; bounding box: 100×76×109 Å

Foldseek 3Di:
DDDDDDDDDPPDPQCQLVNLVVVLVVCVVVVNPVVSLVVLLCCLQPPDLVSLLRNLVVCVVVVVNVSSLSSLLSVLPYQLLSLLVSLVVCVVVVVVVSSLSNLLSNLQNDDPVSLVSNLVSHDPVSSVSSVLSNCVNVVPPPPPPDDDDPDPPPCLVVLQVVLQVCVVVPVVVNVVSLVNQLVVAQLSVLSSLVRHDDVSNVVSLLVLQVDAQARLLSNLQNCVVVVNNVSSVSNVVNHPQDHAYDLPGDLVSLLVVLLVDLSCLLSVVVNCVRPPLVVNLVVLVVDDLVSNLSNLVSVVVNVVVVSNLSSLLVVLVDPDVLVNLVVLQPPDDDPDPDDDNPVVSSVSSLVSNVVPDFLVVLLVSLVVLCVDPNPVVSLVSLVVCVVDPVNLLSLLQSLVSCVPPPCSCVSNVCRDPPLLSNLLSLLLRLLVVQDDFFDDPVVDVVPWDDDVPKAWGHWDWQDDPQFTKIWTDISFFIKIAGAPDPDDDDDEDDHGDIDTDGSVNLLQWAWDQDPVQRWIWIDRPPDIDTGHNPPPDSVVSVSVNVSSRSSSVSSNVSVPDPPPDDPPDDDD

pLDDT: mean 73.78, std 15.79, range [33.16, 96.56]

Secondary structure (DSSP, 8-state):
-----------PPP--HHHHHHHHHHHHHTT-HHHHHHHHHHHHHHS-HHHHHHHHHHHHHTT-HHHHHHHHHHHHTS-HHHHHHHHHHHHHTT-HHHHHHHHHHHHHHS-HHHHHHHHHHS-HHHHHHHHHHHHHHHTS----S-----PPP-HHHHHHHHHHHHHHH-HHHHHHHHHHHHHT-HHHHHHHHHH--HHHHHHHHHHHHTS-HHHHHHHHHHHHHTT-HHHHHHHHHH-SS-----TT--HHHHHHHHHH-GGGHHHHHHHHHHH-HHHHHHHHTTS-HHHHHHHHHHHHHTT-HHHHHHHHHHHHHSS-HHHHHHHHHT-PPPSSSS----HHHHHHHHHHHHHHS-HHHHHHHHHHHHTTTTHHHHHHHHHHHHH-GGGTTHHHHHHHHGGGSTTHHHHHTT----HHHHHHHHHHHHHHHHSSSPPPGGGTTTTS-PPTTPPEEEEEEES-TTT-EEEEEETTEEEEE--------TT---TT-EEEEEHHHHHT-EEEEETTTTEEEEEETTEEEEEE-TTS-HHHHHHHHHHHHHHHHHHHHHHHS------PPPP-